Protein 7ABW (pdb70)

B-factor: mean 40.87, std 24.81, range [5.97, 109.11]

Solvent-accessible surface area: 38184 Å² total; per-residue (Å²): 175,79,29,77,29,21,80,68,51,73,160,12,24,73,65,5,6,105,45,15,52,54,11,11,68,24,13,17,72,26,12,66,58,31,83,35,5,66,199,37,15,93,40,11,42,33,118,12,168,44,63,163,84,60,41,0,14,39,0,8,116,102,0,42,74,114,33,82,158,10,43,2,93,56,0,48,13,23,130,5,72,28,67,6,0,34,0,10,6,50,24,120,144,99,75,38,172,20,140,62,25,7,0,7,3,25,0,39,49,6,95,64,56,19,68,10,60,103,30,24,70,67,115,124,88,22,11,27,7,1,49,12,51,57,30,29,54,8,23,60,64,110,30,84,182,7,42,110,72,14,0,13,15,3,69,114,15,51,89,7,0,123,18,4,10,186,37,55,98,99,132,44,7,89,127,30,27,70,100,50,132,80,21,29,40,201,34,47,90,101,7,6,56,18,0,40,0,18,6,1,68,16,3,34,48,75,32,5,18,59,108,16,53,137,169,19,92,24,126,46,25,14,100,25,41,14,37,175,60,64,164,150,102,11,41,152,67,163,11,76,12,52,108,0,53,111,27,0,55,100,34,14,81,162,40,57,11,90,68,88,19,14,17,0,41,28,7,87,73,43,6,0,5,0,0,0,1,13,81,65,82,74,24,83,19,49,2,44,0,19,0,14,0,27,83,9,123,45,45,17,100,49,12,28,60,92,48,27,152,0,32,72,49,62,64,66,5,124,3,40,38,32,3,38,74,54,35,100,93,3,20,93,51,29,15,53,17,7,106,35,1,6,36,39,12,100,11,20,52,63,35,99,120,65,63,103,98,83,201,151,153,119,96,105,31,56,66,64,42,121,166,11,24,72,63,6,6,91,40,11,51,47,22,6,66,13,12,18,78,22,2,48,36,44,94,48,3,67,211,34,16,94,36,29,47,38,118,10,148,32,34,134,89,36,46,7,3,23,0,12,126,84,0,47,75,103,42,96,89,1,42,1,92,52,0,66,16,22,105,2,56,29,66,9,0,23,0,12,4,32,44,105,107,110,85,22,179,11,110,58,39,11,0,3,0,21,0,41,49,0,115,57,66,16,81,2,80,95,40,91,30,72,143,110,39,31,15,40,4,1,63,8,56,63,38,33,65,10,26,59,71,100,65,68,188,0,40,97,72,12,0,9,16,5,76,114,15,73,84,5,2,152,12,1,21,160,37,36,82,97,239,166,78,53,132,136,41,74,43,104,47,146,64,16,24,39,201,40,36,98,89,4,24,55,16,0,37,0,16,5,1,56,16,6,28,58,80,34,4,13,64,106,17,43,130,186,19,94,15,132,54,32,24,94,32,38,19,23,195,75,77,222,152,110,14,34,148,57,195,13,61,5,37,115,1,42,93,42,0,15,20,32,7,18,80,48,22,24,20,60,52,24,14,12,1,35,30,1,89,75,54,5,2,4,0,0,0,0,9,88,69,100,85,23,95,21,45,3,40,1,24,1,16,0,22,89,1,121,62,45,14,94,54,27,21,57,117,35,21,204,1,45,104,72,51,60,41,2,134,5,40,31,18,3,39,78,59,36,105,93,6,30,96,48,24,21,60,18,7,106,35,6,6,28,45,14,81,17,15,47,69,28,85,114,72,36,79,136,56,126,130,75,131,48,223

Sequence (725 aa):
MRPVLVLLHRYVGLATALFLFLAGLTGSLLAFHHEIDEWLNPGFYAVGEGGERLSPGSLVQRVESRYPRQLVWYMEYPEAGGHPALLATVPREAGAKVEHDVFYLDPVSGEEVGKRLWAACCFQPANLVPWVLEFHHNLTLPGNWGLYLMGGVAMFWFLDCFVGAWLTLPNAYRFNFDLHRAGGLWLWLLLAPVALSSVALNLPSQVFKPLVSLFSPIEPSVYEARGRLPREQLGETRLDYDRTFQLASVEAARLGIAEPIGELYYSFEYNFFGAGFGDHDDPMGKSWLFFHGSDGRLLGQEVAGQGSWGERFYRLQYPIHGGRIAGLPGRIAIAALGLAIAGLSLTGVYIWWRKRRARHMRPVLVLLHRYVGLATALFLFLAGLTGSLLAFHHEIDEWLNPGFYAVGEGGERLSPGSLVQRVESRYPRQLVWYMEYPEAGGHPALLATVPREAGAKVEHDVFYLDPVSGEEVGKRLWAACCFQPANLVPWVLEFHHNLTLPGNWGLYLMGGVAMFWFLDCFVGAWLTLPRNAYRFNFDLHRAGGLWLWLLLAPVALSSVALNLPSQVFKPLVSLFSPIEPSVYEARGRLPREQLGETRLDYDRTFQLASVEAARLGIAEPIGELYYSFEYNFFGAGFGDHDDPMGKSWLFFHGSDGRLLGQEVAGQGSWGERFYRLQYPIHGGRIAGLPGRIAIAALGLAIAGLSLTGVYIWWRKRRARHWNGR

Secondary structure (DSSP, 8-state):
--HHHHHHHHHHHHHHHHHHHHHHHHHHHGGGHHHHHHHH-GGGG-----SSPPPHHHHHHHHHHHSTTEEEEEEE---SSSSPEEEEEEESSSS---S--EEEE-SSS--EEEEE-TT-SS-TTTTHHHHHHHHHHS-S-SSSTTHHHHHHHHHHHHHHHHHHHHHT---HHHHHHHHHHTTHHHHHHHHHHHHHHHHHHHSIIIIIHHHHTTTS--PPPHHHHHHTS-GGGG------HHHHHHHHHHHHHHHT--SPEEEEEEETTTTEEEEEES-TTSTTS-EEEEEETTT--EEEEE-TT-S-HHHHHHHTHHHHHTSGGGHHHHHHHHHHHHHHHHHHHHHHHHHHHHHHTTT-/-HHHHHHHHHHHHHHTHHHHHHHHHHHHHTTSHHHHHHHH-GGGGPBP--SSPPPHHHHHHHHHHHSTTEEEEEEE---TTBS-EEEEEEESSTT---S--EEEE-TTT--EEEEE--SS-SSSTTSSHHHHHHHHHHTT-STTTTHHHHHHHHHHHHHHHHHHHHHTS----HHHHHHHHHTT-HHHHHHHHHHHHHHHHHH-IIIIIHHHHTTTS--PPPHHHHHHTS-GGGG------HHHHHHHHHHHHHHHT--SPEEEEEEETTTTEEEEEES-TT-GGG-EEEEEETTT-SEEEE--TT---TTHHHHTTHHHHHHSGGGHHHHHHHHHHHHHHHHHHHHHHHHHHHHHHHHHGGG--

Foldseek 3Di:
DQVVLVVVLLVLLQVLQVLLQLLLLLVLVCLCLVVLLCVLAVLQKDQLPDDDFDFPLVLQVVVCVVVVQKHFFKWFADPRRTGFIKTFIDGPVHDDDDPFGIFGASRRHRDTRDTHHEQDDCPRRGNNSRVSVVCNQAVPDPPLPRVVVSLVSLVSQLVSLVSQLVSQPCVLLVVLVCLLVPCGNVNSVVSNLLSLLSNCVSQVVNPQQVVCCVVKNDDDDLVVVQVPDDQVPLDDADDGQNNLQVLCVVVCVVVVLPFAFGMKGADPRRAKIKTWGDDPLQQQQIKMWMAHRPPRHTSDIGGHPDDMPSSNVSSVSVCQNSLSVVHVVRSVVSSVSSVVSSSNSVSSVVNVVVVCVVVD/DLVVLVVVLLVLLQVLQVLLLLLLQLLLCLLCLVVVLCVQPVLQWDWADDADFDFPLVLQVLVCVVQVQWHFFKWFQDHQGTGFIKTFTHGPPPPDQRQFGIFGARRHPSHTRDTASLDDDPPRSRNNSSHSVCCSQQVVDPDCNRLVSSLVSLVSLLVSLVSQLVSQDPVVVLVVLVCLLVVCGNVLSVLCNLLSLLSNLVSPVLHPNQVVLVVVPHDDDDLCSVLVPDDQVPLDDADDGSNLLQVLVVVVCVVVVPPFAWTMKGADPRRAKIKTWGDDPLQLLQIKMWIARRPPRHTSDIGGSVDDDPSSVVSSCSVCQNSLPVVPPVRSVVSSVSSVVSSSNSPSSVVNVVVVCVVVVVVDD

InterPro domains:
  IPR005625 PepSY-associated TM protein [PF03929] (8-373)
  IPR005625 PepSY-associated TM protein [PTHR34219] (1-380)

Nearest PDB structures (foldseek):
  7abw-assembly1_A  TM=1.003E+00  e=5.924E-65  Pseudomonas aeruginosa
  7abw-assembly2_B  TM=9.948E-01  e=1.228E-54  Pseudomonas aeruginosa
  2gu3-assembly1_A  TM=7.533E-01  e=1.656E+00  Bacillus subtilis subsp. subtilis str. 168
  7abw-assembly2_B  TM=1.003E+00  e=4.196E-62  Pseudomonas aeruginosa
  7abw-assembly1_A  TM=9.948E-01  e=1.563E-52  Pseudomonas aeruginosa

Organism: Pseudomonas aeruginosa (strain ATCC 15692 / DSM 22644 / CIP 104116 / JCM 14847 / LMG 12228 / 1C / PRS 101 / PAO1) (NCBI:txid208964)

Structure (mmCIF, N/CA/C/O backbone):
data_7ABW
#
_entry.id   7ABW
#
_cell.length_a   237.065
_cell.length_b   114.321
_cell.length_c   64.382
_cell.angle_alpha   90.000
_cell.angle_beta   90.000
_cell.angle_gamma   90.000
#
_symmetry.space_group_name_H-M   'P 21 21 2'
#
loop_
_entity.id
_entity.type
_entity.pdbx_description
1 polymer 'PepSY domain-containing protein'
2 non-polymer 'PROTOPORPHYRIN IX CONTAINING FE'
3 non-polymer 3,6,9,12,15,18,21,24-OCTAOXAHEXACOSAN-1-OL
4 non-polymer DECYL-BETA-D-MALTOPYRANOSIDE
5 non-polymer 'ZINC ION'
#
loop_
_atom_site.group_PDB
_atom_site.id
_atom_site.type_symbol
_atom_site.label_atom_id
_atom_site.label_alt_id
_atom_site.label_comp_id
_atom_site.label_asym_id
_atom_site.label_entity_id
_atom_site.label_seq_id
_atom_site.pdbx_PDB_ins_code
_atom_site.Cartn_x
_atom_site.Cartn_y
_atom_site.Cartn_z
_atom_site.occupancy
_atom_site.B_iso_or_equiv
_atom_site.auth_seq_id
_atom_site.auth_comp_id
_atom_site.auth_asym_id
_atom_site.auth_atom_id
_atom_site.pdbx_PDB_model_num
ATOM 1 N N . MET A 1 1 ? 40.249 18.950 12.487 1.00 51.75 1 MET A N 1
ATOM 2 C CA . MET A 1 1 ? 39.471 19.940 11.683 1.00 68.81 1 MET A CA 1
ATOM 3 C C . MET A 1 1 ? 38.289 20.544 12.486 1.00 64.14 1 MET A C 1
ATOM 4 O O . MET A 1 1 ? 37.108 20.409 12.085 1.00 41.15 1 MET A O 1
ATOM 9 N N . ARG A 1 2 ? 38.614 21.138 13.642 1.00 76.80 2 ARG A N 1
ATOM 10 C CA . ARG A 1 2 ? 37.634 21.721 14.575 1.00 61.31 2 ARG A CA 1
ATOM 11 C C . ARG A 1 2 ? 37.263 23.172 14.217 1.00 55.41 2 ARG A C 1
ATOM 12 O O . ARG A 1 2 ? 36.071 23.450 14.026 1.00 49.83 2 ARG A O 1
ATOM 20 N N . PRO A 1 3 ? 38.221 24.140 14.172 1.00 52.40 3 PRO A N 1
ATOM 21 C CA . PRO A 1 3 ? 37.886 25.525 13.804 1.00 49.80 3 PRO A CA 1
ATOM 22 C C . PRO A 1 3 ? 37.431 25.766 12.374 1.00 45.61 3 PRO A C 1
ATOM 23 O O . PRO A 1 3 ? 36.807 26.800 12.140 1.00 42.62 3 PRO A O 1
ATOM 27 N N . VAL A 1 4 ? 37.783 24.883 11.434 1.00 43.10 4 VAL A N 1
ATOM 28 C CA . VAL A 1 4 ? 37.270 24.987 10.052 1.00 40.17 4 VAL A CA 1
ATOM 29 C C . VAL A 1 4 ? 35.745 24.949 10.070 1.00 39.60 4 VAL A C 1
ATOM 30 O O . VAL A 1 4 ? 35.098 25.759 9.373 1.00 36.34 4 VAL A O 1
ATOM 34 N N . LEU A 1 5 ? 35.174 24.034 10.862 1.00 39.38 5 LEU A N 1
ATOM 35 C CA . LEU A 1 5 ? 33.714 23.929 11.012 1.00 37.44 5 LEU A CA 1
ATOM 36 C C . LEU A 1 5 ? 33.165 25.086 11.845 1.00 41.96 5 LEU A C 1
ATOM 37 O O . LEU A 1 5 ? 31.994 25.457 11.649 1.00 37.63 5 LEU A O 1
ATOM 42 N N . VAL A 1 6 ? 33.961 25.638 12.764 1.00 43.05 6 VAL A N 1
ATOM 43 C CA . VAL A 1 6 ? 33.531 26.804 13.566 1.00 48.44 6 VAL A CA 1
ATOM 44 C C . VAL A 1 6 ? 33.353 28.021 12.654 1.00 41.97 6 VAL A C 1
ATOM 45 O O . VAL A 1 6 ? 32.301 28.697 12.686 1.00 41.12 6 VAL A O 1
ATOM 49 N N . LEU A 1 7 ? 34.364 28.294 11.836 1.00 46.51 7 LEU A N 1
ATOM 50 C CA . LEU A 1 7 ? 34.257 29.359 10.838 1.00 45.89 7 LEU A CA 1
ATOM 51 C C . LEU A 1 7 ? 33.076 29.057 9.933 1.00 38.54 7 LEU A C 1
ATOM 52 O O . LEU A 1 7 ? 32.259 29.952 9.682 1.00 35.18 7 LEU A O 1
ATOM 57 N N . LEU A 1 8 ? 32.939 27.796 9.522 1.00 38.48 8 LEU A N 1
ATOM 58 C CA . LEU A 1 8 ? 31.851 27.402 8.618 1.00 46.44 8 LEU A CA 1
ATOM 59 C C . LEU A 1 8 ? 30.484 27.646 9.258 1.00 45.23 8 LEU A C 1
ATOM 60 O O . LEU A 1 8 ? 29.508 27.838 8.515 1.00 36.45 8 LEU A O 1
ATOM 65 N N . HIS A 1 9 ? 30.377 27.619 10.584 1.00 39.83 9 HIS A N 1
ATOM 66 C CA . HIS A 1 9 ? 29.083 27.958 11.203 1.00 38.76 9 HIS A CA 1
ATOM 67 C C . HIS A 1 9 ? 28.837 29.463 11.199 1.00 34.41 9 HIS A C 1
ATOM 68 O O . HIS A 1 9 ? 27.735 29.903 10.844 1.00 32.24 9 HIS A O 1
ATOM 75 N N . ARG A 1 10 ? 29.825 30.241 11.629 1.00 35.92 10 ARG A N 1
ATOM 76 C CA . ARG A 1 10 ? 29.605 31.690 11.761 1.00 40.12 10 ARG A CA 1
ATOM 77 C C . ARG A 1 10 ? 29.184 32.283 10.420 1.00 37.58 10 ARG A C 1
ATOM 78 O O . ARG A 1 10 ? 28.224 33.088 10.370 1.00 37.67 10 ARG A O 1
ATOM 86 N N . TYR A 1 11 ? 29.868 31.879 9.349 1.00 38.94 11 TYR A N 1
ATOM 87 C CA . TYR A 1 11 ? 29.576 32.406 8.011 1.00 36.92 11 TYR A CA 1
ATOM 88 C C . TYR A 1 11 ? 28.186 31.926 7.590 1.00 36.46 11 TYR A C 1
ATOM 89 O O . TYR A 1 11 ? 27.470 32.667 6.910 1.00 43.35 11 TYR A O 1
ATOM 98 N N . VAL A 1 12 ? 27.786 30.716 7.980 1.00 35.22 12 VAL A N 1
ATOM 99 C CA . VAL A 1 12 ? 26.454 30.213 7.581 1.00 33.14 12 VAL A CA 1
ATOM 100 C C . VAL A 1 12 ? 25.361 30.818 8.459 1.00 31.21 12 VAL A C 1
ATOM 101 O O . VAL A 1 12 ? 24.441 31.457 7.928 1.00 29.90 12 VAL A O 1
ATOM 105 N N . GLY A 1 13 ? 25.462 30.645 9.779 1.00 32.37 13 GLY A N 1
ATOM 106 C CA . GLY A 1 13 ? 24.379 31.052 10.676 1.00 35.33 13 GLY A CA 1
ATOM 107 C C . GLY A 1 13 ? 23.981 32.512 10.517 1.00 38.81 13 GLY A C 1
ATOM 108 O O . GLY A 1 13 ? 22.798 32.849 10.757 1.00 32.91 13 GLY A O 1
ATOM 109 N N . LEU A 1 14 ? 24.920 33.363 10.072 1.00 34.36 14 LEU A N 1
ATOM 110 C CA . LEU A 1 14 ? 24.679 34.807 9.884 1.00 32.83 14 LEU A CA 1
ATOM 111 C C . LEU A 1 14 ? 24.002 35.105 8.545 1.00 24.68 14 LEU A C 1
ATOM 112 O O . LEU A 1 14 ? 23.143 35.994 8.498 1.00 25.69 14 LEU A O 1
ATOM 117 N N . ALA A 1 15 ? 24.401 34.451 7.456 1.00 19.85 15 ALA A N 1
ATOM 118 C CA . ALA A 1 15 ? 23.657 34.618 6.203 1.00 19.71 15 ALA A CA 1
ATOM 119 C C . ALA A 1 15 ? 22.188 34.281 6.460 1.00 38.21 15 ALA A C 1
ATOM 120 O O . ALA A 1 15 ? 21.273 35.009 6.021 1.00 42.61 15 ALA A O 1
ATOM 122 N N . THR A 1 16 ? 21.971 33.219 7.230 1.00 33.19 16 THR A N 1
ATOM 123 C CA . THR A 1 16 ? 20.643 32.661 7.456 1.00 22.57 16 THR A CA 1
ATOM 124 C C . THR A 1 16 ? 19.802 33.584 8.319 1.00 21.84 16 THR A C 1
ATOM 125 O O . THR A 1 16 ? 18.574 33.620 8.161 1.00 23.71 16 THR A O 1
ATOM 129 N N . ALA A 1 17 ? 20.462 34.413 9.112 1.00 24.65 17 ALA A N 1
ATOM 130 C CA . ALA A 1 17 ? 19.906 34.889 10.378 1.00 22.57 17 ALA A CA 1
ATOM 131 C C . ALA A 1 17 ? 18.522 35.487 10.196 1.00 24.12 17 ALA A C 1
ATOM 132 O O . ALA A 1 17 ? 17.558 34.931 10.750 1.00 28.17 17 ALA A O 1
ATOM 134 N N . LEU A 1 18 ? 18.395 36.575 9.437 1.00 25.59 18 LEU A N 1
ATOM 135 C CA . LEU A 1 18 ? 17.101 37.293 9.452 1.00 26.63 18 LEU A CA 1
ATOM 136 C C . LEU A 1 18 ? 16.051 36.568 8.611 1.00 27.73 18 LEU A C 1
ATOM 137 O O . LEU A 1 18 ? 14.842 36.726 8.901 1.00 24.00 18 LEU A O 1
ATOM 142 N N . PHE A 1 19 ? 16.479 35.830 7.577 1.00 24.82 19 PHE A N 1
ATOM 143 C CA . PHE A 1 19 ? 15.567 34.961 6.813 1.00 16.51 19 PHE A CA 1
ATOM 144 C C . PHE A 1 19 ? 15.003 33.869 7.705 1.00 18.16 19 PHE A C 1
ATOM 145 O O . PHE A 1 19 ? 13.768 33.701 7.805 1.00 17.57 19 PHE A O 1
ATOM 153 N N . LEU A 1 20 ? 15.892 33.150 8.376 1.00 15.54 20 LEU A N 1
ATOM 154 C CA . LEU A 1 20 ? 15.424 32.079 9.246 1.00 14.91 20 LEU A CA 1
ATOM 155 C C . LEU A 1 20 ? 14.556 32.687 10.334 1.00 15.37 20 LEU A C 1
ATOM 156 O O . LEU A 1 20 ? 13.575 32.080 10.768 1.00 14.91 20 LEU A O 1
ATOM 161 N N . PHE A 1 21 ? 14.860 33.916 10.699 1.00 19.87 21 PHE A N 1
ATOM 162 C CA . PHE A 1 21 ? 14.133 34.598 11.766 1.00 24.26 21 PHE A CA 1
ATOM 163 C C . PHE A 1 21 ? 12.693 34.857 11.348 1.00 23.96 21 PHE A C 1
ATOM 164 O O . PHE A 1 21 ? 11.763 34.367 12.003 1.00 23.81 21 PHE A O 1
ATOM 172 N N . LEU A 1 22 ? 12.525 35.661 10.301 1.00 21.94 22 LEU A N 1
ATOM 173 C CA . LEU A 1 22 ? 11.210 35.928 9.702 1.00 19.01 22 LEU A CA 1
ATOM 174 C C . LEU A 1 22 ? 10.469 34.617 9.469 1.00 20.07 22 LEU A C 1
ATOM 175 O O . LEU A 1 22 ? 9.293 34.495 9.846 1.00 17.70 22 LEU A O 1
ATOM 180 N N . ALA A 1 23 ? 11.145 33.682 8.796 1.00 19.95 23 ALA A N 1
ATOM 181 C CA . ALA A 1 23 ? 10.535 32.426 8.364 1.00 13.89 23 ALA A CA 1
ATOM 182 C C . ALA A 1 23 ? 9.968 31.710 9.580 1.00 16.54 23 ALA A C 1
ATOM 183 O O . ALA A 1 23 ? 8.753 31.526 9.653 1.00 22.97 23 ALA A O 1
ATOM 185 N N . GLY A 1 24 ? 10.798 31.453 10.591 1.00 16.30 24 GLY A N 1
ATOM 186 C CA . GLY A 1 24 ? 10.357 30.654 11.731 1.00 17.08 24 GLY A CA 1
ATOM 187 C C . GLY A 1 24 ? 9.323 31.360 12.582 1.00 19.62 24 GLY A C 1
ATOM 188 O O . GLY A 1 24 ? 8.365 30.732 13.069 1.00 19.00 24 GLY A O 1
ATOM 189 N N . LEU A 1 25 ? 9.480 32.657 12.767 1.00 22.24 25 LEU A N 1
ATOM 190 C CA . LEU A 1 25 ? 8.528 33.368 13.618 1.00 19.97 25 LEU A CA 1
ATOM 191 C C . LEU A 1 25 ? 7.151 33.280 12.977 1.00 17.47 25 LEU A C 1
ATOM 192 O O . LEU A 1 25 ? 6.231 32.764 13.620 1.00 19.41 25 LEU A O 1
ATOM 197 N N . THR A 1 26 ? 7.036 33.681 11.701 1.00 18.05 26 THR A N 1
ATOM 198 C CA . THR A 1 26 ? 5.754 33.551 10.983 1.00 18.79 26 THR A CA 1
ATOM 199 C C . THR A 1 26 ? 5.282 32.110 11.027 1.00 20.00 26 THR A C 1
ATOM 200 O O . THR A 1 26 ? 4.072 31.888 11.179 1.00 19.90 26 THR A O 1
ATOM 204 N N . GLY A 1 27 ? 6.213 31.152 10.966 1.00 20.17 27 GLY A N 1
ATOM 205 C CA . GLY A 1 27 ? 5.849 29.732 11.015 1.00 19.67 27 GLY A CA 1
ATOM 206 C C . GLY A 1 27 ? 5.166 29.368 12.319 1.00 22.09 27 GLY A C 1
ATOM 207 O O . GLY A 1 27 ? 4.193 28.590 12.326 1.00 20.31 27 GLY A O 1
ATOM 208 N N . SER A 1 28 ? 5.648 29.928 13.421 1.00 18.32 28 SER A N 1
ATOM 209 C CA . SER A 1 28 ? 4.933 29.778 14.690 1.00 14.99 28 SER A CA 1
ATOM 210 C C . SER A 1 28 ? 3.513 30.275 14.519 1.00 15.30 28 SER A C 1
ATOM 211 O O . SER A 1 28 ? 2.599 29.561 14.868 1.00 15.34 28 SER A O 1
ATOM 214 N N . LEU A 1 29 ? 3.326 31.451 13.932 1.00 15.68 29 LEU A N 1
ATOM 215 C CA . LEU A 1 29 ? 1.957 31.968 13.764 1.00 19.30 29 LEU A CA 1
ATOM 216 C C . LEU A 1 29 ? 1.129 30.937 12.998 1.00 15.09 29 LEU A C 1
ATOM 217 O O . LEU A 1 29 ? 0.028 30.569 13.430 1.00 15.35 29 LEU A O 1
ATOM 222 N N . LEU A 1 30 ? 1.690 30.442 11.896 1.00 14.82 30 LEU A N 1
ATOM 223 C CA . LEU A 1 30 ? 1.087 29.412 11.028 1.00 13.02 30 LEU A CA 1
ATOM 224 C C . LEU A 1 30 ? 0.883 28.079 11.745 1.00 12.70 30 LEU A C 1
ATOM 225 O O . LEU A 1 30 ? 0.288 27.179 11.140 1.00 11.99 30 LEU A O 1
ATOM 230 N N . ALA A 1 31 ? 1.377 27.908 12.967 1.00 13.27 31 ALA A N 1
ATOM 231 C CA . ALA A 1 31 ? 1.199 26.624 13.665 1.00 13.14 31 ALA A CA 1
ATOM 232 C C . ALA A 1 31 ? -0.265 26.311 13.846 1.00 13.38 31 ALA A C 1
ATOM 233 O O . ALA A 1 31 ? -0.596 25.128 14.028 1.00 13.08 31 ALA A O 1
ATOM 235 N N . PHE A 1 32 ? -1.095 27.357 13.838 1.00 16.80 32 PHE A N 1
ATOM 236 C CA . PHE A 1 32 ? -2.557 27.310 13.998 1.00 14.62 32 PHE A CA 1
ATOM 237 C C . PHE A 1 32 ? -3.190 28.098 12.850 1.00 16.29 32 PHE A C 1
ATOM 238 O O . PHE A 1 32 ? -4.090 28.903 13.048 1.00 18.93 32 PHE A O 1
ATOM 246 N N . HIS A 1 33 ? -2.678 27.855 11.641 1.00 19.40 33 HIS A N 1
ATOM 247 C CA . HIS A 1 33 ? -2.958 28.668 10.447 1.00 20.82 33 HIS A CA 1
ATOM 248 C C . HIS A 1 33 ? -4.390 28.421 9.986 1.00 27.58 33 HIS A C 1
ATOM 249 O O . HIS A 1 33 ? -4.998 29.367 9.479 1.00 28.47 33 HIS A O 1
ATOM 256 N N . HIS A 1 34 ? -4.905 27.182 10.111 1.00 34.69 34 HIS A N 1
ATOM 257 C CA . HIS A 1 34 ? -6.352 26.900 9.954 1.00 28.61 34 HIS A CA 1
ATOM 258 C C . HIS A 1 34 ? -7.142 27.541 11.106 1.00 31.46 34 HIS A C 1
ATOM 259 O O . HIS A 1 34 ? -8.204 28.152 10.868 1.00 34.62 34 HIS A O 1
ATOM 266 N N . GLU A 1 35 ? -6.630 27.438 12.331 1.00 18.41 35 GLU A N 1
ATOM 267 C CA . GLU A 1 35 ? -7.377 27.856 13.522 1.00 16.05 35 GLU A CA 1
ATOM 268 C C . GLU A 1 35 ? -7.498 29.373 13.572 1.00 20.04 35 GLU A C 1
ATOM 269 O O . GLU A 1 35 ? -8.585 29.894 13.825 1.00 19.49 35 GLU A O 1
ATOM 275 N N . ILE A 1 36 ? -6.405 30.067 13.286 1.00 21.34 36 ILE A N 1
ATOM 276 C CA . ILE A 1 36 ? -6.385 31.540 13.321 1.00 18.52 36 ILE A CA 1
ATOM 277 C C . ILE A 1 36 ? -7.474 32.089 12.415 1.00 19.58 36 ILE A C 1
ATOM 278 O O . ILE A 1 36 ? -8.167 33.061 12.766 1.00 22.88 36 ILE A O 1
ATOM 283 N N . ASP A 1 37 ? -7.643 31.469 11.262 1.00 21.23 37 ASP A N 1
ATOM 284 C CA . ASP A 1 37 ? -8.539 32.029 10.251 1.00 21.75 37 ASP A CA 1
ATOM 285 C C . ASP A 1 37 ? -9.960 31.897 10.765 1.00 27.18 37 ASP A C 1
ATOM 286 O O . ASP A 1 37 ? -10.694 32.892 10.780 1.00 33.02 37 ASP A O 1
ATOM 291 N N . GLU A 1 38 ? -10.301 30.713 11.278 1.00 37.64 38 GLU A 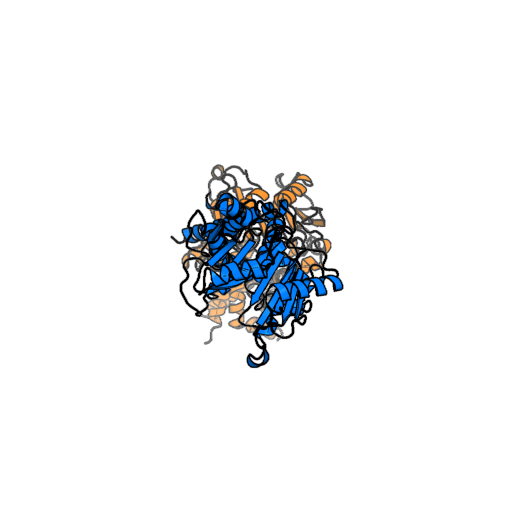N 1
ATOM 292 C CA . GLU A 1 38 ? -11.659 30.452 11.787 1.00 36.95 38 GLU A CA 1
ATOM 293 C C . GLU A 1 38 ? -11.998 31.431 12.903 1.00 33.95 38 GLU A C 1
ATOM 294 O O . GLU A 1 38 ? -13.163 31.864 13.001 1.00 35.57 38 GLU A O 1
ATOM 300 N N . TRP A 1 39 ? -11.015 31.789 13.725 1.00 31.08 39 TRP A N 1
ATOM 301 C CA . TRP A 1 39 ? -11.273 32.839 14.721 1.00 38.54 39 TRP A CA 1
ATOM 302 C C . TRP A 1 39 ? -11.404 34.202 14.026 1.00 36.86 39 TRP A C 1
ATOM 303 O O . TRP A 1 39 ? -12.358 34.942 14.315 1.00 35.24 39 TRP A O 1
ATOM 314 N N . LEU A 1 40 ? -10.504 34.513 13.091 1.00 32.29 40 LEU A N 1
ATOM 315 C CA . LEU A 1 40 ? -10.488 35.820 12.413 1.00 30.80 40 LEU A CA 1
ATOM 316 C C . LEU A 1 40 ? -11.622 35.921 11.416 1.00 30.28 40 LEU A C 1
ATOM 317 O O . LEU A 1 40 ? -11.955 37.032 10.988 1.00 30.44 40 LEU A O 1
ATOM 322 N N . ASN A 1 41 ? -12.152 34.808 10.984 1.00 28.78 41 ASN A N 1
ATOM 323 C CA . ASN A 1 41 ? -12.885 34.908 9.730 1.00 29.16 41 ASN A CA 1
ATOM 324 C C . ASN A 1 41 ? -14.081 33.970 9.764 1.00 37.19 41 ASN A C 1
ATOM 325 O O . ASN A 1 41 ? -14.299 33.203 8.822 1.00 39.41 41 ASN A O 1
ATOM 330 N N . PRO A 1 42 ? -14.918 34.050 10.813 1.00 34.35 42 PRO A N 1
ATOM 331 C CA . PRO A 1 42 ? -15.868 32.970 11.106 1.00 25.78 42 PRO A CA 1
ATOM 332 C C . PRO A 1 42 ? -16.921 32.747 10.043 1.00 25.10 42 PRO A C 1
ATOM 333 O O . PRO A 1 42 ? -17.556 31.710 10.064 1.00 22.00 42 PRO A O 1
ATOM 337 N N . GLY A 1 43 ? -17.136 33.701 9.151 1.00 30.98 43 GLY A N 1
ATOM 338 C CA . GLY A 1 43 ? -18.123 33.485 8.100 1.00 29.67 43 GLY A CA 1
ATOM 339 C C . GLY A 1 43 ? -17.767 32.279 7.263 1.00 27.84 43 GLY A C 1
ATOM 340 O O . GLY A 1 43 ? -18.662 31.519 6.881 1.00 27.74 43 GLY A O 1
ATOM 341 N N . PHE A 1 44 ? -16.475 32.076 7.023 1.00 26.58 44 PHE A N 1
ATOM 342 C CA . PHE A 1 44 ? -15.981 31.028 6.117 1.00 22.68 44 PHE A CA 1
ATOM 343 C C . PHE A 1 44 ? -16.190 29.620 6.662 1.00 24.08 44 PHE A C 1
ATOM 344 O O . PHE A 1 44 ? -15.934 28.656 5.938 1.00 19.84 44 PHE A O 1
ATOM 352 N N . TYR A 1 45 ? -16.588 29.497 7.921 1.00 28.20 45 TYR A N 1
ATOM 353 C CA . TYR A 1 45 ? -16.704 28.229 8.657 1.00 27.60 45 TYR A CA 1
ATOM 354 C C . TYR A 1 45 ? -18.120 28.136 9.234 1.00 31.25 45 TYR A C 1
ATOM 355 O O . TYR A 1 45 ? -18.326 27.958 10.433 1.00 30.04 45 TYR A O 1
ATOM 364 N N . ALA A 1 46 ? -19.111 28.302 8.362 1.00 32.61 46 ALA A N 1
ATOM 365 C CA . ALA A 1 46 ? -20.541 28.304 8.700 1.00 30.50 46 ALA A CA 1
ATOM 366 C C . ALA A 1 46 ? -21.047 26.865 8.915 1.00 33.80 46 ALA A C 1
ATOM 367 O O . ALA A 1 46 ? -20.273 25.913 8.983 1.00 38.36 46 ALA A O 1
ATOM 369 N N . VAL A 1 47 ? -22.347 26.711 9.126 1.00 46.16 47 VAL A N 1
ATOM 370 C CA . VAL A 1 47 ? -22.928 25.431 9.587 1.00 43.33 47 VAL A CA 1
ATOM 371 C C . VAL A 1 47 ? -23.524 24.580 8.474 1.00 38.71 47 VAL A C 1
ATOM 372 O O . VAL A 1 47 ? -23.610 23.358 8.646 1.00 36.45 47 VAL A O 1
ATOM 376 N N . GLY A 1 48 ? -24.019 25.199 7.407 1.00 45.23 48 GLY A N 1
ATOM 377 C CA . GLY A 1 48 ? -24.514 24.428 6.264 1.00 47.69 48 GLY A CA 1
ATOM 378 C C . GLY A 1 48 ? -25.765 23.637 6.588 1.00 43.92 48 GLY A C 1
ATOM 379 O O . GLY A 1 48 ? -25.813 22.405 6.429 1.00 37.15 48 GLY A O 1
ATOM 380 N N . GLU A 1 49 ? -26.780 24.347 7.039 1.00 49.38 49 GLU A N 1
ATOM 381 C CA . GLU A 1 49 ? -28.029 23.714 7.470 1.00 54.76 49 GLU A CA 1
ATOM 382 C C . GLU A 1 49 ? -28.670 23.084 6.241 1.00 45.86 49 GLU A C 1
ATOM 383 O O . GLU A 1 49 ? -29.200 23.803 5.376 1.00 50.14 49 GLU A O 1
ATOM 389 N N . GLY A 1 50 ? -28.511 21.777 6.106 1.00 41.46 50 GLY A N 1
ATOM 390 C CA . GLY A 1 50 ? -29.173 21.063 5.026 1.00 39.62 50 GLY A CA 1
ATOM 391 C C . GLY A 1 50 ? -28.816 19.600 5.066 1.00 36.22 50 GLY A C 1
ATOM 392 O O . GLY A 1 50 ? -27.940 19.195 5.858 1.00 31.41 50 GLY A O 1
ATOM 393 N N . GLY A 1 51 ? -29.486 18.832 4.204 1.00 31.80 51 GLY A N 1
ATOM 394 C CA . GLY A 1 51 ? -29.261 17.392 4.089 1.00 31.30 51 GLY A CA 1
ATOM 395 C C . GLY A 1 51 ? -28.364 17.009 2.922 1.00 35.28 51 GLY A C 1
ATOM 396 O O . GLY A 1 51 ? -27.137 16.935 3.080 1.00 27.60 51 GLY A O 1
ATOM 397 N N . GLU A 1 52 ? -28.948 16.799 1.749 1.00 34.34 52 GLU A N 1
ATOM 398 C CA . GLU A 1 52 ? -28.213 16.208 0.623 1.00 32.64 52 GLU A CA 1
ATOM 399 C C . GLU A 1 52 ? -27.367 17.271 -0.070 1.00 28.53 52 GLU A C 1
ATOM 400 O O . GLU A 1 52 ? -27.923 18.265 -0.563 1.00 31.54 52 GLU A O 1
ATOM 406 N N . ARG A 1 53 ? -26.047 17.073 -0.103 1.00 31.65 53 ARG A N 1
ATOM 407 C CA . ARG A 1 53 ? -25.138 18.032 -0.765 1.00 28.82 53 ARG A CA 1
ATOM 408 C C . ARG A 1 53 ? -25.138 17.811 -2.272 1.00 21.20 53 ARG A C 1
ATOM 409 O O . ARG A 1 53 ? -25.225 16.664 -2.743 1.00 22.06 53 ARG A O 1
ATOM 417 N N . LEU A 1 54 ? -24.999 18.896 -3.006 1.00 15.87 54 LEU A N 1
ATOM 418 C CA . LEU A 1 54 ? -25.064 18.799 -4.456 1.00 13.38 54 LEU A CA 1
ATOM 419 C C . LEU A 1 54 ? -23.640 18.598 -4.960 1.00 12.18 54 LEU A C 1
ATOM 420 O O . LEU A 1 54 ? -22.688 18.863 -4.211 1.00 11.78 54 LEU A O 1
ATOM 425 N N . SER A 1 55 ? -23.518 18.049 -6.175 1.00 13.90 55 SER A N 1
ATOM 426 C CA . SER A 1 55 ? -22.277 17.398 -6.635 1.00 11.05 55 SER A CA 1
ATOM 427 C C . SER A 1 55 ? -21.202 18.442 -6.816 1.00 10.86 55 SER A C 1
ATOM 428 O O . SER A 1 55 ? -21.493 19.597 -7.105 1.00 11.45 55 SER A O 1
ATOM 431 N N . PRO A 1 56 ? -19.941 18.041 -6.687 1.00 10.14 56 PRO A N 1
ATOM 432 C CA . PRO A 1 56 ? -18.848 18.997 -6.809 1.00 10.00 56 PRO A CA 1
ATOM 433 C C . PRO A 1 56 ? -18.950 19.811 -8.082 1.00 10.52 56 PRO A C 1
ATOM 434 O O . PRO A 1 56 ? -18.704 21.006 -8.033 1.00 10.91 56 PRO A O 1
ATOM 438 N N . GLY A 1 57 ? -19.363 19.180 -9.179 1.00 10.67 57 GLY A N 1
ATOM 439 C CA . GLY A 1 57 ? -19.531 19.901 -10.446 1.00 11.35 57 GLY A CA 1
ATOM 440 C C . GLY A 1 57 ? -20.640 20.936 -10.395 1.00 12.26 57 GLY A C 1
ATOM 441 O O . GLY A 1 57 ? -20.542 21.996 -11.052 1.00 12.94 57 GLY A O 1
ATOM 442 N N . SER A 1 58 ? -21.680 20.654 -9.617 1.00 12.40 58 SER A N 1
ATOM 443 C CA . SER A 1 58 ? -22.768 21.609 -9.388 1.00 13.37 58 SER A CA 1
ATOM 444 C C . SER A 1 58 ? -22.242 22.880 -8.727 1.00 13.66 58 SER A C 1
ATOM 445 O O . SER A 1 58 ? -22.523 23.985 -9.216 1.00 14.57 58 SER A O 1
ATOM 448 N N . LEU A 1 59 ? -21.518 22.723 -7.613 1.00 13.01 59 LEU A N 1
ATOM 449 C CA . LEU A 1 59 ? -20.892 23.841 -6.881 1.00 13.24 59 LEU A CA 1
ATOM 450 C C . LEU A 1 59 ? -19.923 24.597 -7.794 1.00 13.35 59 LEU A C 1
ATOM 451 O O . LEU A 1 59 ? -19.875 25.846 -7.768 1.00 14.15 59 LEU A O 1
ATOM 456 N N . VAL A 1 60 ? -19.205 23.870 -8.646 1.00 12.74 60 VAL A N 1
ATOM 457 C CA . VAL A 1 60 ? -18.315 24.555 -9.589 1.00 13.02 60 VAL A CA 1
ATOM 458 C C . VAL A 1 60 ? -19.139 25.448 -10.466 1.00 16.18 60 VAL A C 1
ATOM 459 O O . VAL A 1 60 ? -18.898 26.660 -10.499 1.00 18.86 60 VAL A O 1
ATOM 463 N N . GLN A 1 61 ? -20.133 24.868 -11.110 1.00 15.61 61 GLN A N 1
ATOM 464 C CA . GLN A 1 61 ? -20.872 25.624 -12.113 1.00 15.72 61 GLN A CA 1
ATOM 465 C C . GLN A 1 61 ? -21.462 26.898 -11.495 1.00 18.09 61 GLN A C 1
ATOM 466 O O . GLN A 1 61 ? -21.404 27.968 -12.136 1.00 17.79 61 GLN A O 1
ATOM 472 N N . ARG A 1 62 ? -22.006 26.818 -10.276 1.00 17.66 62 ARG A N 1
ATOM 473 C CA . ARG A 1 62 ? -22.446 28.038 -9.575 1.00 18.60 62 ARG A CA 1
ATOM 474 C C . ARG A 1 62 ? -21.363 29.095 -9.712 1.00 18.71 62 ARG A C 1
ATOM 475 O O . ARG A 1 62 ? -21.615 30.202 -10.230 1.00 19.32 62 ARG A O 1
ATOM 483 N N . VAL A 1 63 ? -20.157 28.739 -9.274 1.00 18.75 63 VAL A N 1
ATOM 484 C CA . VAL A 1 63 ? -19.096 29.754 -9.174 1.00 20.35 63 VAL A CA 1
ATOM 485 C C . VAL A 1 63 ? -18.650 30.179 -10.571 1.00 18.27 63 VAL A C 1
ATOM 486 O O . VAL A 1 63 ? -18.468 31.374 -10.824 1.00 22.74 63 VAL A O 1
ATOM 490 N N . GLU A 1 64 ? -18.489 29.244 -11.486 1.00 20.49 64 GLU A N 1
ATOM 491 C CA . GLU A 1 64 ? -17.968 29.623 -12.799 1.00 21.62 64 GLU A CA 1
ATOM 492 C C . GLU A 1 64 ? -18.943 30.521 -13.538 1.00 24.09 64 GLU A C 1
ATOM 493 O O . GLU A 1 64 ? -18.480 31.324 -14.347 1.00 28.82 64 GLU A O 1
ATOM 499 N N . SER A 1 65 ? -20.250 30.430 -13.284 1.00 26.23 65 SER A N 1
ATOM 500 C CA . SER A 1 65 ? -21.199 31.237 -14.079 1.00 28.22 65 SER A CA 1
ATOM 501 C C . SER A 1 65 ? -21.726 32.472 -13.340 1.00 27.54 65 SER A C 1
ATOM 502 O O . SER A 1 65 ? -22.212 33.395 -14.025 1.00 29.46 65 SER A O 1
ATOM 505 N N . ARG A 1 66 ? -21.684 32.507 -12.004 1.00 27.63 66 ARG A N 1
ATOM 506 C CA . ARG A 1 66 ? -21.872 33.790 -11.306 1.00 28.51 66 ARG A CA 1
ATOM 507 C C . ARG A 1 66 ? -20.670 34.719 -11.508 1.00 28.60 66 ARG A C 1
ATOM 508 O O . ARG A 1 66 ? -20.779 35.943 -11.296 1.00 28.30 66 ARG A O 1
ATOM 516 N N . TYR A 1 67 ? -19.518 34.166 -11.853 1.00 31.90 67 TYR A N 1
ATOM 517 C CA . TYR A 1 67 ? -18.289 34.950 -12.050 1.00 29.30 67 TYR A CA 1
ATOM 518 C C . TYR A 1 67 ? -17.700 34.611 -13.404 1.00 30.03 67 TYR A C 1
ATOM 519 O O . TYR A 1 67 ? -16.601 34.072 -13.487 1.00 29.91 67 TYR A O 1
ATOM 528 N N . PRO A 1 68 ? -18.355 35.037 -14.494 1.00 36.21 68 PRO A N 1
ATOM 529 C CA . PRO A 1 68 ? -18.080 34.460 -15.814 1.00 33.97 68 PRO A CA 1
ATOM 530 C C . PRO A 1 68 ? -16.666 34.680 -16.332 1.00 38.66 68 PRO A C 1
ATOM 531 O O . PRO A 1 68 ? -16.341 34.077 -17.358 1.00 41.08 68 PRO A O 1
ATOM 535 N N . ARG A 1 69 ? -15.851 35.531 -15.696 1.00 36.54 69 ARG A N 1
ATOM 536 C CA . ARG A 1 69 ? -14.444 35.650 -16.110 1.00 40.05 69 ARG A CA 1
ATOM 537 C C . ARG A 1 69 ? -13.526 34.968 -15.094 1.00 36.46 69 ARG A C 1
ATOM 538 O O . ARG A 1 69 ? -12.363 35.379 -14.979 1.00 35.75 69 ARG A O 1
ATOM 546 N N . GLN A 1 70 ? -14.011 33.929 -14.393 1.00 33.53 70 GLN A N 1
ATOM 547 C CA . GLN A 1 70 ? -13.172 33.120 -13.474 1.00 33.59 70 GLN A CA 1
ATOM 548 C C . GLN A 1 70 ? -13.453 31.603 -13.574 1.00 32.81 70 GLN A C 1
ATOM 549 O O . GLN A 1 70 ? -14.563 31.181 -13.974 1.00 35.00 70 GLN A O 1
ATOM 555 N N . LEU A 1 71 ? -12.442 30.792 -13.204 1.00 26.30 71 LEU A N 1
ATOM 556 C CA . LEU A 1 71 ? -12.447 29.319 -13.342 1.00 23.47 71 LEU A CA 1
ATOM 557 C C . LEU A 1 71 ? -12.026 28.606 -12.071 1.00 17.65 71 LEU A C 1
ATOM 558 O O . LEU A 1 71 ? -11.059 29.015 -11.447 1.00 17.42 71 LEU A O 1
ATOM 563 N N . VAL A 1 72 ? -12.734 27.537 -11.729 1.00 14.01 72 VAL A N 1
ATOM 564 C CA . VAL A 1 72 ? -12.414 26.720 -10.546 1.00 15.05 72 VAL A CA 1
ATOM 565 C C . VAL A 1 72 ? -11.424 25.625 -10.922 1.00 12.15 72 VAL A C 1
ATOM 566 O O . VAL A 1 72 ? -11.714 24.834 -11.819 1.00 12.04 72 VAL A O 1
ATOM 570 N N . TRP A 1 73 ? -10.314 25.541 -10.174 1.00 11.45 73 TRP A N 1
ATOM 571 C CA . TRP A 1 73 ? -9.241 24.549 -10.373 1.00 10.80 73 TRP A CA 1
ATOM 572 C C . TRP A 1 73 ? -8.986 23.692 -9.142 1.00 9.81 73 TRP A C 1
ATOM 573 O O . TRP A 1 73 ? -8.499 22.574 -9.309 1.00 9.28 73 TRP A O 1
ATOM 584 N N . TYR A 1 74 ? -9.287 24.178 -7.958 1.00 9.70 74 TYR A N 1
ATOM 585 C CA . TYR A 1 74 ? -9.141 23.416 -6.710 1.00 8.94 74 TYR A CA 1
ATOM 586 C C . TYR A 1 74 ? -10.400 23.693 -5.931 1.00 9.16 74 TYR A C 1
ATOM 587 O O . TYR A 1 74 ? -10.920 24.719 -6.001 1.00 9.83 74 TYR A O 1
ATOM 596 N N . MET A 1 75 ? -10.920 22.700 -5.263 1.00 8.69 75 MET A N 1
ATOM 597 C CA . MET A 1 75 ? -12.108 22.946 -4.451 1.00 9.02 75 MET A CA 1
ATOM 598 C C . MET A 1 75 ? -11.995 21.977 -3.295 1.00 8.49 75 MET A C 1
ATOM 599 O O . MET A 1 75 ? -11.488 20.955 -3.510 1.00 7.97 75 MET A O 1
ATOM 604 N N . GLU A 1 76 ? -12.489 22.342 -2.124 1.00 8.81 76 GLU A N 1
ATOM 605 C CA . GLU A 1 76 ? -12.527 21.470 -0.932 1.00 8.55 76 GLU A CA 1
ATOM 606 C C . GLU A 1 76 ? -13.993 21.109 -0.864 1.00 8.93 76 GLU A C 1
ATOM 607 O O . GLU A 1 76 ? -14.792 22.006 -0.834 1.00 9.60 76 GLU A O 1
ATOM 613 N N . TYR A 1 77 ? -14.300 19.828 -0.943 1.00 8.59 77 TYR A N 1
ATOM 614 C CA . TYR A 1 77 ? -15.689 19.365 -0.954 1.00 9.84 77 TYR A CA 1
ATOM 615 C C . TYR A 1 77 ? -15.950 18.683 0.375 1.00 9.44 77 TYR A C 1
ATOM 616 O O . TYR A 1 77 ? -15.442 17.593 0.631 1.00 10.85 77 TYR A O 1
ATOM 625 N N . PRO A 1 78 ? -16.760 19.292 1.238 1.00 13.85 78 PRO A N 1
ATOM 626 C CA . PRO A 1 78 ? -17.016 18.757 2.577 1.00 18.07 78 PRO A CA 1
ATOM 627 C C . PRO A 1 78 ? -18.148 17.729 2.610 1.00 27.08 78 PRO A C 1
ATOM 628 O O . PRO A 1 78 ? -18.730 17.437 1.568 1.00 30.63 78 PRO A O 1
ATOM 632 N N . GLU A 1 79 ? -18.531 17.278 3.805 1.00 29.99 79 GLU A N 1
ATOM 633 C CA . GLU A 1 79 ? -19.566 16.227 3.910 1.00 32.28 79 GLU A CA 1
ATOM 634 C C . GLU A 1 79 ? -20.937 16.798 4.245 1.00 36.90 79 GLU A C 1
ATOM 635 O O . GLU A 1 79 ? -21.752 16.024 4.728 1.00 40.30 79 GLU A O 1
ATOM 641 N N . ALA A 1 80 ? -21.077 18.115 4.146 1.00 32.47 80 ALA A N 1
ATOM 642 C CA . ALA A 1 80 ? -22.326 18.913 4.218 1.00 41.74 80 ALA A CA 1
ATOM 643 C C . ALA A 1 80 ? -22.832 19.157 5.625 1.00 32.20 80 ALA A C 1
ATOM 644 O O . ALA A 1 80 ? -23.787 19.871 5.774 1.00 35.90 80 ALA A O 1
ATOM 646 N N . GLY A 1 81 ? -22.220 18.574 6.619 1.00 30.56 81 GLY A N 1
ATOM 647 C CA . GLY A 1 81 ? -22.691 18.885 7.961 1.00 31.94 81 GLY A CA 1
ATOM 648 C C . GLY A 1 81 ? -21.608 19.745 8.506 1.00 32.27 81 GLY A C 1
ATOM 649 O O . GLY A 1 81 ? -21.537 19.909 9.715 1.00 33.87 81 GLY A O 1
ATOM 650 N N . GLY A 1 82 ? -20.795 20.279 7.603 1.00 31.07 82 GLY A N 1
ATOM 651 C CA . GLY A 1 82 ? -19.673 21.018 8.164 1.00 23.99 82 GLY A CA 1
ATOM 652 C C . GLY A 1 82 ? -19.319 22.282 7.411 1.00 26.19 82 GLY A C 1
ATOM 653 O O . GLY A 1 82 ? -20.203 23.011 6.924 1.00 26.47 82 GLY A O 1
ATOM 654 N N . HIS A 1 83 ? -18.008 22.527 7.358 1.00 27.23 83 HIS A N 1
ATOM 655 C CA . HIS A 1 83 ? -17.403 23.757 6.846 1.00 20.87 83 HIS A CA 1
ATOM 656 C C . HIS A 1 83 ? -17.930 24.035 5.436 1.00 20.32 83 HIS A C 1
ATOM 657 O O . HIS A 1 83 ? -18.381 23.142 4.726 1.00 23.27 83 HIS A O 1
ATOM 664 N N . PRO A 1 84 ? -17.946 25.290 5.016 1.00 14.59 84 PRO A N 1
ATOM 665 C CA . PRO A 1 84 ? -18.384 25.616 3.665 1.00 14.46 84 PRO A CA 1
ATOM 666 C C . PRO A 1 84 ? -17.400 25.121 2.630 1.00 13.27 84 PRO A C 1
ATOM 667 O O . PRO A 1 84 ? -16.224 25.247 2.836 1.00 14.58 84 PRO A O 1
ATOM 671 N N . ALA A 1 85 ? -17.900 24.578 1.531 1.00 12.84 85 ALA A N 1
ATOM 672 C CA . ALA A 1 85 ? -17.019 24.145 0.437 1.00 11.86 85 ALA A CA 1
ATOM 673 C C . ALA A 1 85 ? -16.153 25.303 -0.055 1.00 12.00 85 ALA A C 1
ATOM 674 O O . ALA A 1 85 ? -16.648 26.423 -0.258 1.00 15.53 85 ALA A O 1
ATOM 676 N N . LEU A 1 86 ? -14.880 25.021 -0.284 1.00 11.22 86 LEU A N 1
ATOM 677 C CA . LEU A 1 86 ? -13.914 26.042 -0.702 1.00 12.25 86 LEU A CA 1
ATOM 678 C C . LEU A 1 86 ? -13.634 25.853 -2.183 1.00 11.47 86 LEU A C 1
ATOM 679 O O . LEU A 1 86 ? -13.059 24.829 -2.558 1.00 14.54 86 LEU A O 1
ATOM 684 N N . LEU A 1 87 ? -13.980 26.827 -3.008 1.00 11.77 87 LEU A N 1
ATOM 685 C CA . LEU A 1 87 ? -13.641 26.752 -4.433 1.00 12.13 87 LEU A CA 1
ATOM 686 C C . LEU A 1 87 ? -12.630 27.839 -4.771 1.00 12.10 87 LEU A C 1
ATOM 687 O O . LEU A 1 87 ? -12.904 29.022 -4.531 1.00 17.58 87 LEU A O 1
ATOM 692 N N . ALA A 1 88 ? -11.489 27.456 -5.323 1.00 14.08 88 ALA A N 1
ATOM 693 C CA . ALA A 1 88 ? -10.446 28.426 -5.659 1.00 12.01 88 ALA A CA 1
ATOM 694 C C . ALA A 1 88 ? -10.382 28.615 -7.168 1.00 13.52 88 ALA A C 1
ATOM 695 O O . ALA A 1 88 ? -10.670 27.677 -7.926 1.00 14.09 88 ALA A O 1
ATOM 697 N N . THR A 1 89 ? -10.080 29.845 -7.577 1.00 17.49 89 THR A N 1
ATOM 698 C CA . THR A 1 89 ? -10.353 30.359 -8.926 1.00 19.18 89 THR A CA 1
ATOM 699 C C . THR A 1 89 ? -9.104 30.952 -9.538 1.00 22.07 89 THR A C 1
ATOM 700 O O . THR A 1 89 ? -8.122 31.141 -8.832 1.00 30.44 89 THR A O 1
ATOM 704 N N . VAL A 1 90 ? -9.144 31.178 -10.849 1.00 29.40 90 VAL A N 1
ATOM 705 C CA . VAL A 1 90 ? -8.049 31.859 -11.569 1.00 28.30 90 VAL A CA 1
ATOM 706 C C . VAL A 1 90 ? -8.624 32.642 -12.755 1.00 32.04 90 VAL A C 1
ATOM 707 O O . VAL A 1 90 ? -9.653 32.251 -13.308 1.00 30.36 90 VAL A O 1
ATOM 711 N N . PRO A 1 91 ? -8.038 33.776 -13.183 1.00 35.59 91 PRO A N 1
ATOM 712 C CA . PRO A 1 91 ? -8.556 34.449 -14.380 1.00 30.71 91 PRO A CA 1
ATOM 713 C C . PRO A 1 91 ? -8.610 33.563 -15.628 1.00 28.46 91 PRO A C 1
ATOM 714 O O . PRO A 1 91 ? -7.834 32.648 -15.783 1.00 29.86 91 PRO A O 1
ATOM 718 N N . ARG A 1 92 ? -9.611 33.820 -16.462 1.00 30.89 92 ARG A N 1
ATOM 719 C CA . ARG A 1 92 ? -9.767 33.199 -17.790 1.00 38.29 92 ARG A CA 1
ATOM 720 C C . ARG A 1 92 ? -8.916 33.903 -18.849 1.00 41.24 92 ARG A C 1
ATOM 721 O O . ARG A 1 92 ? -8.562 33.255 -19.844 1.00 41.72 92 ARG A O 1
ATOM 729 N N . GLU A 1 93 ? -8.646 35.186 -18.652 1.00 47.91 93 GLU A N 1
ATOM 730 C CA . GLU A 1 93 ? -7.922 35.965 -19.679 1.00 54.92 93 GLU A CA 1
ATOM 731 C C . GLU A 1 93 ? -6.451 36.075 -19.324 1.00 57.21 93 GLU A C 1
ATOM 732 O O . GLU A 1 93 ? -5.908 37.129 -19.542 1.00 71.83 93 GLU A O 1
ATOM 738 N N . ALA A 1 94 ? -5.908 35.040 -18.701 1.00 51.37 94 ALA A N 1
ATOM 739 C CA . ALA A 1 94 ? -4.492 34.874 -18.319 1.00 43.38 94 ALA A CA 1
ATOM 740 C C . ALA A 1 94 ? -4.023 35.822 -17.212 1.00 46.19 94 ALA A C 1
ATOM 741 O O . ALA A 1 94 ? -3.692 35.333 -16.143 1.00 50.50 94 ALA A O 1
ATOM 743 N N . GLY A 1 95 ? -4.036 37.130 -17.429 1.00 40.14 95 GLY A N 1
ATOM 744 C CA . GLY A 1 95 ? -3.456 38.029 -16.420 1.00 39.96 95 GLY A CA 1
ATOM 745 C C . GLY A 1 95 ? -4.391 39.144 -16.090 1.00 38.36 95 GLY A C 1
ATOM 746 O O . GLY A 1 95 ? -3.959 40.250 -15.917 1.00 52.21 95 GLY A O 1
ATOM 747 N N . ALA A 1 96 ? -5.645 38.796 -16.004 1.00 34.34 96 ALA A N 1
ATOM 748 C CA . ALA A 1 96 ? -6.733 39.715 -15.712 1.00 40.62 96 ALA A CA 1
ATOM 749 C C . ALA A 1 96 ? -6.790 39.994 -14.208 1.00 44.58 96 ALA A C 1
ATOM 750 O O . ALA A 1 96 ? -6.309 39.192 -13.395 1.00 38.33 96 ALA A O 1
ATOM 752 N N . LYS A 1 97 ? -7.317 41.163 -13.860 1.00 45.18 97 LYS A N 1
ATOM 753 C CA . LYS A 1 97 ? -7.584 41.532 -12.467 1.00 44.15 97 LYS A CA 1
ATOM 754 C C . LYS A 1 97 ? -8.937 40.958 -12.073 1.00 46.96 97 LYS A C 1
ATOM 755 O O . LYS A 1 97 ? -9.865 40.949 -12.900 1.00 46.79 97 LYS A O 1
ATOM 761 N N . VAL A 1 98 ? -9.035 40.476 -10.837 1.00 50.11 98 VAL A N 1
ATOM 762 C CA . VAL A 1 98 ? -10.301 39.966 -10.276 1.00 50.30 98 VAL A CA 1
ATOM 763 C C . VAL A 1 98 ? -10.444 40.463 -8.844 1.00 50.19 98 VAL A C 1
ATOM 764 O O . VAL A 1 98 ? -9.452 40.474 -8.089 1.00 49.63 98 VAL A O 1
ATOM 768 N N . GLU A 1 99 ? -11.664 40.831 -8.470 1.00 54.69 99 GLU A N 1
ATOM 769 C CA . GLU A 1 99 ? -11.911 41.475 -7.168 1.00 62.44 99 GLU A CA 1
ATOM 770 C C . GLU A 1 99 ? -11.836 40.447 -6.040 1.00 51.19 99 GLU A C 1
ATOM 771 O O . GLU A 1 99 ? -11.438 40.798 -4.925 1.00 47.81 99 GLU A O 1
ATOM 777 N N . HIS A 1 100 ? -12.190 39.205 -6.338 1.00 46.94 100 HIS A N 1
ATOM 778 C CA . HIS A 1 100 ? -12.187 38.093 -5.378 1.00 44.14 100 HIS A CA 1
ATOM 779 C C . HIS A 1 100 ? -11.764 36.826 -6.112 1.00 39.34 100 HIS A C 1
ATOM 780 O O . HIS A 1 100 ? -11.856 36.748 -7.364 1.00 38.23 100 HIS A O 1
ATOM 787 N N . ASP A 1 101 ? -11.260 35.867 -5.329 1.00 41.63 101 ASP A N 1
ATOM 788 C CA . ASP A 1 101 ? -10.432 34.794 -5.892 1.00 28.64 101 ASP A CA 1
ATOM 789 C C . ASP A 1 101 ? -10.641 33.420 -5.251 1.00 24.39 101 ASP A C 1
ATOM 790 O O . ASP A 1 101 ? -10.277 32.428 -5.879 1.00 23.44 101 ASP A O 1
ATOM 795 N N . VAL A 1 102 ? -11.267 33.341 -4.081 1.00 18.01 102 VAL A N 1
ATOM 796 C CA . VAL A 1 102 ? -11.589 32.085 -3.379 1.00 15.28 102 VAL A CA 1
ATOM 797 C C . VAL A 1 102 ? -13.016 32.184 -2.866 1.00 17.92 102 VAL A C 1
ATOM 798 O O . VAL A 1 102 ? -13.365 33.199 -2.257 1.00 30.80 102 VAL A O 1
ATOM 802 N N . PHE A 1 103 ? -13.819 31.146 -3.048 1.00 17.08 103 PHE A N 1
ATOM 803 C CA . PHE A 1 103 ? -15.261 31.250 -2.773 1.00 19.30 103 PHE A CA 1
ATOM 804 C C . PHE A 1 103 ? -15.735 30.174 -1.803 1.00 17.34 103 PHE A C 1
ATOM 805 O O . PHE A 1 103 ? -15.390 28.988 -1.932 1.00 17.04 103 PHE A O 1
ATOM 813 N N . TYR A 1 104 ? -16.566 30.581 -0.863 1.00 15.93 104 TYR A N 1
ATOM 814 C CA . TYR A 1 104 ? -17.118 29.663 0.126 1.00 15.60 104 TYR A CA 1
ATOM 815 C C . TYR A 1 104 ? -18.587 29.508 -0.189 1.00 16.24 104 TYR A C 1
ATOM 816 O O . TYR A 1 104 ? -19.310 30.502 -0.277 1.00 17.50 104 TYR A O 1
ATOM 825 N N . LEU A 1 105 ? -18.989 28.276 -0.438 1.00 15.45 105 LEU A N 1
ATOM 826 C CA . LEU A 1 105 ? -20.368 27.952 -0.800 1.00 16.46 105 LEU A CA 1
ATOM 827 C C . LEU A 1 105 ? -20.959 27.010 0.235 1.00 15.92 105 LEU A C 1
ATOM 828 O O . LEU A 1 105 ? -20.279 26.040 0.630 1.00 14.86 105 LEU A O 1
ATOM 833 N N . ASP A 1 106 ? -22.200 27.273 0.657 1.00 21.09 106 ASP A N 1
ATOM 834 C CA . ASP A 1 106 ? -22.999 26.219 1.300 1.00 20.00 106 ASP A CA 1
ATOM 835 C C . ASP A 1 106 ? -23.092 25.056 0.320 1.00 18.84 106 ASP A C 1
ATOM 836 O O . ASP A 1 106 ? -23.464 25.242 -0.850 1.00 19.79 106 ASP A O 1
ATOM 841 N N . PRO A 1 107 ? -22.728 23.841 0.749 1.00 19.56 107 PRO A N 1
ATOM 842 C CA . PRO A 1 107 ? -22.715 22.698 -0.156 1.00 16.16 107 PRO A CA 1
ATOM 843 C C . PRO A 1 107 ? -24.099 22.095 -0.330 1.00 19.35 107 PRO A C 1
ATOM 844 O O . PRO A 1 107 ? -24.179 21.080 -1.011 1.00 21.44 107 PRO A O 1
ATOM 848 N N . VAL A 1 108 ? -25.123 22.631 0.343 1.00 20.52 108 VAL A N 1
ATOM 849 C CA . VAL A 1 108 ? -26.512 22.164 0.146 1.00 19.17 108 VAL A CA 1
ATOM 850 C C . VAL A 1 108 ? -27.308 23.131 -0.727 1.00 20.84 108 VAL A C 1
ATOM 851 O O . VAL A 1 108 ? -28.064 22.681 -1.597 1.00 17.65 108 VAL A O 1
ATOM 855 N N . SER A 1 109 ? -27.218 24.423 -0.461 1.00 18.34 109 SER A N 1
ATOM 856 C CA . SER A 1 109 ? -27.657 25.448 -1.407 1.00 19.12 109 SER A CA 1
ATOM 857 C C . SER A 1 109 ? -26.410 26.138 -1.914 1.00 21.82 109 SER A C 1
ATOM 858 O O . SER A 1 109 ? -25.705 26.737 -1.106 1.00 21.22 109 SER A O 1
ATOM 861 N N . GLY A 1 110 ? -26.158 26.196 -3.206 1.00 30.13 110 GLY A N 1
ATOM 862 C CA . GLY A 1 110 ? -24.888 26.783 -3.681 1.00 29.45 110 GLY A CA 1
ATOM 863 C C . GLY A 1 110 ? -25.639 28.081 -3.473 1.00 27.02 110 GLY A C 1
ATOM 864 O O . GLY A 1 110 ? -26.479 28.431 -4.287 1.00 27.43 110 GLY A O 1
ATOM 865 N N . GLU A 1 111 ? -25.264 28.817 -2.454 1.00 21.31 111 GLU A N 1
ATOM 866 C CA . GLU A 1 111 ? -25.334 30.253 -2.201 1.00 21.81 111 GLU A CA 1
ATOM 867 C C . GLU A 1 111 ? -24.063 30.607 -1.497 1.00 20.87 111 GLU A C 1
ATOM 868 O O . GLU A 1 111 ? -23.812 30.044 -0.518 1.00 20.07 111 GLU A O 1
ATOM 874 N N . GLU A 1 112 ? -23.368 31.571 -2.035 1.00 20.90 112 GLU A N 1
ATOM 875 C CA . GLU A 1 112 ? -22.118 32.121 -1.509 1.00 20.63 112 GLU A CA 1
ATOM 876 C C . GLU A 1 112 ? -22.286 32.546 -0.050 1.00 21.44 112 GLU A C 1
ATOM 877 O O . GLU A 1 112 ? -23.220 33.286 0.260 1.00 23.48 112 GLU A O 1
ATOM 883 N N . VAL A 1 113 ? -21.390 32.097 0.828 1.00 20.57 113 VAL A N 1
ATOM 884 C CA . VAL A 1 113 ? -21.411 32.511 2.245 1.00 21.40 113 VAL A CA 1
ATOM 885 C C . VAL A 1 113 ? -20.026 33.050 2.628 1.00 22.18 113 VAL A C 1
ATOM 886 O O . VAL A 1 113 ? -19.647 33.027 3.814 1.00 21.95 113 VAL A O 1
ATOM 890 N N . GLY A 1 114 ? -19.303 33.594 1.647 1.00 20.85 114 GLY A N 1
ATOM 891 C CA . GLY A 1 114 ? -18.059 34.318 1.911 1.00 21.42 114 GLY A CA 1
ATOM 892 C C . GLY A 1 114 ? -17.119 34.321 0.723 1.00 20.04 114 GLY A C 1
ATOM 893 O O . GLY A 1 114 ? -17.023 33.315 -0.003 1.00 21.03 114 GLY A O 1
ATOM 894 N N . LYS A 1 115 ? -16.373 35.402 0.564 1.00 20.71 115 LYS A N 1
ATOM 895 C CA . LYS A 1 115 ? -15.387 35.514 -0.508 1.00 22.09 115 LYS A CA 1
ATOM 896 C C . LYS A 1 115 ? -14.127 36.087 0.071 1.00 23.00 115 LYS A C 1
ATOM 897 O O . LYS A 1 115 ? -14.178 36.738 1.116 1.00 24.37 115 LYS A O 1
ATOM 903 N N . ARG A 1 116 ? -13.039 35.860 -0.647 1.00 23.71 116 ARG A N 1
ATOM 904 C CA . ARG A 1 116 ? -11.720 36.316 -0.227 1.00 21.73 116 ARG A CA 1
ATOM 905 C C . ARG A 1 116 ? -10.895 36.485 -1.491 1.00 20.88 116 ARG A C 1
ATOM 906 O O . ARG A 1 116 ? -11.146 35.800 -2.487 1.00 21.67 116 ARG A O 1
ATOM 914 N N . LEU A 1 117 ? -9.963 37.428 -1.444 1.00 30.15 117 LEU A N 1
ATOM 915 C CA . LEU A 1 117 ? -8.891 37.585 -2.438 1.00 28.76 117 LEU A CA 1
ATOM 916 C C . LEU A 1 117 ? -7.594 37.106 -1.800 1.00 28.82 117 LEU A C 1
ATOM 917 O O . LEU A 1 117 ? -7.287 37.516 -0.666 1.00 34.08 117 LEU A O 1
ATOM 922 N N . TRP A 1 118 ? -6.831 36.277 -2.502 1.00 23.07 118 TRP A N 1
ATOM 923 C CA . TRP A 1 118 ? -5.682 35.645 -1.842 1.00 24.81 118 TRP A CA 1
ATOM 924 C C . TRP A 1 118 ? -4.504 36.598 -1.657 1.00 25.11 118 TRP A C 1
ATOM 925 O O . TRP A 1 118 ? -3.998 37.162 -2.634 1.00 23.72 118 TRP A O 1
ATOM 936 N N . ALA A 1 119 ? -4.081 36.735 -0.402 1.00 28.18 119 ALA A N 1
ATOM 937 C CA . ALA A 1 119 ? -2.859 37.430 0.015 1.00 28.05 119 ALA A CA 1
ATOM 938 C C . ALA A 1 119 ? -2.850 38.897 -0.428 1.00 37.86 119 ALA A C 1
ATOM 939 O O . ALA A 1 119 ? -1.945 39.304 -1.178 1.00 31.73 119 ALA A O 1
ATOM 941 N N . ALA A 1 120 ? -3.845 39.675 0.019 1.00 37.46 120 ALA A N 1
ATOM 942 C CA . ALA A 1 120 ? -3.685 41.136 0.138 1.00 44.09 120 ALA A CA 1
ATOM 943 C C . ALA A 1 120 ? -3.016 41.468 1.480 1.00 49.46 120 ALA A C 1
ATOM 944 O O . ALA A 1 120 ? -3.071 40.663 2.420 1.00 51.21 120 ALA A O 1
ATOM 946 N N . CYS A 1 121 ? -2.394 42.635 1.602 1.00 33.53 121 CYS A N 1
ATOM 947 C CA . CYS A 1 121 ? -1.306 42.744 2.587 1.00 32.30 121 CYS A CA 1
ATOM 948 C C . CYS A 1 121 ? -1.801 42.943 4.022 1.00 33.39 121 CYS A C 1
ATOM 949 O O . CYS A 1 121 ? -2.311 44.014 4.327 1.00 42.08 121 CYS A O 1
ATOM 952 N N . CYS A 1 122 ? -1.580 41.958 4.905 1.00 25.44 122 CYS A N 1
ATOM 953 C CA . CYS A 1 122 ? -1.806 41.986 6.374 1.00 24.98 122 CYS A CA 1
ATOM 954 C C . CYS A 1 122 ? -3.235 42.221 6.812 1.00 25.45 122 CYS A C 1
ATOM 955 O O . CYS A 1 122 ? -3.446 42.305 8.035 1.00 29.46 122 CYS A O 1
ATOM 958 N N . PHE A 1 123 ? -4.183 42.371 5.891 1.00 44.16 123 PHE A N 1
ATOM 959 C CA . PHE A 1 123 ? -5.514 42.889 6.251 1.00 51.04 123 PHE A CA 1
ATOM 960 C C . PHE A 1 123 ? -6.114 41.945 7.266 1.00 52.99 123 PHE A C 1
ATOM 961 O O . PHE A 1 123 ? -6.494 40.816 6.899 1.00 53.33 123 PHE A O 1
ATOM 969 N N . GLN A 1 124 ? -6.239 42.428 8.498 1.00 62.62 124 GLN A N 1
ATOM 970 C CA . GLN A 1 124 ? -6.513 41.557 9.654 1.00 64.83 124 GLN A CA 1
ATOM 971 C C . GLN A 1 124 ? -7.631 40.554 9.343 1.00 58.88 124 GLN A C 1
ATOM 972 O O . GLN A 1 124 ? -7.434 39.344 9.517 1.00 63.30 124 GLN A O 1
ATOM 978 N N . PRO A 1 125 ? -8.817 40.968 8.868 1.00 47.38 125 PRO A N 1
ATOM 979 C CA . PRO A 1 125 ? -9.906 39.995 8.792 1.00 46.05 125 PRO A CA 1
ATOM 980 C C . PRO A 1 125 ? -9.567 38.785 7.920 1.00 38.03 125 PRO A C 1
ATOM 981 O O . PRO A 1 125 ? -9.721 37.654 8.386 1.00 32.38 125 PRO A O 1
ATOM 985 N N . ALA A 1 126 ? -9.030 39.009 6.721 1.00 32.59 126 ALA A N 1
ATOM 986 C CA . ALA A 1 126 ? -9.058 37.919 5.745 1.00 25.21 126 ALA A CA 1
ATOM 987 C C . ALA A 1 126 ? -7.759 37.687 5.000 1.00 25.64 126 ALA A C 1
ATOM 988 O O . ALA A 1 126 ? -7.523 36.537 4.601 1.00 26.56 126 ALA A O 1
ATOM 990 N N . ASN A 1 127 ? -6.930 38.699 4.803 1.00 27.88 127 ASN A N 1
ATOM 991 C CA . ASN A 1 127 ? -5.732 38.452 3.992 1.00 33.37 127 ASN A CA 1
ATOM 992 C C . ASN A 1 127 ? -4.502 38.273 4.871 1.00 34.19 127 ASN A C 1
ATOM 993 O O . ASN A 1 127 ? -3.409 38.033 4.343 1.00 27.19 127 ASN A O 1
ATOM 998 N N . LEU A 1 128 ? -4.712 38.234 6.185 1.00 36.22 128 LEU A N 1
ATOM 999 C CA . LEU A 1 128 ? -3.624 38.026 7.144 1.00 26.92 128 LEU A CA 1
ATOM 1000 C C . LEU A 1 128 ? -3.105 36.606 7.014 1.00 31.28 128 LEU A C 1
ATOM 1001 O O . LEU A 1 128 ? -2.005 36.440 6.501 1.00 33.77 128 LEU A O 1
ATOM 1006 N N . VAL A 1 129 ? -3.911 35.601 7.393 1.00 27.47 129 VAL A N 1
ATOM 1007 C CA . VAL A 1 129 ? -3.401 34.216 7.445 1.00 23.46 129 VAL A CA 1
ATOM 1008 C C . VAL A 1 129 ? -2.852 33.776 6.098 1.00 24.43 129 VAL A C 1
ATOM 1009 O O . VAL A 1 129 ? -1.790 33.146 6.061 1.00 27.29 129 VAL A O 1
ATOM 1013 N N . PRO A 1 130 ? -3.537 34.021 4.971 1.00 19.54 130 PRO A N 1
ATOM 1014 C CA . PRO A 1 130 ? -2.891 33.799 3.666 1.00 20.76 130 PRO A CA 1
ATOM 1015 C C . PRO A 1 130 ? -1.588 34.568 3.426 1.00 19.96 130 PRO A C 1
ATOM 1016 O O . PRO A 1 130 ? -0.641 33.980 2.919 1.00 18.86 130 PRO A O 1
ATOM 1020 N N . TRP A 1 131 ? -1.528 35.852 3.785 1.00 19.16 131 TRP A N 1
ATOM 1021 C CA . TRP A 1 131 ? -0.314 36.652 3.550 1.00 18.84 131 TRP A CA 1
ATOM 1022 C C . TRP A 1 131 ? 0.828 36.156 4.416 1.00 20.23 131 TRP A C 1
ATOM 1023 O O . TRP A 1 131 ? 1.945 36.029 3.906 1.00 20.08 131 TRP A O 1
ATOM 1034 N N . VAL A 1 132 ? 0.585 35.923 5.703 1.00 20.31 132 VAL A N 1
ATOM 1035 C CA . VAL A 1 132 ? 1.660 35.398 6.563 1.00 18.39 132 VAL A CA 1
ATOM 1036 C C . VAL A 1 132 ? 2.134 34.089 5.968 1.00 20.12 132 VAL A C 1
ATOM 1037 O O . VAL A 1 132 ? 3.349 33.843 5.902 1.00 21.89 132 VAL A O 1
ATOM 1041 N N . LEU A 1 133 ? 1.202 33.308 5.438 1.00 22.29 133 LEU A N 1
ATOM 1042 C CA . LEU A 1 133 ? 1.512 31.946 5.001 1.00 19.44 133 LEU A CA 1
ATOM 1043 C C . LEU A 1 133 ? 2.236 31.938 3.651 1.00 14.45 133 LEU A C 1
ATOM 1044 O O . LEU A 1 133 ? 2.956 30.983 3.367 1.00 11.89 133 LEU A O 1
ATOM 1049 N N . GLU A 1 134 ? 2.038 32.959 2.822 1.00 18.42 134 GLU A N 1
ATOM 1050 C CA . GLU A 1 134 ? 2.814 33.077 1.583 1.00 18.04 134 GLU A CA 1
ATOM 1051 C C . GLU A 1 134 ? 4.034 33.976 1.761 1.00 16.93 134 GLU A C 1
ATOM 1052 O O . GLU A 1 134 ? 4.968 33.872 0.945 1.00 21.68 134 GLU A O 1
ATOM 1058 N N . PHE A 1 135 ? 4.060 34.825 2.778 1.00 15.53 135 PHE A N 1
ATOM 1059 C CA . PHE A 1 135 ? 5.281 35.585 3.084 1.00 18.18 135 PHE A CA 1
ATOM 1060 C C . PHE A 1 135 ? 6.293 34.647 3.708 1.00 15.55 135 PHE A C 1
ATOM 1061 O O . PHE A 1 135 ? 7.494 34.736 3.465 1.00 17.18 135 PHE A O 1
ATOM 1069 N N . HIS A 1 136 ? 5.794 33.729 4.500 1.00 16.83 136 HIS A N 1
ATOM 1070 C CA . HIS A 1 136 ? 6.655 32.823 5.245 1.00 13.16 136 HIS A CA 1
ATOM 1071 C C . HIS A 1 136 ? 7.586 32.043 4.323 1.00 12.58 136 HIS A C 1
ATOM 1072 O O . HIS A 1 136 ? 8.757 31.907 4.703 1.00 12.67 136 HIS A O 1
ATOM 1079 N N . HIS A 1 137 ? 7.113 31.523 3.169 1.00 12.13 137 HIS A N 1
ATOM 1080 C CA . HIS A 1 137 ? 7.967 30.627 2.333 1.00 17.79 137 HIS A CA 1
ATOM 1081 C C . HIS A 1 137 ? 8.655 31.402 1.220 1.00 15.60 137 HIS A C 1
ATOM 1082 O O . HIS A 1 137 ? 9.695 30.975 0.686 1.00 13.33 137 HIS A O 1
ATOM 1089 N N . ASN A 1 138 ? 8.092 32.505 0.864 1.00 19.56 138 ASN A N 1
ATOM 1090 C CA . ASN A 1 138 ? 8.542 33.422 -0.173 1.00 19.64 138 ASN A CA 1
ATOM 1091 C C . ASN A 1 138 ? 8.392 34.700 0.585 1.00 20.42 138 ASN A C 1
ATOM 1092 O O . ASN A 1 138 ? 7.283 34.944 1.066 1.00 20.49 138 ASN A O 1
ATOM 1097 N N . LEU A 1 139 ? 9.416 35.515 0.654 1.00 21.38 139 LEU A N 1
ATOM 1098 C CA . LEU A 1 139 ? 9.213 36.768 1.375 1.00 20.73 139 LEU A CA 1
ATOM 1099 C C . LEU A 1 139 ? 8.402 37.690 0.472 1.00 20.91 139 LEU A C 1
ATOM 1100 O O . LEU A 1 139 ? 8.781 38.786 0.285 1.00 29.14 139 LEU A O 1
ATOM 1105 N N . THR A 1 140 ? 7.223 37.269 0.077 1.00 25.70 140 THR A N 1
ATOM 1106 C CA . THR A 1 140 ? 6.306 37.949 -0.850 1.00 24.28 140 THR A CA 1
ATOM 1107 C C . THR A 1 140 ? 7.088 38.583 -1.968 1.00 25.40 140 THR A C 1
ATOM 1108 O O . THR A 1 140 ? 6.617 39.533 -2.503 1.00 33.45 140 THR A O 1
ATOM 1112 N N . LEU A 1 141 ? 8.091 37.888 -2.478 1.00 25.89 141 LEU A N 1
ATOM 1113 C CA . LEU A 1 141 ? 8.921 38.429 -3.563 1.00 26.44 141 LEU A CA 1
ATOM 1114 C C . LEU A 1 141 ? 8.238 38.203 -4.908 1.00 31.54 141 LEU A C 1
ATOM 1115 O O . LEU A 1 141 ? 7.133 37.674 -4.960 1.00 32.07 141 LEU A O 1
ATOM 1120 N N . PRO A 1 142 ? 8.818 38.699 -6.017 1.00 39.18 142 PRO A N 1
ATOM 1121 C CA . PRO A 1 142 ? 8.091 38.721 -7.290 1.00 36.76 142 PRO A CA 1
ATOM 1122 C C . PRO A 1 142 ? 7.588 37.380 -7.792 1.00 38.55 142 PRO A C 1
ATOM 1123 O O . PRO A 1 142 ? 6.571 37.352 -8.478 1.00 47.53 142 PRO A O 1
ATOM 1127 N N . GLY A 1 143 ? 8.208 36.279 -7.436 1.00 38.45 143 GLY A N 1
ATOM 1128 C CA . GLY A 1 143 ? 7.652 35.012 -7.931 1.00 32.90 143 GLY A CA 1
ATOM 1129 C C . GLY A 1 143 ? 8.513 33.929 -7.398 1.00 31.55 143 GLY A C 1
ATOM 1130 O O . GLY A 1 143 ? 8.809 33.996 -6.261 1.00 29.10 1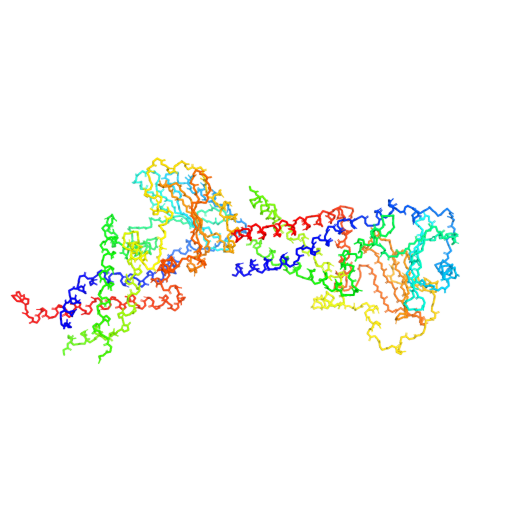43 GLY A O 1
ATOM 1131 N N . ASN A 1 144 ? 8.917 32.996 -8.234 1.00 29.56 144 ASN A N 1
ATOM 1132 C CA . ASN A 1 144 ? 9.941 32.069 -7.732 1.00 31.15 144 ASN A CA 1
ATOM 1133 C C . ASN A 1 144 ? 11.144 32.916 -7.361 1.00 32.10 144 ASN A C 1
ATOM 1134 O O . ASN A 1 144 ? 11.962 32.447 -6.664 1.00 40.23 144 ASN A O 1
ATOM 1139 N N . TRP A 1 145 ? 11.156 34.190 -7.695 1.00 36.84 145 TRP A N 1
ATOM 1140 C CA . TRP A 1 145 ? 12.382 34.945 -7.403 1.00 37.32 145 TRP A CA 1
ATOM 1141 C C . TRP A 1 145 ? 12.290 35.154 -5.910 1.00 28.53 145 TRP A C 1
ATOM 1142 O O . TRP A 1 145 ? 11.529 35.957 -5.518 1.00 29.33 145 TRP A O 1
ATOM 1153 N N . GLY A 1 146 ? 13.071 34.414 -5.143 1.00 25.87 146 GLY A N 1
ATOM 1154 C CA . GLY A 1 146 ? 12.959 34.426 -3.675 1.00 23.27 146 GLY A CA 1
ATOM 1155 C C . GLY A 1 146 ? 12.250 33.215 -3.069 1.00 22.15 146 GLY A C 1
ATOM 1156 O O . GLY A 1 146 ? 12.356 33.072 -1.892 1.00 21.47 146 GLY A O 1
ATOM 1157 N N . LEU A 1 147 ? 11.514 32.413 -3.836 1.00 19.31 147 LEU A N 1
ATOM 1158 C CA . LEU A 1 147 ? 10.944 31.126 -3.384 1.00 14.21 147 LEU A CA 1
ATOM 1159 C C . LEU A 1 147 ? 12.196 30.288 -3.354 1.00 16.07 147 LEU A C 1
ATOM 1160 O O . LEU A 1 147 ? 12.372 29.454 -2.513 1.00 14.88 147 LEU A O 1
ATOM 1165 N N . TYR A 1 148 ? 13.015 30.560 -4.347 1.00 19.11 148 TYR A N 1
ATOM 1166 C CA . TYR A 1 148 ? 14.376 30.032 -4.491 1.00 14.77 148 TYR A CA 1
ATOM 1167 C C . TYR A 1 148 ? 15.245 30.509 -3.329 1.00 16.13 148 TYR A C 1
ATOM 1168 O O . TYR A 1 148 ? 15.950 29.697 -2.708 1.00 16.18 148 TYR A O 1
ATOM 1177 N N . LEU A 1 149 ? 15.203 31.805 -3.011 1.00 15.60 149 LEU A N 1
ATOM 1178 C CA . LEU A 1 149 ? 16.015 32.346 -1.901 1.00 15.90 149 LEU A CA 1
ATOM 1179 C C . LEU A 1 149 ? 15.707 31.624 -0.588 1.00 14.89 149 LEU A C 1
ATOM 1180 O O . LEU A 1 149 ? 16.637 31.159 0.097 1.00 14.82 149 LEU A O 1
ATOM 1185 N N . MET A 1 150 ? 14.429 31.569 -0.213 1.00 14.26 150 MET A N 1
ATOM 1186 C CA . MET A 1 150 ? 14.011 31.032 1.092 1.00 13.51 150 MET A CA 1
ATOM 1187 C C . MET A 1 150 ? 14.291 29.537 1.157 1.00 12.75 150 MET A C 1
ATOM 1188 O O . MET A 1 150 ? 14.611 29.027 2.249 1.00 12.46 150 MET A O 1
ATOM 1193 N N . GLY A 1 151 ? 14.120 28.843 0.028 1.00 12.53 151 GLY A N 1
ATOM 1194 C CA . GLY A 1 151 ? 14.532 27.444 -0.071 1.00 12.05 151 GLY A CA 1
ATOM 1195 C C . GLY A 1 151 ? 16.035 27.281 0.033 1.00 12.60 151 GLY A C 1
ATOM 1196 O O . GLY A 1 151 ? 16.509 26.290 0.600 1.00 12.38 151 GLY A O 1
ATOM 1197 N N . GLY A 1 152 ? 16.793 28.224 -0.513 1.00 13.50 152 GLY A N 1
ATOM 1198 C CA . GLY A 1 152 ? 18.243 28.176 -0.343 1.00 14.14 152 GLY A CA 1
ATOM 1199 C C . GLY A 1 152 ? 18.656 28.388 1.098 1.00 14.10 152 GLY A C 1
ATOM 1200 O O . GLY A 1 152 ? 19.437 27.585 1.657 1.00 14.06 152 GLY A O 1
ATOM 1201 N N . VAL A 1 153 ? 18.113 29.429 1.713 1.00 14.20 153 VAL A N 1
ATOM 1202 C CA . VAL A 1 153 ? 18.314 29.637 3.149 1.00 14.20 153 VAL A CA 1
ATOM 1203 C C . VAL A 1 153 ? 18.013 28.327 3.859 1.00 13.40 153 VAL A C 1
ATOM 1204 O O . VAL A 1 153 ? 18.739 27.951 4.797 1.00 13.55 153 VAL A O 1
ATOM 1208 N N . ALA A 1 154 ? 16.956 27.635 3.426 1.00 13.34 154 ALA A N 1
ATOM 1209 C CA . ALA A 1 154 ? 16.6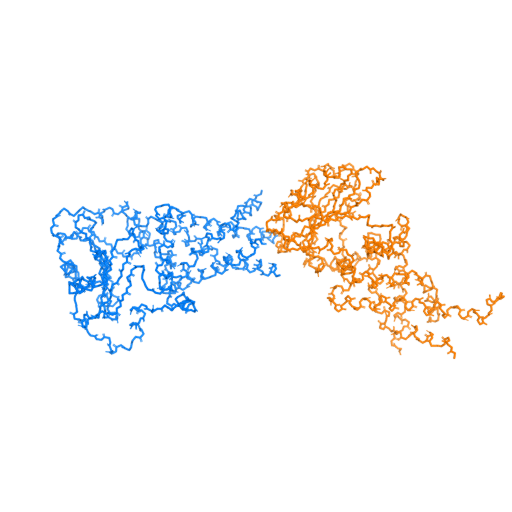35 26.314 3.978 1.00 12.02 154 ALA A CA 1
ATOM 1210 C C . ALA A 1 154 ? 17.812 25.369 3.770 1.00 12.26 154 ALA A C 1
ATOM 1211 O O . ALA A 1 154 ? 18.135 24.608 4.682 1.00 12.19 154 ALA A O 1
ATOM 1213 N N . MET A 1 155 ? 18.427 25.388 2.588 1.00 12.65 155 MET A N 1
ATOM 1214 C CA . MET A 1 155 ? 19.482 24.412 2.295 1.00 12.99 155 MET A CA 1
ATOM 1215 C C . MET A 1 155 ? 20.679 24.665 3.187 1.00 14.88 155 MET A C 1
ATOM 1216 O O . MET A 1 155 ? 21.250 23.713 3.736 1.00 13.69 155 MET A O 1
ATOM 1221 N N . PHE A 1 156 ? 21.054 25.925 3.344 1.00 15.24 156 PHE A N 1
ATOM 1222 C CA . PHE A 1 156 ? 22.172 26.245 4.242 1.00 14.79 156 PHE A CA 1
ATOM 1223 C C . PHE A 1 156 ? 21.817 25.945 5.685 1.00 14.45 156 PHE A C 1
ATOM 1224 O O . PHE A 1 156 ? 22.691 25.530 6.461 1.00 15.31 156 PHE A O 1
ATOM 1232 N N . TRP A 1 157 ? 20.571 26.185 6.066 1.00 14.53 157 TRP A N 1
ATOM 1233 C CA . TRP A 1 157 ? 20.186 25.966 7.460 1.00 13.71 157 TRP A CA 1
ATOM 1234 C C . TRP A 1 157 ? 20.373 24.487 7.793 1.00 14.38 157 TRP A C 1
ATOM 1235 O O . TRP A 1 157 ? 20.981 24.168 8.821 1.00 13.91 157 TRP A O 1
ATOM 1246 N N . PHE A 1 158 ? 19.978 23.602 6.874 1.00 15.33 158 PHE A N 1
ATOM 1247 C CA . PHE A 1 158 ? 20.135 22.145 7.043 1.00 12.92 158 PHE A CA 1
ATOM 1248 C C . PHE A 1 158 ? 21.607 21.755 7.079 1.00 17.94 158 PHE A C 1
ATOM 1249 O O . PHE A 1 158 ? 22.024 20.944 7.923 1.00 19.57 158 PHE A O 1
ATOM 1257 N N . LEU A 1 159 ? 22.387 22.279 6.143 1.00 20.79 159 LEU A N 1
ATOM 1258 C CA . LEU A 1 159 ? 23.819 21.943 6.111 1.00 18.99 159 LEU A CA 1
ATOM 1259 C C . LEU A 1 159 ? 24.474 22.423 7.393 1.00 17.75 159 LEU A C 1
ATOM 1260 O O . LEU A 1 159 ? 25.227 21.679 8.010 1.00 18.04 159 LEU A O 1
ATOM 1265 N N . ASP A 1 160 ? 24.142 23.628 7.815 1.00 23.05 160 ASP A N 1
ATOM 1266 C CA . ASP A 1 160 ? 24.668 24.149 9.072 1.00 22.08 160 ASP A CA 1
ATOM 1267 C C . ASP A 1 160 ? 24.230 23.267 10.239 1.00 26.10 160 ASP A C 1
ATOM 1268 O O . ASP A 1 160 ? 24.995 23.146 11.211 1.00 28.35 160 ASP A O 1
ATOM 1273 N N . CYS A 1 161 ? 23.036 22.666 10.168 1.00 25.97 161 CYS A N 1
ATOM 1274 C CA . CYS A 1 161 ? 22.555 21.778 11.246 1.00 25.03 161 CYS A CA 1
ATOM 1275 C C . CYS A 1 161 ? 23.427 20.530 11.381 1.00 28.52 161 CYS A C 1
ATOM 1276 O O . CYS A 1 161 ? 23.848 20.216 12.516 1.00 31.03 161 CYS A O 1
ATOM 1279 N N . PHE A 1 162 ? 23.683 19.796 10.281 1.00 32.85 162 PHE A N 1
ATOM 1280 C CA . PHE A 1 162 ? 24.563 18.600 10.387 1.00 31.60 162 PHE A CA 1
ATOM 1281 C C . PHE A 1 162 ? 26.032 18.939 10.442 1.00 27.77 162 PHE A C 1
ATOM 1282 O O . PHE A 1 162 ? 26.799 18.002 10.562 1.00 26.32 162 PHE A O 1
ATOM 1290 N N . VAL A 1 163 ? 26.416 20.204 10.337 1.00 33.63 163 VAL A N 1
ATOM 1291 C CA . VAL A 1 163 ? 27.754 20.597 10.806 1.00 30.11 163 VAL A CA 1
ATOM 1292 C C . VAL A 1 163 ? 27.705 20.696 12.323 1.00 30.84 163 VAL A C 1
ATOM 1293 O O . VAL A 1 163 ? 28.497 20.035 13.005 1.00 34.06 163 VAL A O 1
ATOM 1297 N N . GLY A 1 164 ? 26.738 21.450 12.844 1.00 36.33 164 GLY A N 1
ATOM 1298 C CA . GLY A 1 164 ? 26.594 21.630 14.290 1.00 50.35 164 GLY A CA 1
ATOM 1299 C C . GLY A 1 164 ? 26.365 20.319 15.023 1.00 46.14 164 GLY A C 1
ATOM 1300 O O . GLY A 1 164 ? 26.818 20.181 16.164 1.00 56.93 164 GLY A O 1
ATOM 1301 N N . ALA A 1 165 ? 25.743 19.338 14.370 1.00 38.28 165 ALA A N 1
ATOM 1302 C CA . ALA A 1 165 ? 25.477 18.036 14.995 1.00 40.45 165 ALA A CA 1
ATOM 1303 C C . ALA A 1 165 ? 26.757 17.218 15.164 1.00 46.37 165 ALA A C 1
ATOM 1304 O O . ALA A 1 165 ? 26.805 16.371 16.064 1.00 40.94 165 ALA A O 1
ATOM 1306 N N . TRP A 1 166 ? 27.742 17.418 14.284 1.00 51.21 166 TRP A N 1
ATOM 1307 C CA . TRP A 1 166 ? 29.062 16.753 14.321 1.00 52.19 166 TRP A CA 1
ATOM 1308 C C . TRP A 1 166 ? 30.023 17.488 15.260 1.00 49.52 166 TRP A C 1
ATOM 1309 O O . TRP A 1 166 ? 30.787 16.836 16.000 1.00 49.18 166 TRP A O 1
ATOM 1320 N N . LEU A 1 167 ? 30.012 18.822 15.176 1.00 46.71 167 LEU A N 1
ATOM 1321 C CA . LEU A 1 167 ? 30.850 19.713 15.999 1.00 53.79 167 LEU A CA 1
ATOM 1322 C C . LEU A 1 167 ? 30.478 19.581 17.481 1.00 54.98 167 LEU A C 1
ATOM 1323 O O . LEU A 1 167 ? 31.354 19.806 18.351 1.00 50.83 167 LEU A O 1
ATOM 1328 N N . THR A 1 168 ? 29.242 19.151 17.778 1.00 47.63 168 THR A N 1
ATOM 1329 C CA . THR A 1 168 ? 28.722 19.106 19.160 1.00 56.19 168 THR A CA 1
ATOM 1330 C C . THR A 1 168 ? 28.354 17.682 19.617 1.00 51.12 168 THR A C 1
ATOM 1331 O O . THR A 1 168 ? 27.682 17.536 20.668 1.00 48.77 168 THR A O 1
ATOM 1335 N N . LEU A 1 169 ? 28.797 16.640 18.883 1.00 52.14 169 LEU A N 1
ATOM 1336 C CA . LEU A 1 169 ? 28.493 15.231 19.248 1.00 53.42 169 LEU A CA 1
ATOM 1337 C C . LEU A 1 169 ? 29.723 14.555 19.877 1.00 62.56 169 LEU A C 1
ATOM 1338 O O . LEU A 1 169 ? 30.852 14.799 19.441 1.00 58.21 169 LEU A O 1
ATOM 1343 N N . PRO A 1 170 ? 29.538 13.687 20.909 1.00 64.81 170 PRO A N 1
ATOM 1344 C CA . PRO A 1 170 ? 30.645 12.942 21.559 1.00 62.05 170 PRO A CA 1
ATOM 1345 C C . PRO A 1 170 ? 31.696 12.248 20.659 1.00 54.06 170 PRO A C 1
ATOM 1346 O O . PRO A 1 170 ? 32.884 12.299 21.006 1.00 50.32 170 PRO A O 1
ATOM 1350 N N . ASN A 1 189 ? 26.476 40.218 31.963 1.00 82.71 189 ASN A N 1
ATOM 1351 C CA . ASN A 1 189 ? 26.659 41.091 30.776 1.00 85.77 189 ASN A CA 1
ATOM 1352 C C . ASN A 1 189 ? 25.537 41.008 29.741 1.00 87.84 189 ASN A C 1
ATOM 1353 O O . ASN A 1 189 ? 24.650 40.132 29.823 1.00 83.65 189 ASN A O 1
ATOM 1358 N N . ALA A 1 190 ? 25.608 41.901 28.750 1.00 85.55 190 ALA A N 1
ATOM 1359 C CA . ALA A 1 190 ? 24.824 41.713 27.529 1.00 80.97 190 ALA A CA 1
ATOM 1360 C C . ALA A 1 190 ? 25.417 40.547 26.749 1.00 74.03 190 ALA A C 1
ATOM 1361 O O . ALA A 1 190 ? 24.682 39.619 26.413 1.00 74.09 190 ALA A O 1
ATOM 1363 N N . TYR A 1 191 ? 26.740 40.537 26.562 1.00 75.28 191 TYR A N 1
ATOM 1364 C CA . TYR A 1 191 ? 27.423 39.447 25.840 1.00 71.82 191 TYR A CA 1
ATOM 1365 C C . TYR A 1 191 ? 27.419 38.153 26.651 1.00 71.77 191 TYR A C 1
ATOM 1366 O O . TYR A 1 191 ? 27.256 37.079 26.066 1.00 73.49 191 TYR A O 1
ATOM 1375 N N . ARG A 1 192 ? 27.606 38.243 27.967 1.00 71.06 192 ARG A N 1
ATOM 1376 C CA . ARG A 1 192 ? 27.626 37.050 28.828 1.00 76.56 192 ARG A CA 1
ATOM 1377 C C . ARG A 1 192 ? 26.304 36.302 28.700 1.00 76.10 192 ARG A C 1
ATOM 1378 O O . ARG A 1 192 ? 26.315 35.066 28.527 1.00 78.21 192 ARG A O 1
ATOM 1386 N N . PHE A 1 193 ? 25.188 37.044 28.695 1.00 78.49 193 PHE A N 1
ATOM 1387 C CA . PHE A 1 193 ? 23.829 36.470 28.699 1.00 72.95 193 PHE A CA 1
ATOM 1388 C C . PHE A 1 193 ? 23.340 36.080 27.294 1.00 68.04 193 PHE A C 1
ATOM 1389 O O . PHE A 1 193 ? 22.714 35.011 27.171 1.00 62.56 193 PHE A O 1
ATOM 1397 N N . ASN A 1 194 ? 23.564 36.909 26.256 1.00 69.20 194 ASN A N 1
ATOM 1398 C CA . ASN A 1 194 ? 23.190 36.514 24.876 1.00 63.97 194 ASN A CA 1
ATOM 1399 C C . ASN A 1 194 ? 23.956 35.279 24.440 1.00 61.44 194 ASN A C 1
ATOM 1400 O O . ASN A 1 194 ? 23.337 34.348 23.900 1.00 67.34 194 ASN A O 1
ATOM 1405 N N . PHE A 1 195 ? 25.269 35.260 24.651 1.00 58.18 195 PHE A N 1
ATOM 1406 C CA . PHE A 1 195 ? 26.062 34.072 24.322 1.00 54.38 195 PHE A CA 1
ATOM 1407 C C . PHE A 1 195 ? 25.568 32.842 25.095 1.00 55.82 195 PHE A C 1
ATOM 1408 O O . PHE A 1 195 ? 25.484 31.751 24.502 1.00 50.95 195 PHE A O 1
ATOM 1416 N N . ASP A 1 196 ? 25.249 32.985 26.390 1.00 64.80 196 ASP A N 1
ATOM 1417 C CA . ASP A 1 196 ? 24.836 31.821 27.201 1.00 67.09 196 ASP A CA 1
ATOM 1418 C C . ASP A 1 196 ? 23.474 31.289 26.727 1.00 61.44 196 ASP A C 1
ATOM 1419 O O . ASP A 1 196 ? 23.316 30.060 26.592 1.00 65.26 196 ASP A O 1
ATOM 1424 N N . LEU A 1 197 ? 22.501 32.180 26.479 1.00 50.29 197 LEU A N 1
ATOM 1425 C CA . LEU A 1 197 ? 21.194 31.765 25.934 1.00 48.02 197 LEU A CA 1
ATOM 1426 C C . LEU A 1 197 ? 21.399 30.968 24.660 1.00 45.70 197 LEU A C 1
ATOM 1427 O O . LEU A 1 197 ? 20.902 29.844 24.556 1.00 40.19 197 LEU A O 1
ATOM 1432 N N . HIS A 1 198 ? 22.120 31.555 23.706 1.00 46.79 198 HIS A N 1
ATOM 1433 C CA . HIS A 1 198 ? 22.309 30.969 22.368 1.00 43.36 198 HIS A CA 1
ATOM 1434 C C . HIS A 1 198 ? 22.974 29.597 22.473 1.00 42.81 198 HIS A C 1
ATOM 1435 O O . HIS A 1 198 ? 22.543 28.628 21.808 1.00 36.72 198 HIS A O 1
ATOM 1442 N N . ARG A 1 199 ? 24.012 29.510 23.300 1.00 40.70 199 ARG A N 1
ATOM 1443 C CA . ARG A 1 199 ? 24.775 28.267 23.459 1.00 44.20 199 ARG A CA 1
ATOM 1444 C C . ARG A 1 199 ? 23.856 27.144 23.946 1.00 41.55 199 ARG A C 1
ATOM 1445 O O . ARG A 1 199 ? 24.018 25.981 23.520 1.00 38.07 199 ARG A O 1
ATOM 1453 N N . ALA A 1 200 ? 22.837 27.491 24.737 1.00 41.60 200 ALA A N 1
ATOM 1454 C CA . ALA A 1 200 ? 22.162 26.503 25.589 1.00 36.18 200 ALA A CA 1
ATOM 1455 C C . ALA A 1 200 ? 21.398 25.438 24.798 1.00 39.08 200 ALA A C 1
ATOM 1456 O O . ALA A 1 200 ? 20.909 24.490 25.424 1.00 32.99 200 ALA A O 1
ATOM 1458 N N . GLY A 1 201 ? 21.278 25.557 23.477 1.00 37.27 201 GLY A N 1
ATOM 1459 C CA . GLY A 1 201 ? 20.547 24.539 22.716 1.00 33.58 201 GLY A CA 1
ATOM 1460 C C . GLY A 1 201 ? 21.151 23.143 22.841 1.00 32.86 201 GLY A C 1
ATOM 1461 O O . GLY A 1 201 ? 20.415 22.163 23.073 1.00 33.41 201 GLY A O 1
ATOM 1462 N N . GLY A 1 202 ? 22.457 23.016 22.615 1.00 41.91 202 GLY A N 1
ATOM 1463 C CA . GLY A 1 202 ? 23.130 21.708 22.667 1.00 39.66 202 GLY A CA 1
ATOM 1464 C C . GLY A 1 202 ? 22.851 20.807 21.470 1.00 34.95 202 GLY A C 1
ATOM 1465 O O . GLY A 1 202 ? 22.275 21.247 20.450 1.00 38.02 202 GLY A O 1
ATOM 1466 N N . LEU A 1 203 ? 23.257 19.540 21.602 1.00 32.38 203 LEU A N 1
ATOM 1467 C CA . LEU A 1 203 ? 23.025 18.552 20.534 1.00 29.28 203 LEU A CA 1
ATOM 1468 C C . LEU A 1 203 ? 21.529 18.311 20.390 1.00 29.34 203 LEU A C 1
ATOM 1469 O O . LEU A 1 203 ? 21.031 18.123 19.274 1.00 22.36 203 LEU A O 1
ATOM 1474 N N . TRP A 1 204 ? 20.827 18.330 21.517 1.00 32.88 204 TRP A N 1
ATOM 1475 C CA . TRP A 1 204 ? 19.367 18.177 21.547 1.00 29.77 204 TRP A CA 1
ATOM 1476 C C . TRP A 1 204 ? 18.705 19.199 20.611 1.00 27.41 204 TRP A C 1
ATOM 1477 O O . TRP A 1 204 ? 18.000 18.785 19.674 1.00 27.28 204 TRP A O 1
ATOM 1488 N N . LEU A 1 205 ? 18.958 20.502 20.797 1.00 23.30 205 LEU A N 1
ATOM 1489 C CA . LEU A 1 205 ? 18.350 21.509 19.909 1.00 25.29 205 LEU A CA 1
ATOM 1490 C C . LEU A 1 205 ? 18.853 21.378 18.466 1.00 25.29 205 LEU A C 1
ATOM 1491 O O . LEU A 1 205 ? 18.041 21.569 17.551 1.00 31.75 205 LEU A O 1
ATOM 1496 N N . TRP A 1 206 ? 20.151 21.154 18.220 1.00 24.20 206 TRP A N 1
ATOM 1497 C CA . TRP A 1 206 ? 20.586 21.005 16.815 1.00 20.89 206 TRP A CA 1
ATOM 1498 C C . TRP A 1 206 ? 19.804 19.894 16.125 1.00 18.05 206 TRP A C 1
ATOM 1499 O O . TRP A 1 206 ? 19.429 20.047 14.943 1.00 20.23 206 TRP A O 1
ATOM 1510 N N . LEU A 1 207 ? 19.558 18.799 16.840 1.00 16.44 207 LEU A N 1
ATOM 1511 C CA . LEU A 1 207 ? 18.764 17.692 16.286 1.00 17.07 207 LEU A CA 1
ATOM 1512 C C . LEU A 1 207 ? 17.325 18.115 16.011 1.00 15.96 207 LEU A C 1
ATOM 1513 O O . LEU A 1 207 ? 16.784 17.743 14.963 1.00 17.16 207 LEU A O 1
ATOM 1518 N N . LEU A 1 208 ? 16.691 18.861 16.911 1.00 15.40 208 LEU A N 1
ATOM 1519 C CA . LEU A 1 208 ? 15.346 19.372 16.587 1.00 14.73 208 LEU A CA 1
ATOM 1520 C C . LEU A 1 208 ? 15.394 20.246 15.337 1.00 13.91 208 LEU A C 1
ATOM 1521 O O . LEU A 1 208 ? 14.557 20.081 14.451 1.00 13.13 208 LEU A O 1
ATOM 1526 N N . LEU A 1 209 ? 16.352 21.160 15.245 1.00 14.17 209 LEU A N 1
ATOM 1527 C CA . LEU A 1 209 ? 16.371 22.070 14.092 1.00 13.58 209 LEU A CA 1
ATOM 1528 C C . LEU A 1 209 ? 16.464 21.274 12.797 1.00 12.91 209 LEU A C 1
ATOM 1529 O O . LEU A 1 209 ? 15.763 21.593 11.841 1.00 13.20 209 LEU A O 1
ATOM 1534 N N . ALA A 1 210 ? 17.272 20.226 12.755 1.00 13.21 210 ALA A N 1
ATOM 1535 C CA . ALA A 1 210 ? 17.608 19.636 11.450 1.00 12.76 210 ALA A CA 1
ATOM 1536 C C . ALA A 1 210 ? 16.370 19.329 10.610 1.00 11.94 210 ALA A C 1
ATOM 1537 O O . ALA A 1 210 ? 16.304 19.777 9.464 1.00 11.53 210 ALA A O 1
ATOM 1539 N N . PRO A 1 211 ? 15.352 18.602 11.099 1.00 11.77 211 PRO A N 1
ATOM 1540 C CA . PRO A 1 211 ? 14.217 18.254 10.238 1.00 11.05 211 PRO A CA 1
ATOM 1541 C C . PRO A 1 211 ? 13.316 19.415 9.820 1.00 10.56 211 PRO A C 1
ATOM 1542 O O . PRO A 1 211 ? 12.697 19.312 8.775 1.00 10.02 211 PRO A O 1
ATOM 1546 N N . VAL A 1 212 ? 13.248 20.503 10.576 1.00 10.86 212 VAL A N 1
ATOM 1547 C CA . VAL A 1 212 ? 12.505 21.678 10.084 1.00 10.57 212 VAL A CA 1
ATOM 1548 C C . VAL A 1 212 ? 13.236 22.257 8.876 1.00 10.45 212 VAL A C 1
ATOM 1549 O O . VAL A 1 212 ? 12.624 22.563 7.853 1.00 10.04 212 VAL A O 1
ATOM 1553 N N . ALA A 1 213 ? 14.547 22.370 8.949 1.00 10.91 213 ALA A N 1
ATOM 1554 C CA . ALA A 1 213 ? 15.301 22.823 7.782 1.00 10.96 213 ALA A CA 1
ATOM 1555 C C . ALA A 1 213 ? 15.097 21.865 6.619 1.00 10.53 213 ALA A C 1
ATOM 1556 O O . ALA A 1 213 ? 14.855 22.321 5.484 1.00 10.35 213 ALA A O 1
ATOM 1558 N N . LEU A 1 214 ? 15.200 20.562 6.878 1.00 10.49 214 LEU A N 1
ATOM 1559 C CA . LEU A 1 214 ? 15.157 19.601 5.766 1.00 10.27 214 LEU A CA 1
ATOM 1560 C C . LEU A 1 214 ? 13.809 19.711 5.067 1.00 10.63 214 LEU A C 1
ATOM 1561 O O . LEU A 1 214 ? 13.758 19.924 3.840 1.00 12.38 214 LEU A O 1
ATOM 1566 N N . SER A 1 215 ? 12.722 19.620 5.836 1.00 11.85 215 SER A N 1
ATOM 1567 C CA . SER A 1 215 ? 11.370 19.761 5.271 1.00 8.82 215 SER A CA 1
ATOM 1568 C C . SER A 1 215 ? 11.194 21.128 4.611 1.00 8.82 215 SER A C 1
ATOM 1569 O O . SER A 1 215 ? 10.431 21.217 3.646 1.00 9.52 215 SER A O 1
ATOM 1572 N N . SER A 1 216 ? 11.874 22.172 5.093 1.00 9.24 216 SER A N 1
ATOM 1573 C CA . SER A 1 216 ? 11.882 23.451 4.372 1.00 9.44 216 SER A CA 1
ATOM 1574 C C . SER A 1 216 ? 12.419 23.232 2.970 1.00 9.52 216 SER A C 1
ATOM 1575 O O . SER A 1 216 ? 11.826 23.678 1.980 1.00 9.46 216 SER A O 1
ATOM 1578 N N . VAL A 1 217 ? 13.533 22.538 2.877 1.00 9.78 217 VAL A N 1
ATOM 1579 C CA . VAL A 1 217 ? 14.067 22.256 1.546 1.00 10.01 217 VAL A CA 1
ATOM 1580 C C . VAL A 1 217 ? 12.989 21.574 0.725 1.00 9.55 217 VAL A C 1
ATOM 1581 O O . VAL A 1 217 ? 12.736 21.975 -0.405 1.00 9.68 217 VAL A O 1
ATOM 1585 N N . ALA A 1 218 ? 12.335 20.571 1.291 1.00 9.10 218 ALA A N 1
ATOM 1586 C CA . ALA A 1 218 ? 11.325 19.803 0.547 1.00 8.70 218 ALA A CA 1
ATOM 1587 C C . ALA A 1 218 ? 10.157 20.689 0.100 1.00 8.45 218 ALA A C 1
ATOM 1588 O O . ALA A 1 218 ? 9.600 20.512 -0.987 1.00 8.39 218 ALA A O 1
ATOM 1590 N N . LEU A 1 219 ? 9.760 21.626 0.937 1.00 8.40 219 LEU A N 1
ATOM 1591 C CA . LEU A 1 219 ? 8.530 22.368 0.681 1.00 8.22 219 LEU A CA 1
ATOM 1592 C C . LEU A 1 219 ? 8.738 23.454 -0.357 1.00 8.68 219 LEU A C 1
ATOM 1593 O O . LEU A 1 219 ? 7.774 23.763 -1.037 1.00 8.62 219 LEU A O 1
ATOM 1598 N N . ASN A 1 220 ? 9.939 24.035 -0.499 1.00 9.22 220 ASN A N 1
ATOM 1599 C CA . ASN A 1 220 ? 10.137 25.102 -1.512 1.00 9.84 220 ASN A CA 1
ATOM 1600 C C . ASN A 1 220 ? 10.788 24.611 -2.806 1.00 10.21 220 ASN A C 1
ATOM 1601 O O . ASN A 1 220 ? 10.419 25.084 -3.890 1.00 10.60 220 ASN A O 1
ATOM 1606 N N . LEU A 1 221 ? 11.693 23.652 -2.733 1.00 12.03 221 LEU A N 1
ATOM 1607 C CA . LEU A 1 221 ? 12.463 23.192 -3.904 1.00 13.26 221 LEU A CA 1
ATOM 1608 C C . LEU A 1 221 ? 12.323 21.688 -3.999 1.00 13.63 221 LEU A C 1
ATOM 1609 O O . LEU A 1 221 ? 13.274 20.931 -3.816 1.00 10.66 221 LEU A O 1
ATOM 1614 N N . PRO A 1 222 ? 11.130 21.221 -4.214 1.00 10.45 222 PRO A N 1
ATOM 1615 C CA . PRO A 1 222 ? 10.884 19.785 -4.170 1.00 11.08 222 PRO A CA 1
ATOM 1616 C C . PRO A 1 222 ? 11.419 19.070 -5.400 1.00 10.20 222 PRO A C 1
ATOM 1617 O O . PRO A 1 222 ? 12.069 18.055 -5.284 1.00 10.40 222 PRO A O 1
ATOM 1621 N N . SER A 1 223 ? 11.105 19.627 -6.562 1.00 10.62 223 SER A N 1
ATOM 1622 C CA . SER A 1 223 ? 11.502 19.096 -7.869 1.00 11.41 223 SER A CA 1
ATOM 1623 C C . SER A 1 223 ? 12.968 19.378 -8.125 1.00 12.32 223 SER A C 1
ATOM 1624 O O . SER A 1 223 ? 13.633 18.648 -8.850 1.00 13.06 223 SER A O 1
ATOM 1627 N N . GLN A 1 224 ? 13.459 20.433 -7.523 1.00 12.37 224 GLN A N 1
ATOM 1628 C CA . GLN A 1 224 ? 14.712 21.064 -7.907 1.00 13.37 224 GLN A CA 1
ATOM 1629 C C . GLN A 1 224 ? 15.882 20.463 -7.132 1.00 13.51 224 GLN A C 1
ATOM 1630 O O . GLN A 1 224 ? 16.902 20.155 -7.745 1.00 14.46 224 GLN A O 1
ATOM 1636 N N . VAL A 1 225 ? 15.742 20.286 -5.821 1.00 12.72 225 VAL A N 1
ATOM 1637 C CA . VAL A 1 225 ? 16.833 19.853 -4.926 1.00 12.90 225 VAL A CA 1
ATOM 1638 C C . VAL A 1 225 ? 16.480 18.547 -4.229 1.00 12.73 225 VAL A C 1
ATOM 1639 O O . VAL A 1 225 ? 17.227 17.576 -4.348 1.00 13.19 225 VAL A O 1
ATOM 1643 N N . PHE A 1 226 ? 15.373 18.546 -3.483 1.00 12.91 226 PHE A N 1
ATOM 1644 C CA . PHE A 1 226 ? 15.056 17.486 -2.508 1.00 10.95 226 PHE A CA 1
ATOM 1645 C C . PHE A 1 226 ? 14.717 16.170 -3.202 1.00 12.46 226 PHE A C 1
ATOM 1646 O O . PHE A 1 226 ? 15.194 15.122 -2.762 1.00 12.38 226 PHE A O 1
ATOM 1654 N N . LYS A 1 227 ? 13.849 16.176 -4.209 1.00 12.03 227 LYS A N 1
ATOM 1655 C CA . LYS A 1 227 ? 13.500 14.878 -4.812 1.00 11.13 227 LYS A CA 1
ATOM 1656 C C . LYS A 1 227 ? 14.679 14.306 -5.590 1.00 12.71 227 LYS A C 1
ATOM 1657 O O . LYS A 1 227 ? 14.933 13.106 -5.500 1.00 13.56 227 LYS A O 1
ATOM 1663 N N . PRO A 1 228 ? 15.393 15.102 -6.408 1.00 12.89 228 PRO A N 1
ATOM 1664 C CA . PRO A 1 228 ? 16.647 14.614 -6.999 1.00 14.07 228 PRO A CA 1
ATOM 1665 C C . PRO A 1 228 ? 17.712 14.147 -6.015 1.00 14.37 228 PRO A C 1
ATOM 1666 O O . PRO A 1 228 ? 18.428 13.210 -6.335 1.00 15.26 228 PRO A O 1
ATOM 1670 N N . LEU A 1 229 ? 17.847 14.787 -4.855 1.00 13.80 229 LEU A N 1
ATOM 1671 C CA . LEU A 1 229 ? 18.823 14.299 -3.868 1.00 14.15 229 LEU A CA 1
ATOM 1672 C C . LEU A 1 229 ? 18.342 13.019 -3.216 1.00 13.90 229 LEU A C 1
ATOM 1673 O O . LEU A 1 229 ? 19.179 12.194 -2.861 1.00 14.61 229 LEU A O 1
ATOM 1678 N N . VAL A 1 230 ? 17.042 12.863 -2.986 1.00 13.01 230 VAL A N 1
ATOM 1679 C CA . VAL A 1 230 ? 16.581 11.639 -2.312 1.00 12.89 230 VAL A CA 1
ATOM 1680 C C . VAL A 1 230 ? 16.712 10.494 -3.289 1.00 13.69 230 VAL A C 1
ATOM 1681 O O . VAL A 1 230 ? 17.035 9.376 -2.882 1.00 14.24 230 VAL A O 1
ATOM 1685 N N . SER A 1 231 ? 16.500 10.777 -4.570 1.00 16.46 231 SER A N 1
ATOM 1686 C CA . SER A 1 231 ? 16.532 9.734 -5.607 1.00 21.08 231 SER A CA 1
ATOM 1687 C C . SER A 1 231 ? 17.863 8.970 -5.617 1.00 20.53 231 SER A C 1
ATOM 1688 O O . SER A 1 231 ? 17.907 7.850 -6.169 1.00 20.93 231 SER A O 1
ATOM 1691 N N . LEU A 1 232 ? 18.933 9.524 -5.039 1.00 17.74 232 LEU A N 1
ATOM 1692 C CA . LEU A 1 232 ? 20.198 8.774 -4.972 1.00 18.72 232 LEU A CA 1
ATOM 1693 C C . LEU A 1 232 ? 20.053 7.646 -3.958 1.00 17.68 232 LEU A C 1
ATOM 1694 O O . LEU A 1 232 ? 20.806 6.670 -4.031 1.00 22.21 232 LEU A O 1
ATOM 1699 N N . PHE A 1 233 ? 19.098 7.770 -3.044 1.00 16.55 233 PHE A N 1
ATOM 1700 C CA . PHE A 1 233 ? 18.952 6.878 -1.890 1.00 16.62 233 PHE A CA 1
ATOM 1701 C C . PHE A 1 233 ? 17.726 5.975 -2.003 1.00 16.31 233 PHE A C 1
ATOM 1702 O O . PHE A 1 233 ? 17.675 4.957 -1.310 1.00 16.78 233 PHE A O 1
ATOM 1710 N N . SER A 1 234 ? 16.720 6.380 -2.786 1.00 16.63 234 SER A N 1
ATOM 1711 C CA . SER A 1 234 ? 15.555 5.564 -3.177 1.00 15.39 234 SER A CA 1
ATOM 1712 C C . SER A 1 234 ? 14.824 6.254 -4.318 1.00 15.22 234 SER A C 1
ATOM 1713 O O . SER A 1 234 ? 14.808 7.477 -4.400 1.00 14.78 234 SER A O 1
ATOM 1716 N N . PRO A 1 235 ? 14.170 5.506 -5.210 1.00 15.17 235 PRO A N 1
ATOM 1717 C CA . PRO A 1 235 ? 13.711 6.118 -6.451 1.00 16.96 235 PRO A CA 1
ATOM 1718 C C . PRO A 1 235 ? 12.468 6.933 -6.176 1.00 15.73 235 PRO A C 1
ATOM 1719 O O . PRO A 1 235 ? 11.504 6.391 -5.666 1.00 18.50 235 PRO A O 1
ATOM 1723 N N . ILE A 1 236 ? 12.476 8.196 -6.565 1.00 13.39 236 ILE A N 1
ATOM 1724 C CA . ILE A 1 236 ? 11.246 8.982 -6.443 1.00 12.16 236 ILE A CA 1
ATOM 1725 C C . ILE A 1 236 ? 10.652 9.172 -7.818 1.00 13.77 236 ILE A C 1
ATOM 1726 O O . ILE A 1 236 ? 11.208 9.919 -8.626 1.00 14.63 236 ILE A O 1
ATOM 1731 N N . GLU A 1 237 ? 9.534 8.497 -8.056 1.00 20.11 237 GLU A N 1
ATOM 1732 C CA . GLU A 1 237 ? 8.705 8.811 -9.221 1.00 24.05 237 GLU A CA 1
ATOM 1733 C C . GLU A 1 237 ? 8.333 10.284 -9.117 1.00 22.37 237 GLU A C 1
ATOM 1734 O O . GLU A 1 237 ? 7.942 10.769 -8.054 1.00 28.81 237 GLU A O 1
ATOM 1740 N N . PRO A 1 238 ? 8.420 11.028 -10.208 1.00 21.33 238 PRO A N 1
ATOM 1741 C CA . PRO A 1 238 ? 8.056 12.436 -10.172 1.00 23.71 238 PRO A CA 1
ATOM 1742 C C . PRO A 1 238 ? 6.542 12.523 -10.046 1.00 21.99 238 PRO A C 1
ATOM 1743 O O . PRO A 1 238 ? 5.854 11.531 -10.248 1.00 17.01 238 PRO A O 1
ATOM 1747 N N . SER A 1 239 ? 6.039 13.707 -9.715 1.00 20.21 239 SER A N 1
ATOM 1748 C CA . SER A 1 239 ? 4.587 13.913 -9.735 1.00 14.32 239 SER A CA 1
ATOM 1749 C C . SER A 1 239 ? 4.069 13.675 -11.142 1.00 16.48 239 SER A C 1
ATOM 1750 O O . SER A 1 239 ? 4.826 13.733 -12.113 1.00 14.81 239 SER A O 1
ATOM 1753 N N . VAL A 1 240 ? 2.760 13.444 -11.218 1.00 18.59 240 VAL A N 1
ATOM 1754 C CA . VAL A 1 240 ? 1.988 13.667 -12.453 1.00 21.84 240 VAL A CA 1
ATOM 1755 C C . VAL A 1 240 ? 2.242 15.080 -12.940 1.00 12.57 240 VAL A C 1
ATOM 1756 O O . VAL A 1 240 ? 2.373 15.308 -14.136 1.00 13.55 240 VAL A O 1
ATOM 1760 N N . TYR A 1 241 ? 2.307 16.018 -12.007 1.00 17.35 241 TYR A N 1
ATOM 1761 C CA . TYR A 1 241 ? 2.536 17.426 -12.322 1.00 15.20 241 TYR A CA 1
ATOM 1762 C C . TYR A 1 241 ? 3.955 17.623 -12.868 1.00 18.91 241 TYR A C 1
ATOM 1763 O O . TYR A 1 241 ? 4.117 18.257 -13.919 1.00 20.21 241 TYR A O 1
ATOM 1772 N N . GLU A 1 242 ? 4.974 17.094 -12.177 1.00 20.74 242 GLU A N 1
ATOM 1773 C CA . GLU A 1 242 ? 6.355 17.047 -12.722 1.00 20.96 242 GLU A CA 1
ATOM 1774 C C . GLU A 1 242 ? 6.328 16.383 -14.103 1.00 16.32 242 GLU A C 1
ATOM 1775 O O . GLU A 1 242 ? 6.906 16.913 -15.065 1.00 15.85 242 GLU A O 1
ATOM 1781 N N . ALA A 1 243 ? 5.658 15.234 -14.194 1.00 18.25 243 ALA A N 1
ATOM 1782 C CA . ALA A 1 243 ? 5.720 14.377 -15.385 1.00 18.19 243 ALA A CA 1
ATOM 1783 C C . ALA A 1 243 ? 5.095 15.069 -16.589 1.00 19.14 243 ALA A C 1
ATOM 1784 O O . ALA A 1 243 ? 5.566 14.858 -17.713 1.00 23.24 243 ALA A O 1
ATOM 1786 N N . ARG A 1 244 ? 4.016 15.821 -16.392 1.00 18.29 244 ARG A N 1
ATOM 1787 C CA . ARG A 1 244 ? 3.328 16.452 -17.529 1.00 21.22 244 ARG A CA 1
ATOM 1788 C C . ARG A 1 244 ? 3.918 17.827 -17.841 1.00 20.97 244 ARG A C 1
ATOM 1789 O O . ARG A 1 244 ? 3.804 18.281 -18.994 1.00 22.15 244 ARG A O 1
ATOM 1797 N N . GLY A 1 245 ? 4.557 18.480 -16.872 1.00 28.05 245 GLY A N 1
ATOM 1798 C CA . GLY A 1 245 ? 5.354 19.660 -17.205 1.00 28.12 245 GLY A CA 1
ATOM 1799 C C . GLY A 1 245 ? 6.422 19.304 -18.217 1.00 31.07 245 GLY A C 1
ATOM 1800 O O . GLY A 1 245 ? 6.682 20.089 -19.130 1.00 28.89 245 GLY A O 1
ATOM 1801 N N . ARG A 1 246 ? 7.011 18.116 -18.063 1.00 28.95 246 ARG A N 1
ATOM 1802 C CA . ARG A 1 246 ? 8.053 17.563 -18.945 1.00 32.53 246 ARG A CA 1
ATOM 1803 C C . ARG A 1 246 ? 7.492 17.001 -20.276 1.00 32.45 246 ARG A C 1
ATOM 1804 O O . ARG A 1 246 ? 8.312 16.651 -21.144 1.00 33.07 246 ARG A O 1
ATOM 1812 N N . LEU A 1 247 ? 6.147 16.859 -20.476 1.00 32.72 247 LEU A N 1
ATOM 1813 C CA . LEU A 1 247 ? 5.674 16.324 -21.773 1.00 36.57 247 LEU A CA 1
ATOM 1814 C C . LEU A 1 247 ? 5.691 17.380 -22.856 1.00 36.22 247 LEU A C 1
ATOM 1815 O O . LEU A 1 247 ? 5.443 18.550 -22.594 1.00 37.38 247 LEU A O 1
ATOM 1820 N N . PRO A 1 248 ? 5.944 16.933 -24.089 1.00 44.54 248 PRO A N 1
ATOM 1821 C CA . PRO A 1 248 ? 5.705 17.743 -25.282 1.00 46.53 248 PRO A CA 1
ATOM 1822 C C . PRO A 1 248 ? 4.248 18.172 -25.346 1.00 44.51 248 PRO A C 1
ATOM 1823 O O . PRO A 1 248 ? 3.359 17.341 -25.239 1.00 49.81 248 PRO A O 1
ATOM 1827 N N . ARG A 1 249 ? 4.038 19.457 -25.603 1.00 38.79 249 ARG A N 1
ATOM 1828 C CA . ARG A 1 249 ? 2.734 20.085 -25.366 1.00 40.77 249 ARG A CA 1
ATOM 1829 C C . ARG A 1 249 ? 1.661 19.514 -26.299 1.00 42.03 249 ARG A C 1
ATOM 1830 O O . ARG A 1 249 ? 0.522 19.287 -25.861 1.00 40.74 249 ARG A O 1
ATOM 1838 N N . GLU A 1 250 ? 2.007 19.269 -27.558 1.00 44.95 250 GLU A N 1
ATOM 1839 C CA . GLU A 1 250 ? 1.031 18.723 -28.507 1.00 45.50 250 GLU A CA 1
ATOM 1840 C C . GLU A 1 250 ? 0.386 17.460 -27.944 1.00 46.11 250 GLU A C 1
ATOM 1841 O O . GLU A 1 250 ? -0.804 17.233 -28.184 1.00 46.86 250 GLU A O 1
ATOM 1847 N N . GLN A 1 251 ? 1.140 16.657 -27.198 1.00 46.36 251 GLN A N 1
ATOM 1848 C CA . GLN A 1 251 ? 0.651 15.370 -26.684 1.00 43.19 251 GLN A CA 1
ATOM 1849 C C . GLN A 1 251 ? -0.334 15.547 -25.527 1.00 40.46 251 GLN A C 1
ATOM 1850 O O . GLN A 1 251 ? -0.989 14.567 -25.162 1.00 45.42 251 GLN A O 1
ATOM 1856 N N . LEU A 1 252 ? -0.441 16.726 -24.923 1.00 36.57 252 LEU A N 1
ATOM 1857 C CA . LEU A 1 252 ? -1.236 16.849 -23.688 1.00 33.52 252 LEU A CA 1
ATOM 1858 C C . LEU A 1 252 ? -2.698 16.434 -23.871 1.00 35.06 252 LEU A C 1
ATOM 1859 O O . LEU A 1 252 ? -3.280 15.909 -22.917 1.00 32.13 252 LEU A O 1
ATOM 1864 N N . GLY A 1 253 ? -3.280 16.633 -25.051 1.00 37.16 253 GLY A N 1
ATOM 1865 C CA . GLY A 1 253 ? -4.692 16.325 -25.282 1.00 35.33 253 GLY A CA 1
ATOM 1866 C C . GLY A 1 253 ? -5.562 17.504 -24.921 1.00 37.11 253 GLY A C 1
ATOM 1867 O O . GLY A 1 253 ? -5.048 18.527 -24.451 1.00 33.44 253 GLY A O 1
ATOM 1868 N N . GLU A 1 254 ? -6.867 17.365 -25.151 1.00 39.90 254 GLU A N 1
ATOM 1869 C CA . GLU A 1 254 ? -7.838 18.435 -24.879 1.00 41.76 254 GLU A CA 1
ATOM 1870 C C . GLU A 1 254 ? -8.797 17.995 -23.779 1.00 37.96 254 GLU A C 1
ATOM 1871 O O . GLU A 1 254 ? -9.171 16.812 -23.711 1.00 34.38 254 GLU A O 1
ATOM 1877 N N . THR A 1 255 ? -9.190 18.948 -22.942 1.00 29.90 255 THR A N 1
ATOM 1878 C CA . THR A 1 255 ? -9.924 18.655 -21.704 1.00 32.47 255 THR A CA 1
ATOM 1879 C C . THR A 1 255 ? -11.358 18.230 -21.988 1.00 33.99 255 THR A C 1
ATOM 1880 O O . THR A 1 255 ? -12.164 19.031 -22.488 1.00 34.23 255 THR A O 1
ATOM 1884 N N . ARG A 1 256 ? -11.692 17.021 -21.579 1.00 33.43 256 ARG A N 1
ATOM 1885 C CA . ARG A 1 256 ? -13.033 16.492 -21.803 1.00 32.21 256 ARG A CA 1
ATOM 1886 C C . ARG A 1 256 ? -13.739 16.215 -20.481 1.00 30.87 256 ARG A C 1
ATOM 1887 O O . ARG A 1 256 ? -14.973 16.238 -20.454 1.00 41.90 256 ARG A O 1
ATOM 1895 N N . LEU A 1 257 ? -13.001 15.993 -19.400 1.00 22.14 257 LEU A N 1
ATOM 1896 C CA . LEU A 1 257 ? -13.617 15.638 -18.122 1.00 18.35 257 LEU A CA 1
ATOM 1897 C C . LEU A 1 257 ? -14.185 16.889 -17.461 1.00 12.79 257 LEU A C 1
ATOM 1898 O O . LEU A 1 257 ? -13.929 18.004 -17.914 1.00 20.19 257 LEU A O 1
ATOM 1903 N N . ASP A 1 258 ? -14.939 16.686 -16.389 1.00 15.39 258 ASP A N 1
ATOM 1904 C CA . ASP A 1 258 ? -15.374 17.767 -15.494 1.00 18.36 258 ASP A CA 1
ATOM 1905 C C . ASP A 1 258 ? -15.156 17.247 -14.084 1.00 15.97 258 ASP A C 1
ATOM 1906 O O . ASP A 1 258 ? -14.588 16.150 -13.903 1.00 17.40 258 ASP A O 1
ATOM 1911 N N . TYR A 1 259 ? -15.607 17.974 -13.080 1.00 10.42 259 TYR A N 1
ATOM 1912 C CA . TYR A 1 259 ? -15.302 17.509 -11.723 1.00 9.63 259 TYR A CA 1
ATOM 1913 C C . TYR A 1 259 ? -16.099 16.242 -11.403 1.00 9.40 259 TYR A C 1
ATOM 1914 O O . TYR A 1 259 ? -15.541 15.267 -10.881 1.00 8.90 259 TYR A O 1
ATOM 1923 N N . ASP A 1 260 ? -17.385 16.225 -11.734 1.00 10.52 260 ASP A N 1
ATOM 1924 C CA . ASP A 1 260 ? -18.233 15.071 -11.397 1.00 12.19 260 ASP A CA 1
ATOM 1925 C C . ASP A 1 260 ? -17.678 13.813 -12.043 1.00 10.71 260 ASP A C 1
ATOM 1926 O O . ASP A 1 260 ? -17.669 12.757 -11.406 1.00 9.97 260 ASP A O 1
ATOM 1931 N N . ARG A 1 261 ? -17.279 13.913 -13.305 1.00 12.21 261 ARG A N 1
ATOM 1932 C CA . ARG A 1 261 ? -16.788 12.744 -14.049 1.00 14.25 261 ARG A CA 1
ATOM 1933 C C . ARG A 1 261 ? -15.518 12.228 -13.363 1.00 22.09 261 ARG A C 1
ATOM 1934 O O . ARG A 1 261 ? -15.337 10.999 -13.229 1.00 24.84 261 ARG A O 1
ATOM 1942 N N . THR A 1 262 ? -14.686 13.150 -12.864 1.00 18.80 262 THR A N 1
ATOM 1943 C CA . THR A 1 262 ? -13.490 12.792 -12.091 1.00 8.75 262 THR A CA 1
ATOM 1944 C C . THR A 1 262 ? -13.870 12.084 -10.804 1.00 8.31 262 THR A C 1
ATOM 1945 O O . THR A 1 262 ? -13.255 11.080 -10.447 1.00 8.14 262 THR A O 1
ATOM 1949 N N . PHE A 1 263 ? -14.851 12.616 -10.103 1.00 8.58 263 PHE A N 1
ATOM 1950 C CA . PHE A 1 263 ? -15.218 12.083 -8.790 1.00 8.01 263 PHE A CA 1
ATOM 1951 C C . PHE A 1 263 ? -15.751 10.658 -8.962 1.00 8.28 263 PHE A C 1
ATOM 1952 O O . PHE A 1 263 ? -15.406 9.760 -8.178 1.00 8.09 263 PHE A O 1
ATOM 1960 N N . GLN A 1 264 ? -16.535 10.413 -10.015 1.00 18.65 264 GLN A N 1
ATOM 1961 C CA . GLN A 1 264 ? -16.908 9.026 -10.366 1.00 22.13 264 GLN A CA 1
ATOM 1962 C C . GLN A 1 264 ? -15.626 8.204 -10.510 1.00 26.54 264 GLN A C 1
ATOM 1963 O O . GLN A 1 264 ? -15.450 7.223 -9.762 1.00 23.18 264 GLN A O 1
ATOM 1969 N N . LEU A 1 265 ? -14.707 8.649 -11.392 1.00 23.19 265 LEU A N 1
ATOM 1970 C CA . LEU A 1 265 ? -13.531 7.839 -11.780 1.00 9.12 265 LEU A CA 1
ATOM 1971 C C . LEU A 1 265 ? -12.671 7.548 -10.576 1.00 12.78 265 LEU A C 1
ATOM 1972 O O . LEU A 1 265 ? -12.118 6.443 -10.486 1.00 14.25 265 LEU A O 1
ATOM 1977 N N . ALA A 1 266 ? -12.562 8.518 -9.676 1.00 10.91 266 ALA A N 1
ATOM 1978 C CA . ALA A 1 266 ? -11.723 8.366 -8.485 1.00 9.04 266 ALA A CA 1
ATOM 1979 C C . ALA A 1 266 ? -12.379 7.413 -7.502 1.00 7.93 266 ALA A C 1
ATOM 1980 O O . ALA A 1 266 ? -11.666 6.690 -6.813 1.00 7.96 266 ALA A O 1
ATOM 1982 N N . SER A 1 267 ? -13.705 7.402 -7.411 1.00 8.97 267 SER A N 1
ATOM 1983 C CA . SER A 1 267 ? -14.347 6.412 -6.541 1.00 8.39 267 SER A CA 1
ATOM 1984 C C . SER A 1 267 ? -14.240 5.038 -7.175 1.00 8.90 267 SER A C 1
ATOM 1985 O O . SER A 1 267 ? -14.057 4.061 -6.456 1.00 9.19 267 SER A O 1
ATOM 1988 N N . VAL A 1 268 ? -14.316 4.969 -8.496 1.00 9.13 268 VAL A N 1
ATOM 1989 C CA . VAL A 1 268 ? -14.105 3.688 -9.191 1.00 12.60 268 VAL A CA 1
ATOM 1990 C C . VAL A 1 268 ? -12.721 3.155 -8.866 1.00 10.11 268 VAL A C 1
ATOM 1991 O O . VAL A 1 268 ? -12.607 1.972 -8.504 1.00 10.69 268 VAL A O 1
ATOM 1995 N N . GLU A 1 269 ? -11.691 3.994 -9.039 1.00 10.46 269 GLU A N 1
ATOM 1996 C CA . GLU A 1 269 ? -10.295 3.604 -8.778 1.00 9.46 269 GLU A CA 1
ATOM 1997 C C . GLU A 1 269 ? -10.073 3.410 -7.287 1.00 9.25 269 GLU A C 1
ATOM 1998 O O . GLU A 1 269 ? -9.459 2.422 -6.889 1.00 9.69 269 GLU A O 1
ATOM 2004 N N . ALA A 1 270 ? -10.651 4.260 -6.461 1.00 8.76 270 ALA A N 1
ATOM 2005 C CA . ALA A 1 270 ? -10.499 4.125 -5.012 1.00 8.69 270 ALA A CA 1
ATOM 2006 C C . ALA A 1 270 ? -11.003 2.776 -4.538 1.00 9.38 270 ALA A C 1
ATOM 2007 O O . ALA A 1 270 ? -10.520 2.260 -3.521 1.00 9.64 270 ALA A O 1
ATOM 2009 N N . ALA A 1 271 ? -12.024 2.247 -5.197 1.00 9.75 271 ALA A N 1
ATOM 2010 C CA . ALA A 1 271 ? -12.494 0.891 -4.895 1.00 12.21 271 ALA A CA 1
ATOM 2011 C C . ALA A 1 271 ? -11.334 -0.081 -4.989 1.00 12.29 271 ALA A C 1
ATOM 2012 O O . ALA A 1 271 ? -11.120 -0.867 -4.076 1.00 11.62 271 ALA A O 1
ATOM 2014 N N . ARG A 1 272 ? -10.594 0.015 -6.088 1.00 13.92 272 ARG A N 1
ATOM 2015 C CA . ARG A 1 272 ? -9.619 -0.995 -6.503 1.00 15.80 272 ARG A CA 1
ATOM 2016 C C . ARG A 1 272 ? -8.393 -0.958 -5.600 1.00 11.70 272 ARG A C 1
ATOM 2017 O O . ARG A 1 272 ? -7.961 -2.018 -5.133 1.00 20.45 272 ARG A O 1
ATOM 2025 N N . LEU A 1 273 ? -7.863 0.231 -5.311 1.00 16.87 273 LEU A N 1
ATOM 2026 C CA . LEU A 1 273 ? -6.618 0.374 -4.540 1.00 12.59 273 LEU A CA 1
ATOM 2027 C C . LEU A 1 273 ? -6.861 0.241 -3.052 1.00 16.08 273 LEU A C 1
ATOM 2028 O O . LEU A 1 273 ? -5.888 0.216 -2.306 1.00 16.77 273 LEU A O 1
ATOM 2033 N N . GLY A 1 274 ? -8.113 0.196 -2.621 1.00 10.89 274 GLY A N 1
ATOM 2034 C CA . GLY A 1 274 ? -8.422 0.165 -1.197 1.00 13.95 274 GLY A CA 1
ATOM 2035 C C . GLY A 1 274 ? -8.132 1.495 -0.541 1.00 10.90 274 GLY A C 1
ATOM 2036 O O . GLY A 1 274 ? -7.707 1.518 0.619 1.00 10.50 274 GLY A O 1
ATOM 2037 N N . ILE A 1 275 ? -8.321 2.600 -1.250 1.00 10.97 275 ILE A N 1
ATOM 2038 C CA . ILE A 1 275 ? -8.122 3.901 -0.600 1.00 8.91 275 ILE A CA 1
ATOM 2039 C C . ILE A 1 275 ? -9.339 4.140 0.264 1.00 9.04 275 ILE A C 1
ATOM 2040 O O . ILE A 1 275 ? -10.423 4.415 -0.253 1.00 8.92 275 ILE A O 1
ATOM 2045 N N . ALA A 1 276 ? -9.141 4.048 1.566 1.00 28.43 276 ALA A N 1
ATOM 2046 C CA . ALA A 1 276 ? -10.262 3.976 2.500 1.00 9.87 276 ALA A CA 1
ATOM 2047 C C . ALA A 1 276 ? -10.996 5.293 2.566 1.00 9.40 276 ALA A C 1
ATOM 2048 O O . ALA A 1 276 ? -12.215 5.324 2.545 1.00 11.53 276 ALA A O 1
ATOM 2050 N N . GLU A 1 277 ? -10.242 6.359 2.596 1.00 10.27 277 GLU A N 1
ATOM 2051 C CA . GLU A 1 277 ? -10.745 7.677 2.966 1.00 13.41 277 GLU A CA 1
ATOM 2052 C C . GLU A 1 277 ? -11.726 8.221 1.912 1.00 8.66 277 GLU A C 1
ATOM 2053 O O . GLU A 1 277 ? -11.922 7.635 0.846 1.00 8.23 277 GLU A O 1
ATOM 2059 N N . PRO A 1 278 ? -12.484 9.272 2.265 1.00 8.30 278 PRO A N 1
ATOM 2060 C CA . PRO A 1 278 ? -13.431 9.893 1.336 1.00 11.83 278 PRO A CA 1
ATOM 2061 C C . PRO A 1 278 ? -12.914 11.105 0.583 1.00 9.90 278 PRO A C 1
ATOM 2062 O O . PRO A 1 278 ? -12.117 11.825 1.114 1.00 7.67 278 PRO A O 1
ATOM 2066 N N . ILE A 1 279 ? -13.405 11.334 -0.628 1.00 7.45 279 ILE A N 1
ATOM 2067 C CA . ILE A 1 279 ? -12.886 12.403 -1.500 1.00 7.10 279 ILE A CA 1
ATOM 2068 C C . ILE A 1 279 ? -13.225 13.736 -0.889 1.00 7.25 279 ILE A C 1
ATOM 2069 O O . ILE A 1 279 ? -14.390 13.976 -0.592 1.00 7.65 279 ILE A O 1
ATOM 2074 N N . GLY A 1 280 ? -12.210 14.564 -0.685 1.00 7.03 280 GLY A N 1
ATOM 2075 C CA . GLY A 1 280 ? -12.441 15.838 -0.015 1.00 7.29 280 GLY A CA 1
ATOM 2076 C C . GLY A 1 280 ? -12.005 17.001 -0.862 1.00 8.90 280 GLY A C 1
ATOM 2077 O O . GLY A 1 280 ? -12.548 18.108 -0.729 1.00 7.58 280 GLY A O 1
ATOM 2078 N N . GLU A 1 281 ? -11.038 16.755 -1.720 1.00 38.65 281 GLU A N 1
ATOM 2079 C CA . GLU A 1 281 ? -10.481 17.808 -2.554 1.00 6.85 281 GLU A CA 1
ATOM 2080 C C . GLU A 1 281 ? -10.585 17.344 -3.988 1.00 6.81 281 GLU A C 1
ATOM 2081 O O . GLU A 1 281 ? -10.532 16.141 -4.245 1.00 6.63 281 GLU A O 1
ATOM 2087 N N . LEU A 1 282 ? -10.831 18.282 -4.882 1.00 7.12 282 LEU A N 1
ATOM 2088 C CA . LEU A 1 282 ? -10.834 17.981 -6.311 1.00 10.76 282 LEU A CA 1
ATOM 2089 C C . LEU A 1 282 ? -10.042 19.062 -6.993 1.00 7.53 282 LEU A C 1
ATOM 2090 O O . LEU A 1 282 ? -10.161 20.221 -6.604 1.00 7.81 282 LEU A O 1
ATOM 2095 N N . TYR A 1 283 ? -9.247 18.666 -7.972 1.00 7.56 283 TYR A N 1
ATOM 2096 C CA . TYR A 1 283 ? -8.232 19.530 -8.579 1.00 7.88 283 TYR A CA 1
ATOM 2097 C C . TYR A 1 283 ? -8.218 19.320 -10.075 1.00 8.38 283 TYR A C 1
ATOM 2098 O O . TYR A 1 283 ? -8.386 18.192 -10.544 1.00 8.29 283 TYR A O 1
ATOM 2107 N N . TYR A 1 284 ? -8.033 20.417 -10.791 1.00 9.22 284 TYR A N 1
ATOM 2108 C CA . TYR A 1 284 ? -7.891 20.452 -12.249 1.00 23.41 284 TYR A CA 1
ATOM 2109 C C . TYR A 1 284 ? -6.774 21.426 -12.589 1.00 17.72 284 TYR A C 1
ATOM 2110 O O . TYR A 1 284 ? -6.713 22.488 -11.983 1.00 21.55 284 TYR A O 1
ATOM 2119 N N . SER A 1 285 ? -5.900 21.070 -13.521 1.00 18.89 285 SER A N 1
ATOM 2120 C CA . SER A 1 285 ? -4.840 21.977 -13.979 1.00 20.63 285 SER A CA 1
ATOM 2121 C C . SER A 1 285 ? -5.005 22.279 -15.459 1.00 20.37 285 SER A C 1
ATOM 2122 O O . SER A 1 285 ? -5.003 21.353 -16.279 1.00 26.05 285 SER A O 1
ATOM 2125 N N . PHE A 1 286 ? -5.139 23.559 -15.787 1.00 34.60 286 PHE A N 1
ATOM 2126 C CA . PHE A 1 286 ? -5.187 23.999 -17.191 1.00 40.22 286 PHE A CA 1
ATOM 2127 C C . PHE A 1 286 ? -3.964 23.505 -17.951 1.00 40.07 286 PHE A C 1
ATOM 2128 O O . PHE A 1 286 ? -4.067 22.809 -18.972 1.00 45.80 286 PHE A O 1
ATOM 2136 N N . GLU A 1 287 ? -2.804 23.806 -17.395 1.00 35.79 287 GLU A N 1
ATOM 2137 C CA . GLU A 1 287 ? -1.541 23.731 -18.122 1.00 39.67 287 GLU A CA 1
ATOM 2138 C C . GLU A 1 287 ? -1.266 22.320 -18.610 1.00 39.47 287 GLU A C 1
ATOM 2139 O O . GLU A 1 287 ? -0.631 22.172 -19.667 1.00 41.81 287 GLU A O 1
ATOM 2145 N N . TYR A 1 288 ? -1.703 21.302 -17.887 1.00 32.86 288 TYR A N 1
ATOM 2146 C CA . TYR A 1 288 ? -1.311 19.947 -18.292 1.00 32.17 288 TYR A CA 1
ATOM 2147 C C . TYR A 1 288 ? -2.488 18.980 -18.421 1.00 26.26 288 TYR A C 1
ATOM 2148 O O . TYR A 1 288 ? -2.249 17.772 -18.584 1.00 28.95 288 TYR A O 1
ATOM 2157 N N . ASN A 1 289 ? -3.723 19.476 -18.378 1.00 16.87 289 ASN A N 1
ATOM 2158 C CA . ASN A 1 289 ? -4.907 18.692 -18.779 1.00 18.11 289 ASN A CA 1
ATOM 2159 C C . ASN A 1 289 ? -5.069 17.440 -17.917 1.00 17.58 289 ASN A C 1
ATOM 2160 O O . ASN A 1 289 ? -5.179 16.332 -18.453 1.00 18.81 289 ASN A O 1
ATOM 2165 N N . PHE A 1 290 ? -5.176 17.613 -16.603 1.00 13.18 290 PHE A N 1
ATOM 2166 C CA . PHE A 1 290 ? -5.454 16.461 -15.740 1.00 11.03 290 PHE A CA 1
ATOM 2167 C C . PHE A 1 290 ? -6.230 16.877 -14.504 1.00 12.13 290 PHE A C 1
ATOM 2168 O O . PHE A 1 290 ? -6.238 18.041 -14.127 1.00 13.04 290 PHE A O 1
ATOM 2176 N N . PHE A 1 291 ? -6.873 15.899 -13.887 1.00 9.60 291 PHE A N 1
ATOM 2177 C CA . PHE A 1 291 ? -7.706 16.113 -12.703 1.00 8.93 291 PHE A CA 1
ATOM 2178 C C . PHE A 1 291 ? -7.133 15.381 -11.508 1.00 8.24 291 PHE A C 1
ATOM 2179 O O . PHE A 1 291 ? -6.468 14.350 -11.654 1.00 8.27 291 PHE A O 1
ATOM 2187 N N . GLY A 1 292 ? -7.462 15.895 -10.331 1.00 7.77 292 GLY A N 1
ATOM 2188 C CA . GLY A 1 292 ? -6.970 15.333 -9.081 1.00 7.23 292 GLY A CA 1
ATOM 2189 C C . GLY A 1 292 ? -8.114 15.123 -8.120 1.00 6.94 292 GLY A C 1
ATOM 2190 O O . GLY A 1 292 ? -8.985 15.996 -7.998 1.00 7.05 292 GLY A O 1
ATOM 2191 N N . ALA A 1 293 ? -8.157 13.964 -7.489 1.00 6.72 293 ALA A N 1
ATOM 2192 C CA . ALA A 1 293 ? -9.160 13.671 -6.475 1.00 6.57 293 ALA A CA 1
ATOM 2193 C C . ALA A 1 293 ? -8.392 13.190 -5.265 1.00 6.32 293 ALA A C 1
ATOM 2194 O O . ALA A 1 293 ? -7.769 12.134 -5.336 1.00 8.12 293 ALA A O 1
ATOM 2196 N N . GLY A 1 294 ? -8.463 13.947 -4.182 1.00 6.21 294 GLY A N 1
ATOM 2197 C CA . GLY A 1 294 ? -7.616 13.729 -3.020 1.00 6.07 294 GLY A CA 1
ATOM 2198 C C . GLY A 1 294 ? -8.419 13.291 -1.837 1.00 6.19 294 GLY A C 1
ATOM 2199 O O . GLY A 1 294 ? -9.496 13.878 -1.553 1.00 6.34 294 GLY A O 1
ATOM 2200 N N . PHE A 1 295 ? -7.936 12.296 -1.122 1.00 6.26 295 PHE A N 1
ATOM 2201 C CA . PHE A 1 295 ? -8.841 11.668 -0.175 1.00 6.55 295 PHE A CA 1
ATOM 2202 C C . PHE A 1 295 ? -8.315 12.036 1.214 1.00 6.69 295 PHE A C 1
ATOM 2203 O O . PHE A 1 295 ? -7.080 12.069 1.396 1.00 7.68 295 PHE A O 1
ATOM 2211 N N . GLY A 1 296 ? -9.222 12.314 2.161 1.00 7.04 296 GLY A N 1
ATOM 2212 C CA . GLY A 1 296 ? -8.895 12.566 3.570 1.00 7.38 296 GLY A CA 1
ATOM 2213 C C . GLY A 1 296 ? -8.894 14.041 3.950 1.00 13.34 296 GLY A C 1
ATOM 2214 O O . GLY A 1 296 ? -8.758 14.876 3.021 1.00 17.35 296 GLY A O 1
ATOM 2215 N N . ASP A 1 297 ? -8.990 14.386 5.263 1.00 24.16 297 ASP A N 1
ATOM 2216 C CA . ASP A 1 297 ? -9.049 15.799 5.736 1.00 34.62 297 ASP A CA 1
ATOM 2217 C C . ASP A 1 297 ? -7.700 16.344 6.232 1.00 35.30 297 ASP A C 1
ATOM 2218 O O . ASP A 1 297 ? -6.816 15.569 6.642 1.00 39.42 297 ASP A O 1
ATOM 2223 N N . HIS A 1 298 ? -7.600 17.687 6.264 1.00 38.66 298 HIS A N 1
ATOM 2224 C CA . HIS A 1 298 ? -6.351 18.447 6.518 1.00 37.35 298 HIS A CA 1
ATOM 2225 C C . HIS A 1 298 ? -5.904 18.348 7.970 1.00 38.83 298 HIS A C 1
ATOM 2226 O O . HIS A 1 298 ? -4.879 18.959 8.307 1.00 39.54 298 HIS A O 1
ATOM 2233 N N . ASP A 1 299 ? -6.669 17.658 8.819 1.00 37.88 299 ASP A N 1
ATOM 2234 C CA . ASP A 1 299 ? -6.305 17.440 10.227 1.00 37.50 299 ASP A CA 1
ATOM 2235 C C . ASP A 1 299 ? -5.577 16.101 10.419 1.00 32.87 299 ASP A C 1
ATOM 2236 O O . ASP A 1 299 ? -5.069 15.855 11.527 1.00 41.81 299 ASP A O 1
ATOM 2241 N N . ASP A 1 300 ? -5.471 15.281 9.369 1.00 23.06 300 ASP A N 1
ATOM 2242 C CA . ASP A 1 300 ? -4.690 14.029 9.389 1.00 22.94 300 ASP A CA 1
ATOM 2243 C C . ASP A 1 300 ? -3.920 13.939 8.077 1.00 26.56 300 ASP A C 1
ATOM 2244 O O . ASP A 1 300 ? -4.126 13.027 7.278 1.00 31.09 300 ASP A O 1
ATOM 2249 N N . PRO A 1 301 ? -2.999 14.879 7.811 1.00 20.97 301 PRO A N 1
ATOM 2250 C CA . PRO A 1 301 ? -2.370 14.940 6.491 1.00 21.01 301 PRO A CA 1
ATOM 2251 C C . PRO A 1 301 ? -1.530 13.710 6.182 1.00 18.53 301 PRO A C 1
ATOM 2252 O O . PRO A 1 301 ? -1.040 13.605 5.070 1.00 32.39 301 PRO A O 1
ATOM 2256 N N . MET A 1 302 ? -1.343 12.798 7.126 1.00 15.41 302 MET A N 1
ATOM 2257 C CA . MET A 1 302 ? -0.531 11.620 6.822 1.00 13.36 302 MET A CA 1
ATOM 2258 C C . MET A 1 302 ? -1.346 10.532 6.154 1.00 14.87 302 MET A C 1
ATOM 2259 O O . MET A 1 302 ? -0.736 9.611 5.587 1.00 20.61 302 MET A O 1
ATOM 2264 N N . GLY A 1 303 ? -2.670 10.626 6.211 1.00 8.02 303 GLY A N 1
ATOM 2265 C CA . GLY A 1 303 ? -3.525 9.589 5.649 1.00 8.12 303 GLY A CA 1
ATOM 2266 C C . GLY A 1 303 ? -4.185 10.037 4.365 1.00 10.08 303 GLY A C 1
ATOM 2267 O O . GLY A 1 303 ? -5.079 9.333 3.850 1.00 9.52 303 GLY A O 1
ATOM 2268 N N . LYS A 1 304 ? -3.759 11.176 3.833 1.00 8.83 304 LYS A N 1
ATOM 2269 C CA . LYS A 1 304 ? -4.363 11.712 2.610 1.00 9.03 304 LYS A CA 1
ATOM 2270 C C . LYS A 1 304 ? -3.769 11.006 1.401 1.00 7.44 304 LYS A C 1
ATOM 2271 O O . LYS A 1 304 ? -2.555 10.880 1.321 1.00 6.57 304 LYS A O 1
ATOM 2277 N N . SER A 1 305 ? -4.604 10.596 0.461 1.00 9.46 305 SER A N 1
ATOM 2278 C CA . SER A 1 305 ? -4.087 10.028 -0.784 1.00 10.43 305 SER A CA 1
ATOM 2279 C C . SER A 1 305 ? -4.462 10.952 -1.922 1.00 10.05 305 SER A C 1
ATOM 2280 O O . SER A 1 305 ? -5.306 11.801 -1.729 1.00 10.46 305 SER A O 1
ATOM 2283 N N . TRP A 1 306 ? -3.847 10.801 -3.082 1.00 9.30 306 TRP A N 1
ATOM 2284 C CA . TRP A 1 306 ? -4.340 11.489 -4.285 1.00 6.29 306 TRP A CA 1
ATOM 2285 C C . TRP A 1 306 ? -4.404 10.526 -5.456 1.00 6.63 306 TRP A C 1
ATOM 2286 O O . TRP A 1 306 ? -3.619 9.589 -5.543 1.00 12.68 306 TRP A O 1
ATOM 2297 N N . LEU A 1 307 ? -5.334 10.772 -6.359 1.00 11.91 307 LEU A N 1
ATOM 2298 C CA . LEU A 1 307 ? -5.363 10.072 -7.642 1.00 7.15 307 LEU A CA 1
ATOM 2299 C C . LEU A 1 307 ? -5.517 11.116 -8.731 1.00 10.50 307 LEU A C 1
ATOM 2300 O O . LEU A 1 307 ? -6.270 12.074 -8.563 1.00 11.40 307 LEU A O 1
ATOM 2305 N N . PHE A 1 308 ? -4.777 10.966 -9.810 1.00 7.77 308 PHE A N 1
ATOM 2306 C CA . PHE A 1 308 ? -4.810 11.930 -10.909 1.00 8.12 308 PHE A CA 1
ATOM 2307 C C . PHE A 1 308 ? -5.191 11.232 -12.201 1.00 8.78 308 PHE A C 1
ATOM 2308 O O . PHE A 1 308 ? -4.593 10.206 -12.556 1.00 11.49 308 PHE A O 1
ATOM 2316 N N . PHE A 1 309 ? -6.099 11.864 -12.937 1.00 9.02 309 PHE A N 1
ATOM 2317 C CA . PHE A 1 309 ? -6.754 11.309 -14.129 1.00 9.90 309 PHE A CA 1
ATOM 2318 C C . PHE A 1 309 ? -6.499 12.202 -15.349 1.00 10.84 309 PHE A C 1
ATOM 2319 O O . PHE A 1 309 ? -6.459 13.432 -15.216 1.00 10.32 309 PHE A O 1
ATOM 2327 N N . HIS A 1 310 ? -6.310 11.583 -16.518 1.00 13.46 310 HIS A N 1
ATOM 2328 C CA . HIS A 1 310 ? -6.123 12.270 -17.822 1.00 19.54 310 HIS A CA 1
ATOM 2329 C C . HIS A 1 310 ? -7.351 13.124 -18.174 1.00 20.21 310 HIS A C 1
ATOM 2330 O O . HIS A 1 310 ? -8.501 12.688 -17.965 1.00 23.63 310 HIS A O 1
ATOM 2337 N N . GLY A 1 311 ? -7.115 14.311 -18.736 1.00 17.84 311 GLY A N 1
ATOM 2338 C CA . GLY A 1 311 ? -8.212 15.216 -19.082 1.00 18.98 311 GLY A CA 1
ATOM 2339 C C . GLY A 1 311 ? -9.107 14.705 -20.197 1.00 22.19 311 GLY A C 1
ATOM 2340 O O . GLY A 1 311 ? -10.288 15.056 -20.226 1.00 24.99 311 GLY A O 1
ATOM 2341 N N . SER A 1 312 ? -8.561 13.922 -21.123 1.00 25.44 312 SER A N 1
ATOM 2342 C CA . SER A 1 312 ? -9.299 13.351 -22.262 1.00 26.06 312 SER A CA 1
ATOM 2343 C C . SER A 1 312 ? -9.791 11.936 -21.954 1.00 22.84 312 SER A C 1
ATOM 2344 O O . SER A 1 312 ? -10.991 11.668 -22.038 1.00 25.27 312 SER A O 1
ATOM 2347 N N . ASP A 1 313 ? -8.877 11.019 -21.657 1.00 24.69 313 ASP A N 1
ATOM 2348 C CA . ASP A 1 313 ? -9.239 9.602 -21.537 1.00 22.96 313 ASP A CA 1
ATOM 2349 C C . ASP A 1 313 ? -10.098 9.413 -20.309 1.00 20.25 313 ASP A C 1
ATOM 2350 O O . ASP A 1 313 ? -11.098 8.701 -20.374 1.00 23.21 313 ASP A O 1
ATOM 2355 N N . GLY A 1 314 ? -9.761 10.109 -19.234 1.00 20.66 314 GLY A N 1
ATOM 2356 C CA . GLY A 1 314 ? -10.233 9.710 -17.919 1.00 17.26 314 GLY A CA 1
ATOM 2357 C C . GLY A 1 314 ? -9.403 8.595 -17.301 1.00 17.33 314 GLY A C 1
ATOM 2358 O O . GLY A 1 314 ? -9.763 8.124 -16.210 1.00 19.14 314 GLY A O 1
ATOM 2359 N N . ARG A 1 315 ? -8.332 8.151 -17.961 1.00 15.08 315 ARG A N 1
ATOM 2360 C CA . ARG A 1 315 ? -7.505 7.049 -17.451 1.00 15.31 315 ARG A CA 1
ATOM 2361 C C . ARG A 1 315 ? -6.674 7.518 -16.259 1.00 16.17 315 ARG A C 1
ATOM 2362 O O . ARG A 1 315 ? -6.432 8.717 -16.092 1.00 18.82 315 ARG A O 1
ATOM 2370 N N . LEU A 1 316 ? -6.215 6.575 -15.451 1.00 11.59 316 LEU A N 1
ATOM 2371 C CA . LEU A 1 316 ? -5.456 6.921 -14.242 1.00 10.85 316 LEU A CA 1
ATOM 2372 C C . LEU A 1 316 ? -4.046 7.336 -14.633 1.00 11.23 316 LEU A C 1
ATOM 2373 O O . LEU A 1 316 ? -3.287 6.517 -15.115 1.00 11.99 316 LEU A O 1
ATOM 2378 N N . LEU A 1 317 ? -3.704 8.597 -14.440 1.00 10.82 317 LEU A N 1
ATOM 2379 C CA . LEU A 1 317 ? -2.341 9.067 -14.737 1.00 11.22 317 LEU A CA 1
ATOM 2380 C C . LEU A 1 317 ? -1.363 8.792 -13.599 1.00 10.80 317 LEU A C 1
ATOM 2381 O O . LEU A 1 317 ? -0.195 8.538 -13.893 1.00 11.40 317 LEU A O 1
ATOM 2386 N N . GLY A 1 318 ? -1.785 8.889 -12.338 1.00 9.92 318 GLY A N 1
ATOM 2387 C CA . GLY A 1 318 ? -0.868 8.571 -11.240 1.00 9.65 318 GLY A CA 1
ATOM 2388 C C . GLY A 1 318 ? -1.540 8.450 -9.895 1.00 8.89 318 GLY A C 1
ATOM 2389 O O . GLY A 1 318 ? -2.619 9.008 -9.677 1.00 8.43 318 GLY A O 1
ATOM 2390 N N . GLN A 1 319 ? -0.881 7.765 -8.979 1.00 11.60 319 GLN A N 1
ATOM 2391 C CA . GLN A 1 319 ? -1.509 7.496 -7.692 1.00 9.03 319 GLN A CA 1
ATOM 2392 C C . GLN A 1 319 ? -0.531 7.846 -6.588 1.00 8.52 319 GLN A C 1
ATOM 2393 O O . GLN A 1 319 ? 0.648 7.572 -6.726 1.00 15.78 319 GLN A O 1
ATOM 2399 N N . GLU A 1 320 ? -1.023 8.451 -5.522 1.00 11.65 320 GLU A N 1
ATOM 2400 C CA . GLU A 1 320 ? -0.204 8.851 -4.379 1.00 7.41 320 GLU A CA 1
ATOM 2401 C C . GLU A 1 320 ? -0.889 8.374 -3.119 1.00 8.35 320 GLU A C 1
ATOM 2402 O O . GLU A 1 320 ? -1.283 9.206 -2.303 1.00 9.08 320 GLU A O 1
ATOM 2408 N N . VAL A 1 321 ? -1.136 7.068 -3.050 1.00 7.74 321 VAL A N 1
ATOM 2409 C CA . VAL A 1 321 ? -1.923 6.440 -1.969 1.00 8.19 321 VAL A CA 1
ATOM 2410 C C . VAL A 1 321 ? -1.119 6.447 -0.679 1.00 9.29 321 VAL A C 1
ATOM 2411 O O . VAL A 1 321 ? -0.160 5.666 -0.583 1.00 11.49 321 VAL A O 1
ATOM 2415 N N . ALA A 1 322 ? -1.568 7.184 0.334 1.00 8.50 322 ALA A N 1
ATOM 2416 C CA . ALA A 1 322 ? -0.705 7.440 1.495 1.00 8.59 322 ALA A CA 1
ATOM 2417 C C . ALA A 1 322 ? -0.338 6.143 2.201 1.00 8.92 322 ALA A C 1
ATOM 2418 O O . ALA A 1 322 ? -1.197 5.241 2.356 1.00 8.98 322 ALA A O 1
ATOM 2420 N N . GLY A 1 323 ? 0.916 6.088 2.652 1.00 11.08 323 GLY A N 1
ATOM 2421 C CA . GLY A 1 323 ? 1.444 4.905 3.303 1.00 11.58 323 GLY A CA 1
ATOM 2422 C C . GLY A 1 323 ? 1.974 3.924 2.305 1.00 13.53 323 GLY A C 1
ATOM 2423 O O . GLY A 1 323 ? 2.305 2.815 2.700 1.00 12.41 323 GLY A O 1
ATOM 2424 N N . GLN A 1 324 ? 2.030 4.297 1.034 1.00 9.81 324 GLN A N 1
ATOM 2425 C CA . GLN A 1 324 ? 2.398 3.344 -0.016 1.00 10.39 324 GLN A CA 1
ATOM 2426 C C . GLN A 1 324 ? 3.366 3.981 -1.001 1.00 10.23 324 GLN A C 1
ATOM 2427 O O . GLN A 1 324 ? 3.397 5.204 -1.150 1.00 9.54 324 GLN A O 1
ATOM 2433 N N . GLY A 1 325 ? 4.124 3.148 -1.691 1.00 11.01 325 GLY A N 1
ATOM 2434 C CA . GLY A 1 325 ? 5.127 3.692 -2.588 1.00 11.08 325 GLY A CA 1
ATOM 2435 C C . GLY A 1 325 ? 6.496 3.205 -2.209 1.00 11.88 325 GLY A C 1
ATOM 2436 O O . GLY A 1 325 ? 6.609 2.248 -1.449 1.00 12.53 325 GLY A O 1
ATOM 2437 N N . SER A 1 326 ? 7.513 3.884 -2.713 1.00 11.93 326 SER A N 1
ATOM 2438 C CA . SER A 1 326 ? 8.923 3.625 -2.411 1.00 12.70 326 SER A CA 1
ATOM 2439 C C . SER A 1 326 ? 9.348 4.454 -1.208 1.00 12.22 326 SER A C 1
ATOM 2440 O O . SER A 1 326 ? 8.704 5.453 -0.879 1.00 11.30 326 SER A O 1
ATOM 2443 N N . TRP A 1 327 ? 10.451 4.062 -0.588 1.00 12.95 327 TRP A N 1
ATOM 2444 C CA . TRP A 1 327 ? 10.911 4.770 0.607 1.00 12.66 327 TRP A CA 1
ATOM 2445 C C . TRP A 1 327 ? 11.001 6.242 0.296 1.00 11.83 327 TRP A C 1
ATOM 2446 O O . TRP A 1 327 ? 10.552 7.070 1.082 1.00 11.15 327 TRP A O 1
ATOM 2457 N N . GLY A 1 328 ? 11.580 6.566 -0.844 1.00 12.02 328 GLY A N 1
ATOM 2458 C CA . GLY A 1 328 ? 11.832 7.967 -1.144 1.00 11.46 328 GLY A CA 1
ATOM 2459 C C . GLY A 1 328 ? 10.524 8.693 -1.279 1.00 10.51 328 GLY A C 1
ATOM 2460 O O . GLY A 1 328 ? 10.409 9.819 -0.806 1.00 9.94 328 GLY A O 1
ATOM 2461 N N . GLU A 1 329 ? 9.527 8.013 -1.845 1.00 10.44 329 GLU A N 1
ATOM 2462 C CA . GLU A 1 329 ? 8.232 8.645 -2.099 1.00 9.64 329 GLU A CA 1
ATOM 2463 C C . GLU A 1 329 ? 7.538 8.867 -0.761 1.00 9.14 329 GLU A C 1
ATOM 2464 O O . GLU A 1 329 ? 7.251 10.011 -0.430 1.00 8.59 329 GLU A O 1
ATOM 2470 N N . ARG A 1 330 ? 7.396 7.858 0.085 1.00 9.49 330 ARG A N 1
ATOM 2471 C CA . ARG A 1 330 ? 6.689 8.213 1.319 1.00 10.72 330 ARG A CA 1
ATOM 2472 C C . ARG A 1 330 ? 7.558 9.078 2.226 1.00 9.48 330 ARG A C 1
ATOM 2473 O O . ARG A 1 330 ? 6.983 9.819 3.024 1.00 8.70 330 ARG A O 1
ATOM 2481 N N . PHE A 1 331 ? 8.882 9.080 2.061 1.00 9.54 331 PHE A N 1
ATOM 2482 C CA . PHE A 1 331 ? 9.746 9.993 2.826 1.00 9.55 331 PHE A CA 1
ATOM 2483 C C . PHE A 1 331 ? 9.494 11.427 2.388 1.00 8.93 331 PHE A C 1
ATOM 2484 O O . PHE A 1 331 ? 9.698 12.367 3.176 1.00 8.78 331 PHE A O 1
ATOM 2492 N N . TYR A 1 332 ? 9.102 11.608 1.129 1.00 8.69 332 TYR A N 1
ATOM 2493 C CA . TYR A 1 332 ? 8.681 12.931 0.644 1.00 8.21 332 TYR A CA 1
ATOM 2494 C C . TYR A 1 332 ? 7.362 13.313 1.295 1.00 7.69 332 TYR A C 1
ATOM 2495 O O . TYR A 1 332 ? 7.257 14.390 1.880 1.00 10.32 332 TYR A O 1
ATOM 2504 N N . ARG A 1 333 ? 6.365 12.430 1.234 1.00 7.59 333 ARG A N 1
ATOM 2505 C CA . ARG A 1 333 ? 5.036 12.785 1.770 1.00 9.96 333 ARG A CA 1
ATOM 2506 C C . ARG A 1 333 ? 5.071 12.898 3.293 1.00 7.86 333 ARG A C 1
ATOM 2507 O O . ARG A 1 333 ? 4.109 13.372 3.859 1.00 7.18 333 ARG A O 1
ATOM 2515 N N . LEU A 1 334 ? 6.127 12.478 3.971 1.00 7.81 334 LEU A N 1
ATOM 2516 C CA . LEU A 1 334 ? 6.225 12.833 5.396 1.00 8.05 334 LEU A CA 1
ATOM 2517 C C . LEU A 1 334 ? 6.761 14.238 5.608 1.00 7.94 334 LEU A C 1
ATOM 2518 O O . LEU A 1 334 ? 6.698 14.711 6.749 1.00 8.17 334 LEU A O 1
ATOM 2523 N N . GLN A 1 335 ? 7.337 14.895 4.611 1.00 7.76 335 GLN A N 1
ATOM 2524 C CA . GLN A 1 335 ? 7.994 16.158 4.966 1.00 7.85 335 GLN A CA 1
ATOM 2525 C C . GLN A 1 335 ? 6.938 17.178 5.358 1.00 7.64 335 GLN A C 1
ATOM 2526 O O . GLN A 1 335 ? 7.073 17.814 6.407 1.00 7.91 335 GLN A O 1
ATOM 2532 N N . TYR A 1 336 ? 5.850 17.256 4.642 1.00 7.28 336 TYR A N 1
ATOM 2533 C CA . TYR A 1 336 ? 4.881 18.296 5.002 1.00 8.11 336 TYR A CA 1
ATOM 2534 C C . TYR A 1 336 ? 4.198 17.991 6.340 1.00 7.47 336 TYR A C 1
ATOM 2535 O O . TYR A 1 336 ? 3.896 18.915 7.094 1.00 9.19 336 TYR A O 1
ATOM 2544 N N . PRO A 1 337 ? 3.877 16.730 6.666 1.00 7.81 337 PRO A N 1
ATOM 2545 C CA . PRO A 1 337 ? 3.455 16.413 8.036 1.00 8.00 337 PRO A CA 1
ATOM 2546 C C . PRO A 1 337 ? 4.498 16.692 9.112 1.00 8.54 337 PRO A C 1
ATOM 2547 O O . PRO A 1 337 ? 4.121 16.911 10.267 1.00 9.05 337 PRO A O 1
ATOM 2551 N N . ILE A 1 338 ? 5.784 16.586 8.786 1.00 14.32 338 ILE A N 1
ATOM 2552 C CA . ILE A 1 338 ? 6.819 16.857 9.793 1.00 9.71 338 ILE A CA 1
ATOM 2553 C C . ILE A 1 338 ? 6.963 18.359 9.982 1.00 9.89 338 ILE A C 1
ATOM 2554 O O . ILE A 1 338 ? 7.095 18.825 11.104 1.00 15.60 338 ILE A O 1
ATOM 2559 N N . HIS A 1 339 ? 6.944 19.126 8.909 1.00 8.74 339 HIS A N 1
ATOM 2560 C CA . HIS A 1 339 ? 7.109 20.579 9.014 1.00 11.00 339 HIS A CA 1
ATOM 2561 C C . HIS A 1 339 ? 6.063 21.211 9.910 1.00 9.28 339 HIS A C 1
ATOM 2562 O O . HIS A 1 339 ? 6.403 22.098 10.677 1.00 9.82 339 HIS A O 1
ATOM 2569 N N . GLY A 1 340 ? 4.818 20.769 9.793 1.00 11.45 340 GLY A N 1
ATOM 2570 C CA . GLY A 1 340 ? 3.639 21.288 10.486 1.00 9.45 340 GLY A CA 1
ATOM 2571 C C . GLY A 1 340 ? 3.357 20.660 11.833 1.00 10.08 340 GLY A C 1
ATOM 2572 O O . GLY A 1 340 ? 2.281 20.916 12.401 1.00 11.67 340 GLY A O 1
ATOM 2573 N N . GLY A 1 341 ? 4.212 19.750 12.285 1.00 10.86 341 GLY A N 1
ATOM 2574 C CA . GLY A 1 341 ? 4.065 19.111 13.579 1.00 11.02 341 GLY A CA 1
ATOM 2575 C C . GLY A 1 341 ? 3.036 18.016 13.553 1.00 10.97 341 GLY A C 1
ATOM 2576 O O . GLY A 1 341 ? 3.123 17.134 14.398 1.00 11.58 341 GLY A O 1
ATOM 2577 N N . ARG A 1 342 ? 2.178 17.976 12.529 1.00 10.31 342 ARG A N 1
ATOM 2578 C CA . ARG A 1 342 ? 0.998 17.100 12.541 1.00 10.37 342 ARG A CA 1
ATOM 2579 C C . ARG A 1 342 ? 1.387 15.646 12.680 1.00 10.78 342 ARG A C 1
ATOM 2580 O O . ARG A 1 342 ? 0.613 14.853 13.200 1.00 11.00 342 ARG A O 1
ATOM 2588 N N . ILE A 1 343 ? 2.611 15.319 12.339 1.00 10.31 343 ILE A N 1
ATOM 2589 C CA . ILE A 1 343 ? 3.115 13.969 12.597 1.00 10.68 343 ILE A CA 1
ATOM 2590 C C . ILE A 1 343 ? 3.012 13.642 14.097 1.00 11.79 343 ILE A C 1
ATOM 2591 O O . ILE A 1 343 ? 2.885 12.462 14.444 1.00 12.33 343 ILE A O 1
ATOM 2596 N N . ALA A 1 344 ? 3.038 14.635 14.990 1.00 12.29 344 ALA A N 1
ATOM 2597 C CA . ALA A 1 344 ? 2.918 14.373 16.436 1.00 13.52 344 ALA A CA 1
ATOM 2598 C C . ALA A 1 344 ? 1.614 14.883 17.057 1.00 14.05 344 ALA A C 1
ATOM 2599 O O . ALA A 1 344 ? 1.561 15.045 18.290 1.00 71.79 344 ALA A O 1
ATOM 2601 N N . GLY A 1 345 ? 0.594 15.146 16.251 1.00 13.38 345 GLY A N 1
ATOM 2602 C CA . GLY A 1 345 ? -0.695 15.551 16.797 1.00 13.99 345 GLY A CA 1
ATOM 2603 C C . GLY A 1 345 ? -0.675 16.976 17.314 1.00 14.37 345 GLY A C 1
ATOM 2604 O O . GLY A 1 345 ? 0.209 17.752 16.976 1.00 13.92 345 GLY A O 1
ATOM 2605 N N . LEU A 1 346 ? -1.651 17.324 18.137 1.00 15.34 346 LEU A N 1
ATOM 2606 C CA . LEU A 1 346 ? -1.624 18.665 18.725 1.00 15.95 346 LEU A CA 1
ATOM 2607 C C . LEU A 1 346 ? -0.354 18.879 19.534 1.00 16.78 346 LEU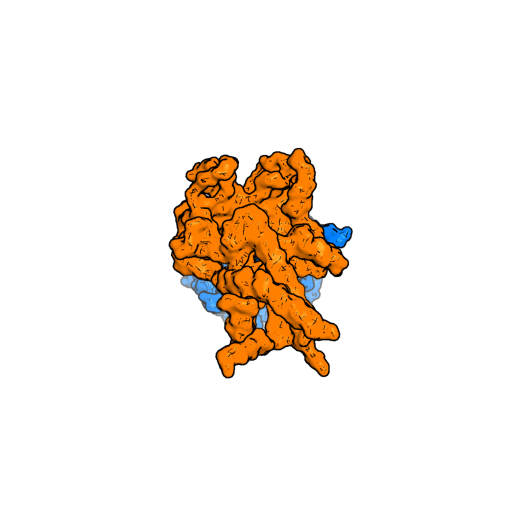 A C 1
ATOM 2608 O O . LEU A 1 346 ? 0.116 20.014 19.574 1.00 16.56 346 LEU A O 1
ATOM 2613 N N . PRO A 1 347 ? 0.234 17.868 20.215 1.00 17.11 347 PRO A N 1
ATOM 2614 C CA . PRO A 1 347 ? 1.546 18.072 20.837 1.00 17.56 347 PRO A CA 1
ATOM 2615 C C . PRO A 1 347 ? 2.544 18.630 19.840 1.00 16.38 347 PRO A C 1
ATOM 2616 O O . PRO A 1 347 ? 3.089 19.706 20.037 1.00 68.31 347 PRO A O 1
ATOM 2620 N N . GLY A 1 348 ? 2.711 17.899 18.745 1.00 15.28 348 GLY A N 1
ATOM 2621 C CA . GLY A 1 348 ? 3.662 18.291 17.710 1.00 14.24 348 GLY A CA 1
ATOM 2622 C C . GLY A 1 348 ? 3.399 19.681 17.178 1.00 15.13 348 GLY A C 1
ATOM 2623 O O . GLY A 1 348 ? 4.337 20.449 17.018 1.00 16.06 348 GLY A O 1
ATOM 2624 N N . ARG A 1 349 ? 2.140 20.013 16.903 1.00 13.73 349 ARG A N 1
ATOM 2625 C CA . ARG A 1 349 ? 1.804 21.366 16.433 1.00 14.70 349 ARG A CA 1
ATOM 2626 C C . ARG A 1 349 ? 2.275 22.359 17.468 1.00 15.58 349 ARG A C 1
ATOM 2627 O O . ARG A 1 349 ? 3.015 23.292 17.152 1.00 15.59 349 ARG A O 1
ATOM 2635 N N . ILE A 1 350 ? 1.950 22.093 18.714 1.00 15.70 350 ILE A N 1
ATOM 2636 C CA . ILE A 1 350 ? 2.497 22.936 19.772 1.00 20.04 350 ILE A CA 1
ATOM 2637 C C . ILE A 1 350 ? 4.013 22.862 19.708 1.00 22.02 350 ILE A C 1
ATOM 2638 O O . ILE A 1 350 ? 4.672 23.917 19.669 1.00 23.77 350 ILE A O 1
ATOM 2643 N N . ALA A 1 351 ? 4.559 21.653 19.565 1.00 19.89 351 ALA A N 1
ATOM 2644 C CA . ALA A 1 351 ? 6.019 21.498 19.453 1.00 18.36 351 ALA A CA 1
ATOM 2645 C C . ALA A 1 351 ? 6.561 22.448 18.379 1.00 18.69 351 ALA A C 1
ATOM 2646 O O . ALA A 1 351 ? 7.365 23.335 18.705 1.00 18.41 351 ALA A O 1
ATOM 2648 N N . ILE A 1 352 ? 6.046 22.375 17.146 1.00 21.85 352 ILE A N 1
ATOM 2649 C CA . ILE A 1 352 ? 6.619 23.202 16.058 1.00 18.78 352 ILE A CA 1
ATOM 2650 C C . ILE A 1 352 ? 6.426 24.677 16.385 1.00 20.92 352 ILE A C 1
ATOM 2651 O O . ILE A 1 352 ? 7.359 25.471 16.185 1.00 25.21 352 ILE A O 1
ATOM 2656 N N . ALA A 1 353 ? 5.253 25.036 16.908 1.00 19.43 353 ALA A N 1
ATOM 2657 C CA . ALA A 1 353 ? 4.967 26.422 17.273 1.00 19.08 353 ALA A CA 1
ATOM 2658 C C . ALA A 1 353 ? 6.052 26.940 18.193 1.00 16.21 353 ALA A C 1
ATOM 2659 O O . ALA A 1 353 ? 6.291 28.140 18.201 1.00 19.02 353 ALA A O 1
ATOM 2661 N N . ALA A 1 354 ? 6.624 26.064 19.020 1.00 19.06 354 ALA A N 1
ATOM 2662 C CA . ALA A 1 354 ? 7.768 26.397 19.888 1.00 18.83 354 ALA A CA 1
ATOM 2663 C C . ALA A 1 354 ? 9.056 26.604 19.087 1.00 16.78 354 ALA A C 1
ATOM 2664 O O . ALA A 1 354 ? 9.692 27.656 19.229 1.00 17.30 354 ALA A O 1
ATOM 2666 N N . LEU A 1 355 ? 9.446 25.625 18.261 1.00 18.62 355 LEU A N 1
ATOM 2667 C CA . LEU A 1 355 ? 10.759 25.659 17.577 1.00 19.99 355 LEU A CA 1
ATOM 2668 C C . LEU A 1 355 ? 10.912 26.913 16.736 1.00 15.14 355 LEU A C 1
ATOM 2669 O O . LEU A 1 355 ? 11.980 27.523 16.752 1.00 21.19 355 LEU A O 1
ATOM 2674 N N . GLY A 1 356 ? 9.865 27.293 16.012 1.00 71.85 356 GLY A N 1
ATOM 2675 C CA . GLY A 1 356 ? 9.878 28.543 15.249 1.00 21.45 356 GLY A CA 1
ATOM 2676 C C . GLY A 1 356 ? 10.191 29.769 16.095 1.00 17.18 356 GLY A C 1
ATOM 2677 O O . GLY A 1 356 ? 10.816 30.725 15.570 1.00 20.89 356 GLY A O 1
ATOM 2678 N N . LEU A 1 357 ? 9.692 29.795 17.341 1.00 16.75 357 LEU A N 1
ATOM 2679 C CA . LEU A 1 357 ? 10.055 30.832 18.317 1.00 18.05 357 LEU A CA 1
ATOM 2680 C C . LEU A 1 357 ? 11.524 30.688 18.695 1.00 18.33 357 LEU A C 1
ATOM 2681 O O . LEU A 1 357 ? 12.265 31.674 18.670 1.00 19.46 357 LEU A O 1
ATOM 2686 N N . ALA A 1 358 ? 11.944 29.479 19.046 1.00 20.62 358 ALA A N 1
ATOM 2687 C CA . ALA A 1 358 ? 13.358 29.230 19.353 1.00 18.31 358 ALA A CA 1
ATOM 2688 C C . ALA A 1 358 ? 14.249 29.758 18.237 1.00 18.75 358 ALA A C 1
ATOM 2689 O O . ALA A 1 358 ? 15.221 30.498 18.488 1.00 20.88 358 ALA A O 1
ATOM 2691 N N . ILE A 1 359 ? 13.912 29.377 17.013 1.00 20.33 359 ILE A N 1
ATOM 2692 C CA . ILE A 1 359 ? 14.694 29.755 15.830 1.00 19.83 359 ILE A CA 1
ATOM 2693 C C . ILE A 1 359 ? 14.789 31.266 15.757 1.00 22.54 359 ILE A C 1
ATOM 2694 O O . ILE A 1 359 ? 15.899 31.805 15.671 1.00 28.20 359 ILE A O 1
ATOM 2699 N N . ALA A 1 360 ? 13.656 31.944 15.877 1.00 21.62 360 ALA A N 1
ATOM 2700 C CA . ALA A 1 360 ? 13.671 33.404 15.998 1.00 24.61 360 ALA A CA 1
ATOM 2701 C C . ALA A 1 360 ? 14.717 33.823 17.028 1.00 23.87 360 ALA A C 1
ATOM 2702 O O . ALA A 1 360 ? 15.658 34.547 16.704 1.00 24.41 360 ALA A O 1
ATOM 2704 N N . GLY A 1 361 ? 14.578 33.329 18.245 1.00 21.14 361 GLY A N 1
ATOM 2705 C CA . GLY A 1 361 ? 15.534 33.636 19.299 1.00 25.25 361 GLY A CA 1
ATOM 2706 C C . GLY A 1 361 ? 16.949 33.373 18.852 1.00 25.36 361 GLY A C 1
ATOM 2707 O O . GLY A 1 361 ? 17.799 34.275 18.948 1.00 28.53 361 GLY A O 1
ATOM 2708 N N . LEU A 1 362 ? 17.195 32.162 18.358 1.00 25.05 362 LEU A N 1
ATOM 2709 C CA . LEU A 1 362 ? 18.542 31.812 17.889 1.00 29.96 362 LEU A CA 1
ATOM 2710 C C . LEU A 1 362 ? 19.033 32.883 16.916 1.00 29.57 362 LEU A C 1
ATOM 2711 O O . LEU A 1 362 ? 20.013 33.584 17.226 1.00 36.50 362 LEU A O 1
ATOM 2716 N N . SER A 1 363 ? 18.292 33.112 15.825 1.00 27.25 363 SER A N 1
ATOM 2717 C CA . SER A 1 363 ? 18.785 34.006 14.763 1.00 28.87 363 SER A CA 1
ATOM 2718 C C . SER A 1 363 ? 19.023 35.415 15.311 1.00 32.20 363 SER A C 1
ATOM 2719 O O . SER A 1 363 ? 19.878 36.146 14.758 1.00 32.59 363 SER A O 1
ATOM 2722 N N . LEU A 1 364 ? 18.357 35.777 16.416 1.00 32.13 364 LEU A N 1
ATOM 2723 C CA . LEU A 1 364 ? 18.617 37.081 17.037 1.00 31.00 364 LEU A CA 1
ATOM 2724 C C . LEU A 1 364 ? 19.853 36.996 17.891 1.00 35.08 364 LEU A C 1
ATOM 2725 O O . LEU A 1 364 ? 20.819 37.714 17.641 1.00 39.74 364 LEU A O 1
ATOM 2730 N N . THR A 1 365 ? 19.839 36.115 18.875 1.00 31.14 365 THR A N 1
ATOM 2731 C CA . THR A 1 365 ? 20.937 36.120 19.835 1.00 39.56 365 THR A CA 1
ATOM 2732 C C . THR A 1 365 ? 22.254 35.969 19.095 1.00 38.10 365 THR A C 1
ATOM 2733 O O . THR A 1 365 ? 23.240 36.632 19.461 1.00 44.75 365 THR A O 1
ATOM 2737 N N . GLY A 1 366 ? 22.231 35.179 18.022 1.00 40.48 366 GLY A N 1
ATOM 2738 C CA . GLY A 1 366 ? 23.402 34.920 17.195 1.00 42.55 366 GLY A CA 1
ATOM 2739 C C . GLY A 1 366 ? 23.828 36.106 16.363 1.00 42.88 366 GLY A C 1
ATOM 2740 O O . GLY A 1 366 ? 25.016 36.236 16.090 1.00 52.55 366 GLY A O 1
ATOM 2741 N N . VAL A 1 367 ? 22.915 36.964 15.947 1.00 35.24 367 VAL A N 1
ATOM 2742 C CA . VAL A 1 367 ? 23.404 38.120 15.198 1.00 38.25 367 VAL A CA 1
ATOM 2743 C C . VAL A 1 367 ? 24.001 39.092 16.230 1.00 40.85 367 VAL A C 1
ATOM 2744 O O . VAL A 1 367 ? 25.025 39.738 15.948 1.00 42.48 367 VAL A O 1
ATOM 2748 N N . TYR A 1 368 ? 23.468 39.086 17.466 1.00 51.31 368 TYR A N 1
ATOM 2749 C CA . TYR A 1 368 ? 23.921 39.990 18.551 1.00 54.05 368 TYR A CA 1
ATOM 2750 C C . TYR A 1 368 ? 25.359 39.695 18.933 1.00 54.11 368 TYR A C 1
ATOM 2751 O O . TYR A 1 368 ? 26.142 40.627 19.164 1.00 66.27 368 TYR A O 1
ATOM 2760 N N . ILE A 1 369 ? 25.687 38.418 19.088 1.00 49.65 369 ILE A N 1
ATOM 2761 C CA . ILE A 1 369 ? 27.051 38.066 19.487 1.00 48.14 369 ILE A CA 1
ATOM 2762 C C . ILE A 1 369 ? 28.014 38.384 18.348 1.00 53.73 369 ILE A C 1
ATOM 2763 O O . ILE A 1 369 ? 29.213 38.393 18.597 1.00 49.78 369 ILE A O 1
ATOM 2768 N N . TRP A 1 370 ? 27.510 38.571 17.122 1.00 46.82 370 TRP A N 1
ATOM 2769 C CA . TRP A 1 370 ? 28.282 39.211 16.039 1.00 48.68 370 TRP A CA 1
ATOM 2770 C C . TRP A 1 370 ? 28.418 40.713 16.304 1.00 56.79 370 TRP A C 1
ATOM 2771 O O . TRP A 1 370 ? 29.553 41.241 16.304 1.00 68.78 370 TRP A O 1
ATOM 2782 N N . TRP A 1 371 ? 27.299 41.381 16.605 1.00 62.38 371 TRP A N 1
ATOM 2783 C CA . TRP A 1 371 ? 27.251 42.840 16.830 1.00 62.20 371 TRP A CA 1
ATOM 2784 C C . TRP A 1 371 ? 28.233 43.258 17.916 1.00 70.18 371 TRP A C 1
ATOM 2785 O O . TRP A 1 371 ? 29.107 44.097 17.647 1.00 76.62 371 TRP A O 1
ATOM 2796 N N . ARG A 1 372 ? 28.116 42.637 19.096 1.00 69.62 372 ARG A N 1
ATOM 2797 C CA . ARG A 1 372 ? 28.905 43.025 20.257 1.00 69.72 372 ARG A CA 1
ATOM 2798 C C . ARG A 1 372 ? 30.353 42.542 20.104 1.00 74.21 372 ARG A C 1
ATOM 2799 O O . ARG A 1 372 ? 31.276 43.201 20.642 1.00 84.30 372 ARG A O 1
ATOM 2807 N N . LYS A 1 373 ? 30.596 41.460 19.355 1.00 67.51 373 LYS A N 1
ATOM 2808 C CA . LYS A 1 373 ? 31.988 41.207 18.923 1.00 70.69 373 LYS A CA 1
ATOM 2809 C C . LYS A 1 373 ? 32.466 42.364 18.038 1.00 79.04 373 LYS A C 1
ATOM 2810 O O . LYS A 1 373 ? 33.565 42.891 18.301 1.00 84.21 373 LYS A O 1
ATOM 2816 N N . ARG A 1 374 ? 31.617 42.860 17.120 1.00 74.71 374 ARG A N 1
ATOM 2817 C CA . ARG A 1 374 ? 32.003 43.960 16.216 1.00 73.03 374 ARG A CA 1
ATOM 2818 C C . ARG A 1 374 ? 32.067 45.291 16.985 1.00 75.35 374 ARG A C 1
ATOM 2819 O O . ARG A 1 374 ? 32.729 46.233 16.493 1.00 82.95 374 ARG A O 1
ATOM 2827 N N . ARG A 1 375 ? 31.386 45.397 18.143 1.00 82.50 375 ARG A N 1
ATOM 2828 C CA . ARG A 1 375 ? 31.476 46.588 19.015 1.00 89.24 375 ARG A CA 1
ATOM 2829 C C . ARG A 1 375 ? 32.903 46.832 19.525 1.00 93.00 375 ARG A C 1
ATOM 2830 O O . ARG A 1 375 ? 33.181 47.964 19.974 1.00 100.37 375 ARG A O 1
ATOM 2838 N N . ALA A 1 376 ? 33.783 45.826 19.558 1.00 90.75 376 ALA A N 1
ATOM 2839 C CA . ALA A 1 376 ? 35.151 46.166 19.977 1.00 92.11 376 ALA A CA 1
ATOM 2840 C C . ALA A 1 376 ? 35.815 47.092 18.944 1.00 97.46 376 ALA A C 1
ATOM 2841 O O . ALA A 1 376 ? 36.582 47.989 19.359 1.00 101.00 376 ALA A O 1
ATOM 2843 N N . ARG A 1 377 ? 35.479 46.968 17.646 1.00 98.26 377 ARG A N 1
ATOM 2844 C CA . ARG A 1 377 ? 36.139 47.759 16.574 1.00 94.33 377 ARG A CA 1
ATOM 2845 C C . ARG A 1 377 ? 35.643 49.218 16.538 1.00 98.56 377 ARG A C 1
ATOM 2846 O O . ARG A 1 377 ? 36.427 50.099 16.136 1.00 93.40 377 ARG A O 1
ATOM 2854 N N . HIS A 1 378 ? 34.370 49.466 16.921 1.00 105.96 378 HIS A N 1
ATOM 2855 C CA . HIS A 1 378 ? 33.691 50.801 17.011 1.00 104.64 378 HIS A CA 1
ATOM 2856 C C . HIS A 1 378 ? 34.636 51.921 17.477 1.00 103.10 378 HIS A C 1
ATOM 2857 O O . HIS A 1 378 ? 34.419 52.537 18.532 1.00 103.16 378 HIS A O 1
ATOM 2864 N N . MET B 1 1 ? 91.718 42.990 11.464 1.00 50.11 1 MET B N 1
ATOM 2865 C CA . MET B 1 1 ? 91.117 42.603 12.770 1.00 55.16 1 MET B CA 1
ATOM 2866 C C . MET B 1 1 ? 90.667 41.106 12.871 1.00 55.66 1 MET B C 1
ATOM 2867 O O . MET B 1 1 ? 90.292 40.662 13.973 1.00 47.83 1 MET B O 1
ATOM 2872 N N . ARG B 1 2 ? 90.742 40.324 11.779 1.00 64.99 2 ARG B N 1
ATOM 2873 C CA . ARG B 1 2 ? 90.180 38.953 11.736 1.00 48.72 2 ARG B CA 1
ATOM 2874 C C . ARG B 1 2 ? 90.830 38.007 12.742 1.00 45.07 2 ARG B C 1
ATOM 2875 O O . ARG B 1 2 ? 90.094 37.288 13.416 1.00 47.04 2 ARG B O 1
ATOM 2883 N N . PRO B 1 3 ? 92.165 37.921 12.890 1.00 41.94 3 PRO B N 1
ATOM 2884 C CA . PRO B 1 3 ? 92.738 36.939 13.815 1.00 38.07 3 PRO B CA 1
ATOM 2885 C C . PRO B 1 3 ? 92.368 37.214 15.260 1.00 45.67 3 PRO B C 1
ATOM 2886 O O . PRO B 1 3 ? 92.402 36.295 16.066 1.00 47.21 3 PRO B O 1
ATOM 2890 N N . VAL B 1 4 ? 92.065 38.476 15.578 1.00 50.28 4 VAL B N 1
ATOM 2891 C CA . VAL B 1 4 ? 91.564 38.865 16.913 1.00 44.78 4 VAL B CA 1
ATOM 2892 C C . VAL B 1 4 ? 90.259 38.114 17.196 1.00 39.75 4 VAL B C 1
ATOM 2893 O O . VAL B 1 4 ? 90.130 37.497 18.271 1.00 44.03 4 VAL B O 1
ATOM 2897 N N . LEU B 1 5 ? 89.345 38.100 16.209 1.00 41.82 5 LEU B N 1
ATOM 2898 C CA . LEU B 1 5 ? 88.016 37.450 16.306 1.00 38.00 5 LEU B CA 1
ATOM 2899 C C . LEU B 1 5 ? 88.111 35.918 16.221 1.00 41.46 5 LEU B C 1
ATOM 2900 O O . LEU B 1 5 ? 87.213 35.240 16.751 1.00 47.39 5 LEU B O 1
ATOM 2905 N N . VAL B 1 6 ? 89.118 35.359 15.533 1.00 43.73 6 VAL B N 1
ATOM 2906 C CA . VAL B 1 6 ? 89.324 33.889 15.536 1.00 35.50 6 VAL B CA 1
ATOM 2907 C C . VAL B 1 6 ? 89.774 33.433 16.917 1.00 34.18 6 VAL B C 1
ATOM 2908 O O . VAL B 1 6 ? 89.396 32.339 17.339 1.00 37.64 6 VAL B O 1
ATOM 2912 N N . LEU B 1 7 ? 90.625 34.205 17.591 1.00 44.18 7 LEU B N 1
ATOM 2913 C CA . LEU B 1 7 ? 90.930 33.859 18.990 1.00 39.86 7 LEU B CA 1
ATOM 2914 C C . LEU B 1 7 ? 89.727 34.088 19.894 1.00 40.24 7 LEU B C 1
ATOM 2915 O O . LEU B 1 7 ? 89.642 33.392 20.914 1.00 47.87 7 LEU B O 1
ATOM 2920 N N . LEU B 1 8 ? 88.838 35.039 19.574 1.00 36.30 8 LEU B N 1
ATOM 2921 C CA . LEU B 1 8 ? 87.577 35.142 20.340 1.00 36.35 8 LEU B CA 1
ATOM 2922 C C . LEU B 1 8 ? 86.753 33.865 20.198 1.00 35.26 8 LEU B C 1
ATOM 2923 O O . LEU B 1 8 ? 86.189 33.370 21.192 1.00 38.16 8 LEU B O 1
ATOM 2928 N N . HIS B 1 9 ? 86.643 33.344 18.982 1.00 34.12 9 HIS B N 1
ATOM 2929 C CA . HIS B 1 9 ? 85.896 32.099 18.774 1.00 33.63 9 HIS B CA 1
ATOM 2930 C C . HIS B 1 9 ? 86.596 30.940 19.478 1.00 27.91 9 HIS B C 1
ATOM 2931 O O . HIS B 1 9 ? 85.927 30.095 20.065 1.00 27.19 9 HIS B O 1
ATOM 2938 N N . ARG B 1 10 ? 87.922 30.895 19.418 1.00 34.70 10 ARG B N 1
ATOM 2939 C CA . ARG B 1 10 ? 88.698 29.829 20.073 1.00 34.62 10 ARG B CA 1
ATOM 2940 C C . ARG B 1 10 ? 88.386 29.799 21.570 1.00 32.60 10 ARG B C 1
ATOM 2941 O O . ARG B 1 10 ? 88.332 28.723 22.164 1.00 37.33 10 ARG B O 1
ATOM 2949 N N . TYR B 1 11 ? 88.206 30.960 22.188 1.00 34.64 11 TYR B N 1
ATOM 2950 C CA . TYR B 1 11 ? 87.905 31.019 23.629 1.00 39.03 11 TYR B CA 1
ATOM 2951 C C . TYR B 1 11 ? 86.486 30.531 23.891 1.00 32.42 11 TYR B C 1
ATOM 2952 O O . TYR B 1 11 ? 86.295 29.529 24.592 1.00 32.84 11 TYR B O 1
ATOM 2961 N N . VAL B 1 12 ? 85.512 31.191 23.259 1.00 34.38 12 VAL B N 1
ATOM 2962 C CA . VAL B 1 12 ? 84.088 31.003 23.590 1.00 31.05 12 VAL B CA 1
ATOM 2963 C C . VAL B 1 12 ? 83.681 29.567 23.270 1.00 24.81 12 VAL B C 1
ATOM 2964 O O . VAL B 1 12 ? 82.973 28.948 24.077 1.00 29.45 12 VAL B O 1
ATOM 2968 N N . GLY B 1 13 ? 84.136 29.024 22.134 1.00 32.92 13 GLY B N 1
ATOM 2969 C CA . GLY B 1 13 ? 83.829 27.643 21.730 1.00 33.51 13 GLY B CA 1
ATOM 2970 C C . GLY B 1 13 ? 84.380 26.599 22.684 1.00 28.40 13 GLY B C 1
ATOM 2971 O O . GLY B 1 13 ? 83.882 25.458 22.696 1.00 24.12 13 GLY B O 1
ATOM 2972 N N . LEU B 1 14 ? 85.392 26.947 23.464 1.00 25.82 14 LEU B N 1
ATOM 2973 C CA . LEU B 1 14 ? 85.836 25.998 24.476 1.00 24.85 14 LEU B CA 1
ATOM 2974 C C . LEU B 1 14 ? 84.956 26.135 25.701 1.00 23.36 14 LEU B C 1
ATOM 2975 O O . LEU B 1 14 ? 84.571 25.116 26.274 1.00 22.36 14 LEU B O 1
ATOM 2980 N N . ALA B 1 15 ? 84.615 27.369 26.069 1.00 23.08 15 ALA B N 1
ATOM 2981 C CA . ALA B 1 15 ? 83.736 27.606 27.226 1.00 23.94 15 ALA B CA 1
ATOM 2982 C C . ALA B 1 15 ? 82.427 26.832 27.078 1.00 25.77 15 ALA B C 1
ATOM 2983 O O . ALA B 1 15 ? 81.939 26.221 28.053 1.00 22.73 15 ALA B O 1
ATOM 2985 N N . THR B 1 16 ? 81.855 26.869 25.875 1.00 28.20 16 THR B N 1
ATOM 2986 C CA . THR B 1 16 ? 80.532 26.315 25.552 1.00 26.45 16 THR B CA 1
ATOM 2987 C C . THR B 1 16 ? 80.595 24.816 25.221 1.00 22.76 16 THR B C 1
ATOM 2988 O O . THR B 1 16 ? 79.517 24.209 25.066 1.00 26.44 16 THR B O 1
ATOM 2992 N N . ALA B 1 17 ? 81.790 24.218 25.118 1.00 24.53 17 ALA B N 1
ATOM 2993 C CA . ALA B 1 17 ? 81.964 22.945 24.393 1.00 26.02 17 ALA B CA 1
ATOM 2994 C C . ALA B 1 17 ? 81.055 21.840 24.940 1.00 28.27 17 ALA B C 1
ATOM 2995 O O . ALA B 1 17 ? 80.260 21.266 24.172 1.00 28.92 17 ALA B O 1
ATOM 2997 N N . LEU B 1 18 ? 81.175 21.499 26.226 1.00 28.12 18 LEU B N 1
ATOM 2998 C CA . LEU B 1 18 ? 80.385 20.372 26.764 1.00 31.88 18 LEU B CA 1
ATOM 2999 C C . LEU B 1 18 ? 78.957 20.804 27.074 1.00 29.42 18 LEU B C 1
ATOM 3000 O O . LEU B 1 18 ? 78.060 19.959 27.073 1.00 29.61 18 LEU B O 1
ATOM 3005 N N . PHE B 1 19 ? 78.748 22.069 27.393 1.00 28.38 19 PHE B N 1
ATOM 3006 C CA . PHE B 1 19 ? 77.386 22.559 27.584 1.00 21.96 19 PHE B CA 1
ATOM 3007 C C . PHE B 1 19 ? 76.607 22.385 26.298 1.00 26.30 19 PHE B C 1
ATOM 3008 O O . PHE B 1 19 ? 75.500 21.827 26.318 1.00 25.54 19 PHE B O 1
ATOM 3016 N N . LEU B 1 20 ? 77.179 22.837 25.186 1.00 24.24 20 LEU B N 1
ATOM 3017 C CA . LEU B 1 20 ? 76.520 22.616 23.891 1.00 25.26 20 LEU B CA 1
ATOM 3018 C C . LEU B 1 20 ? 76.581 21.160 23.463 1.00 26.12 20 LEU B C 1
ATOM 3019 O O . LEU B 1 20 ? 75.736 20.745 22.677 1.00 26.84 20 LEU B O 1
ATOM 3024 N N . PHE B 1 21 ? 77.527 20.384 23.973 1.00 25.40 21 PHE B N 1
ATOM 3025 C CA . PHE B 1 21 ? 77.537 18.942 23.692 1.00 26.94 21 PHE B CA 1
ATOM 3026 C C . PHE B 1 21 ? 76.335 18.250 24.330 1.00 31.65 21 PHE B C 1
ATOM 3027 O O . PHE B 1 21 ? 75.546 17.620 23.627 1.00 30.66 21 PHE B O 1
ATOM 3035 N N . LEU B 1 22 ? 76.227 18.324 25.656 1.00 30.02 22 LEU B N 1
ATOM 3036 C CA . LEU B 1 22 ? 75.050 17.809 26.373 1.00 24.54 22 LEU B CA 1
ATOM 3037 C C . LEU B 1 22 ? 73.784 18.393 25.752 1.00 23.38 22 LEU B C 1
ATOM 3038 O O . LEU B 1 22 ? 72.893 17.624 25.347 1.00 30.84 22 LEU B O 1
ATOM 3043 N N . ALA B 1 23 ? 73.713 19.720 25.632 1.00 23.80 23 ALA B N 1
ATOM 3044 C CA . ALA B 1 23 ? 72.479 20.391 25.204 1.00 21.57 23 ALA B CA 1
ATOM 3045 C C . ALA B 1 23 ? 72.121 19.977 23.777 1.00 26.43 23 ALA B C 1
ATOM 3046 O O . ALA B 1 23 ? 70.929 19.898 23.451 1.00 25.27 23 ALA B O 1
ATOM 3048 N N . GLY B 1 24 ? 73.109 19.763 22.911 1.00 19.81 24 GLY B N 1
ATOM 3049 C CA . GLY B 1 24 ? 72.820 19.420 21.522 1.00 19.10 24 GLY B CA 1
ATOM 3050 C C . GLY B 1 24 ? 72.432 17.975 21.405 1.00 23.07 24 GLY B C 1
ATOM 3051 O O . GLY B 1 24 ? 71.573 17.614 20.593 1.00 21.82 24 GLY B O 1
ATOM 3052 N N . LEU B 1 25 ? 73.083 17.159 22.219 1.00 19.53 25 LEU B N 1
ATOM 3053 C CA . LEU B 1 25 ? 72.876 15.713 22.189 1.00 22.02 25 LEU B CA 1
ATOM 3054 C C . LEU B 1 25 ? 71.507 15.376 22.761 1.00 26.94 25 LEU B C 1
ATOM 3055 O O . LEU B 1 25 ? 70.702 14.708 22.083 1.00 26.00 25 LEU B O 1
ATOM 3060 N N . THR B 1 26 ? 71.246 15.830 23.990 1.00 27.80 26 THR B N 1
ATOM 3061 C CA . THR B 1 26 ? 69.902 15.730 24.580 1.00 24.88 26 THR B CA 1
ATOM 3062 C C . THR B 1 26 ? 68.903 16.473 23.702 1.00 20.80 26 THR B C 1
ATOM 3063 O O . THR B 1 26 ? 67.738 16.077 23.654 1.00 25.03 26 THR B O 1
ATOM 3067 N N . GLY B 1 27 ? 69.344 17.514 23.005 1.00 24.03 27 GLY B N 1
ATOM 3068 C CA . GLY B 1 27 ? 68.442 18.273 22.144 1.00 22.98 27 GLY B CA 1
ATOM 3069 C C . GLY B 1 27 ? 67.796 17.401 21.086 1.00 20.09 27 GLY B C 1
ATOM 3070 O O . GLY B 1 27 ? 66.615 17.617 20.760 1.00 20.41 27 GLY B O 1
ATOM 3071 N N . SER B 1 28 ? 68.535 16.428 20.549 1.00 22.57 28 SER B N 1
ATOM 3072 C CA . SER B 1 28 ? 67.930 15.449 19.622 1.00 27.73 28 SER B CA 1
ATOM 3073 C C . SER B 1 28 ? 66.798 14.667 20.296 1.00 27.27 28 SER B C 1
ATOM 3074 O O . SER B 1 28 ? 65.769 14.419 19.665 1.00 29.06 28 SER B O 1
ATOM 3077 N N . LEU B 1 29 ? 66.985 14.227 21.539 1.00 30.79 29 LEU B N 1
ATOM 3078 C CA . LEU B 1 29 ? 65.946 13.441 22.231 1.00 28.38 29 LEU B CA 1
ATOM 3079 C C . LEU B 1 29 ? 64.720 14.307 22.485 1.00 28.97 29 LEU B C 1
ATOM 3080 O O . LEU B 1 29 ? 63.592 13.889 22.202 1.00 26.37 29 LEU B O 1
ATOM 3085 N N . LEU B 1 30 ? 64.932 15.501 23.012 1.00 25.07 30 LEU B N 1
ATOM 3086 C CA . LEU B 1 30 ? 63.811 16.419 23.226 1.00 28.03 30 LEU B CA 1
ATOM 3087 C C . LEU B 1 30 ? 63.235 16.911 21.907 1.00 22.15 30 LEU B C 1
ATOM 3088 O O . LEU B 1 30 ? 62.215 17.619 21.937 1.00 26.96 30 LEU B O 1
ATOM 3093 N N . ALA B 1 31 ? 63.889 16.615 20.783 1.00 30.14 31 ALA B N 1
ATOM 3094 C CA . ALA B 1 31 ? 63.273 16.835 19.464 1.00 32.77 31 ALA B CA 1
ATOM 3095 C C . ALA B 1 31 ? 62.099 15.875 19.252 1.00 32.34 31 ALA B C 1
ATOM 3096 O O . ALA B 1 31 ? 61.158 16.206 18.503 1.00 33.02 31 ALA B O 1
ATOM 3098 N N . PHE B 1 32 ? 62.115 14.714 19.895 1.00 30.13 32 PHE B N 1
ATOM 3099 C CA . PHE B 1 32 ? 61.013 13.769 19.695 1.00 35.11 32 PHE B CA 1
ATOM 3100 C C . PHE B 1 32 ? 60.464 13.209 21.010 1.00 37.41 32 PHE B C 1
ATOM 3101 O O . PHE B 1 32 ? 59.947 12.079 21.036 1.00 42.02 32 PHE B O 1
ATOM 3109 N N . HIS B 1 33 ? 60.508 13.995 22.086 1.00 40.24 33 HIS B N 1
ATOM 3110 C CA . HIS B 1 33 ? 60.222 13.460 23.430 1.00 43.51 33 HIS B CA 1
ATOM 3111 C C . HIS B 1 33 ? 58.755 13.080 23.575 1.00 46.59 33 HIS B C 1
ATOM 3112 O O . HIS B 1 33 ? 58.472 12.114 24.291 1.00 54.33 33 HIS B O 1
ATOM 3119 N N . HIS B 1 34 ? 57.834 13.797 22.923 1.00 48.30 34 HIS B N 1
ATOM 3120 C CA . HIS B 1 34 ? 56.414 13.390 22.967 1.00 49.76 34 HIS B CA 1
ATOM 3121 C C . HIS B 1 34 ? 56.279 11.949 22.448 1.00 54.35 34 HIS B C 1
ATOM 3122 O O . HIS B 1 34 ? 55.627 11.110 23.097 1.00 56.40 34 HIS B O 1
ATOM 3129 N N . GLU B 1 35 ? 56.933 11.641 21.332 1.00 49.31 35 GLU B N 1
ATOM 3130 C CA . GLU B 1 35 ? 56.790 10.320 20.698 1.00 42.24 35 GLU B CA 1
ATOM 3131 C C . GLU B 1 35 ? 57.542 9.252 21.499 1.00 38.60 35 GLU B C 1
ATOM 3132 O O . GLU B 1 35 ? 57.010 8.143 21.669 1.00 41.40 35 GLU B O 1
ATOM 3138 N N . ILE B 1 36 ? 58.742 9.572 22.002 1.00 42.94 36 ILE B N 1
ATOM 3139 C CA . ILE B 1 36 ? 59.512 8.633 22.858 1.00 48.00 36 ILE B CA 1
ATOM 3140 C C . ILE B 1 36 ? 58.722 8.298 24.123 1.00 40.69 36 ILE B C 1
ATOM 3141 O O . ILE B 1 36 ? 58.858 7.184 24.650 1.00 43.55 36 ILE B O 1
ATOM 3146 N N . ASP B 1 37 ? 57.933 9.228 24.642 1.00 43.16 37 ASP B N 1
ATOM 3147 C CA . ASP B 1 37 ? 57.213 8.937 25.890 1.00 49.94 37 ASP B CA 1
ATOM 3148 C C . ASP B 1 37 ? 55.990 8.034 25.632 1.00 57.74 37 ASP B C 1
ATOM 3149 O O . ASP B 1 37 ? 55.687 7.163 26.483 1.00 52.22 37 ASP B O 1
ATOM 3154 N N . GLU B 1 38 ? 55.270 8.222 24.514 1.00 65.05 38 GLU B N 1
ATOM 3155 C CA . GLU B 1 38 ? 54.194 7.267 24.162 1.00 58.64 38 GLU B CA 1
ATOM 3156 C C . GLU B 1 38 ? 54.780 5.868 23.965 1.00 55.51 38 GLU B C 1
ATOM 3157 O O . GLU B 1 38 ? 54.144 4.892 24.371 1.00 64.87 38 GLU B O 1
ATOM 3163 N N . TRP B 1 39 ? 55.972 5.761 23.370 1.00 56.66 39 TRP B N 1
ATOM 3164 C CA . TRP B 1 39 ? 56.654 4.457 23.267 1.00 49.24 39 TRP B CA 1
ATOM 3165 C C . TRP B 1 39 ? 57.011 3.932 24.657 1.00 56.48 39 TRP B C 1
ATOM 3166 O O . TRP B 1 39 ? 56.778 2.753 24.917 1.00 64.90 39 TRP B O 1
ATOM 3177 N N . LEU B 1 40 ? 57.551 4.770 25.546 1.00 55.12 40 LEU B N 1
ATOM 3178 C CA . LEU B 1 40 ? 58.110 4.253 26.813 1.00 58.02 40 LEU B CA 1
ATOM 3179 C C . LEU B 1 40 ? 57.023 3.881 27.822 1.00 63.70 40 LEU B C 1
ATOM 3180 O O . LEU B 1 40 ? 57.280 2.978 28.627 1.00 74.47 40 LEU B O 1
ATOM 3185 N N . ASN B 1 41 ? 55.853 4.533 27.815 1.00 56.31 41 ASN B N 1
ATOM 3186 C CA . ASN B 1 41 ? 54.882 4.411 28.927 1.00 65.65 41 ASN B CA 1
ATOM 3187 C C . ASN B 1 41 ? 53.468 4.275 28.375 1.00 68.01 41 ASN B C 1
ATOM 3188 O O . ASN B 1 41 ? 52.582 5.045 28.747 1.00 72.50 41 ASN B O 1
ATOM 3193 N N . PRO B 1 42 ? 53.193 3.253 27.533 1.00 61.74 42 PRO B N 1
ATOM 3194 C CA . PRO B 1 42 ? 51.992 3.296 26.687 1.00 58.98 42 PRO B CA 1
ATOM 3195 C C . PRO B 1 42 ? 50.698 3.423 27.484 1.00 59.23 42 PRO B C 1
ATOM 3196 O O . PRO B 1 42 ? 49.736 3.980 26.962 1.00 63.18 42 PRO B O 1
ATOM 3200 N N . GLY B 1 43 ? 50.697 2.979 28.742 1.00 64.67 43 GLY B N 1
ATOM 3201 C CA . GLY B 1 43 ? 49.529 3.145 29.602 1.00 64.42 43 GLY B CA 1
ATOM 3202 C C . GLY B 1 43 ? 49.186 4.605 29.810 1.00 62.55 43 GLY B C 1
ATOM 3203 O O . GLY B 1 43 ? 48.005 4.927 29.960 1.00 61.06 43 GLY B O 1
ATOM 3204 N N . PHE B 1 44 ? 50.195 5.480 29.840 1.00 70.73 44 PHE B N 1
ATOM 3205 C CA . PHE B 1 44 ? 49.996 6.909 30.158 1.00 71.75 44 PHE B CA 1
ATOM 3206 C C . PHE B 1 44 ? 49.329 7.657 28.998 1.00 70.30 44 PHE B C 1
ATOM 3207 O O . PHE B 1 44 ? 48.639 8.670 29.236 1.00 64.15 44 PHE B O 1
ATOM 3215 N N . TYR B 1 45 ? 49.509 7.177 27.765 1.00 68.22 45 TYR B N 1
ATOM 3216 C CA . TYR B 1 45 ? 48.937 7.821 26.569 1.00 68.81 45 TYR B CA 1
ATOM 3217 C C . TYR B 1 45 ? 48.025 6.835 25.846 1.00 70.24 45 TYR B C 1
ATOM 3218 O O . TYR B 1 45 ? 48.043 6.778 24.611 1.00 73.13 45 TYR B O 1
ATOM 3227 N N . ALA B 1 46 ? 47.229 6.082 26.599 1.00 72.99 46 ALA B N 1
ATOM 3228 C CA . ALA B 1 46 ? 46.366 5.043 26.029 1.00 76.40 46 ALA B CA 1
ATOM 3229 C C . ALA B 1 46 ? 45.050 5.661 25.561 1.00 77.84 46 ALA B C 1
ATOM 3230 O O . ALA B 1 46 ? 44.736 6.824 25.889 1.00 85.51 46 ALA B O 1
ATOM 3232 N N . VAL B 1 47 ? 44.268 4.850 24.849 1.00 79.12 47 VAL B N 1
ATOM 3233 C CA . VAL B 1 47 ? 43.093 5.351 24.115 1.00 80.45 47 VAL B CA 1
ATOM 3234 C C . VAL B 1 47 ? 42.008 5.685 25.146 1.00 87.52 47 VAL B C 1
ATOM 3235 O O . VAL B 1 47 ? 41.908 5.006 26.184 1.00 96.30 47 VAL B O 1
ATOM 3239 N N . GLY B 1 48 ? 41.243 6.736 24.897 1.00 84.91 48 GLY B N 1
ATOM 3240 C CA . GLY B 1 48 ? 40.090 7.049 25.735 1.00 90.61 48 GLY B CA 1
ATOM 3241 C C . GLY B 1 48 ? 38.889 6.188 25.361 1.00 90.27 48 GLY B C 1
ATOM 3242 O O . GLY B 1 48 ? 38.745 5.780 24.196 1.00 87.58 48 GLY B O 1
ATOM 3243 N N . GLU B 1 49 ? 38.057 5.870 26.356 1.00 86.59 49 GLU B N 1
ATOM 3244 C CA . GLU B 1 49 ? 36.828 5.095 26.136 1.00 85.52 49 GLU B CA 1
ATOM 3245 C C . GLU B 1 49 ? 35.689 5.810 26.836 1.00 81.52 49 GLU B C 1
ATOM 3246 O O . GLU B 1 49 ? 35.324 5.487 27.971 1.00 87.61 49 GLU B O 1
ATOM 3252 N N . GLY B 1 50 ? 35.093 6.753 26.146 1.00 82.53 50 GLY B N 1
ATOM 3253 C CA . GLY B 1 50 ? 33.944 7.421 26.734 1.00 79.90 50 GLY B CA 1
ATOM 3254 C C . GLY B 1 50 ? 33.394 8.415 25.755 1.00 86.15 50 GLY B C 1
ATOM 3255 O O . GLY B 1 50 ? 34.108 8.828 24.830 1.00 86.97 50 GLY B O 1
ATOM 3256 N N . GLY B 1 51 ? 32.160 8.834 25.982 1.00 86.04 51 GLY B N 1
ATOM 3257 C CA . GLY B 1 51 ? 31.565 9.741 25.013 1.00 84.20 51 GLY B CA 1
ATOM 3258 C C . GLY B 1 51 ? 31.667 11.167 25.448 1.00 84.78 51 GLY B C 1
ATOM 3259 O O . GLY B 1 51 ? 32.356 11.998 24.831 1.00 84.12 51 GLY B O 1
ATOM 3260 N N . GLU B 1 52 ? 30.970 11.389 26.570 1.00 86.13 52 GLU B N 1
ATOM 3261 C CA . GLU B 1 52 ? 30.775 12.721 27.172 1.00 88.68 52 GLU B CA 1
ATOM 3262 C C . GLU B 1 52 ? 31.693 12.952 28.377 1.00 88.42 52 GLU B C 1
ATOM 3263 O O . GLU B 1 52 ? 31.591 12.242 29.402 1.00 80.98 52 GLU B O 1
ATOM 3269 N N . ARG B 1 53 ? 32.563 13.969 28.228 1.00 85.95 53 ARG B N 1
ATOM 3270 C CA . ARG B 1 53 ? 33.743 14.253 29.076 1.00 82.15 53 ARG B CA 1
ATOM 3271 C C . ARG B 1 53 ? 33.282 14.726 30.456 1.00 82.08 53 ARG B C 1
ATOM 3272 O O . ARG B 1 53 ? 32.153 15.221 30.613 1.00 76.27 53 ARG B O 1
ATOM 3280 N N . LEU B 1 54 ? 34.144 14.536 31.454 1.00 83.04 54 LEU B N 1
ATOM 3281 C CA . LEU B 1 54 ? 33.866 15.070 32.793 1.00 80.98 54 LEU B CA 1
ATOM 3282 C C . LEU B 1 54 ? 34.316 16.528 32.812 1.00 83.82 54 LEU B C 1
ATOM 3283 O O . LEU B 1 54 ? 35.056 16.953 31.897 1.00 90.69 54 LEU B O 1
ATOM 3288 N N . SER B 1 55 ? 33.864 17.287 33.818 1.00 75.42 55 SER B N 1
ATOM 3289 C CA . SER B 1 55 ? 34.211 18.717 33.853 1.00 79.57 55 SER B CA 1
ATOM 3290 C C . SER B 1 55 ? 35.684 18.867 34.277 1.00 84.61 55 SER B C 1
ATOM 3291 O O . SER B 1 55 ? 36.218 17.982 34.950 1.00 90.03 55 SER B O 1
ATOM 3294 N N . PRO B 1 56 ? 36.422 19.914 33.821 1.00 75.25 56 PRO B N 1
ATOM 3295 C CA . PRO B 1 56 ? 37.780 20.149 34.345 1.00 63.93 56 PRO B CA 1
ATOM 3296 C C . PRO B 1 56 ? 37.879 20.286 35.870 1.00 75.23 56 PRO B C 1
ATOM 3297 O O . PRO B 1 56 ? 38.859 19.807 36.438 1.00 74.58 56 PRO B O 1
ATOM 3301 N N . GLY B 1 57 ? 36.893 20.936 36.513 1.00 79.78 57 GLY B N 1
ATOM 3302 C CA . GLY B 1 57 ? 36.829 21.042 37.978 1.00 78.69 57 GLY B CA 1
ATOM 3303 C C . GLY B 1 57 ? 36.491 19.719 38.637 1.00 72.02 57 GLY B C 1
ATOM 3304 O O . GLY B 1 57 ? 36.872 19.519 39.796 1.00 71.55 57 GLY B O 1
ATOM 3305 N N . SER B 1 58 ? 35.781 18.834 37.921 1.00 77.62 58 SER B N 1
ATOM 3306 C CA . SER B 1 58 ? 35.584 17.420 38.314 1.00 86.25 58 SER B CA 1
ATOM 3307 C C . SER B 1 58 ? 36.922 16.665 38.343 1.00 87.48 58 SER B C 1
ATOM 3308 O O . SER B 1 58 ? 37.228 15.993 39.346 1.00 92.04 58 SER B O 1
ATOM 3311 N N . LEU B 1 59 ? 37.678 16.712 37.235 1.00 82.75 59 LEU B N 1
ATOM 3312 C CA . LEU B 1 59 ? 38.998 16.056 37.137 1.00 76.18 59 LEU B CA 1
ATOM 3313 C C . LEU B 1 59 ? 39.968 16.628 38.169 1.00 78.05 59 LEU B C 1
ATOM 3314 O O . LEU B 1 59 ? 40.853 15.888 38.613 1.00 75.90 59 LEU B O 1
ATOM 3319 N N . VAL B 1 60 ? 39.827 17.911 38.524 1.00 73.97 60 VAL B N 1
ATOM 3320 C CA . VAL B 1 60 ? 40.605 18.545 39.615 1.00 73.77 60 VAL B CA 1
ATOM 3321 C C . VAL B 1 60 ? 40.198 18.015 41.004 1.00 81.90 60 VAL B C 1
ATOM 3322 O O . VAL B 1 60 ? 41.084 17.864 41.882 1.00 75.12 60 VAL B O 1
ATOM 3326 N N . GLN B 1 61 ? 38.882 17.848 41.247 1.00 96.05 61 GLN B N 1
ATOM 3327 C CA . GLN B 1 61 ? 38.316 17.358 42.533 1.00 93.39 61 GLN B CA 1
ATOM 3328 C C . GLN B 1 61 ? 38.833 15.941 42.856 1.00 92.43 61 GLN B C 1
ATOM 3329 O O . GLN B 1 61 ? 39.429 15.732 43.942 1.00 90.26 61 GLN B O 1
ATOM 3335 N N . ARG B 1 62 ? 38.635 15.003 41.900 1.00 85.90 62 ARG B N 1
ATOM 3336 C CA . ARG B 1 62 ? 39.021 13.577 42.016 1.00 84.36 62 ARG B CA 1
ATOM 3337 C C . ARG B 1 62 ? 40.468 13.459 42.485 1.00 90.08 62 ARG B C 1
ATOM 3338 O O . ARG B 1 62 ? 40.732 12.758 43.477 1.00 89.40 62 ARG B O 1
ATOM 3346 N N . VAL B 1 63 ? 41.388 14.140 41.797 1.00 90.98 63 VAL B N 1
ATOM 3347 C CA . VAL B 1 63 ? 42.825 14.039 42.114 1.00 85.80 63 VAL B CA 1
ATOM 3348 C C . VAL B 1 63 ? 43.210 14.831 43.365 1.00 85.43 63 VAL B C 1
ATOM 3349 O O . VAL B 1 63 ? 44.030 14.313 44.140 1.00 89.91 63 VAL B O 1
ATOM 3353 N N . GLU B 1 64 ? 42.742 16.077 43.558 1.00 88.49 64 GLU B N 1
ATOM 3354 C CA . GLU B 1 64 ? 43.201 16.824 44.757 1.00 89.99 64 GLU B CA 1
ATOM 3355 C C . GLU B 1 64 ? 42.718 16.163 46.054 1.00 92.05 64 GLU B C 1
ATOM 3356 O O . GLU B 1 64 ? 43.294 16.457 47.126 1.00 89.03 64 GLU B O 1
ATOM 3362 N N . SER B 1 65 ? 41.684 15.316 45.976 1.00 89.26 65 SER B N 1
ATOM 3363 C CA . SER B 1 65 ? 41.169 14.561 47.129 1.00 96.65 65 SER B CA 1
ATOM 3364 C C . SER B 1 65 ? 41.802 13.170 47.235 1.00 96.75 65 SER B C 1
ATOM 3365 O O . SER B 1 65 ? 42.206 12.799 48.356 1.00 98.77 65 SER B O 1
ATOM 3368 N N . ARG B 1 66 ? 42.013 12.454 46.116 1.00 92.70 66 ARG B N 1
ATOM 3369 C CA . ARG B 1 66 ? 42.709 11.148 46.173 1.00 90.08 66 ARG B CA 1
ATOM 3370 C C . ARG B 1 66 ? 44.135 11.318 46.699 1.00 88.21 66 ARG B C 1
ATOM 3371 O O . ARG B 1 66 ? 44.726 10.341 47.191 1.00 85.96 66 ARG B O 1
ATOM 3379 N N . TYR B 1 67 ? 44.692 12.517 46.544 1.00 93.56 67 TYR B N 1
ATOM 3380 C CA . TYR B 1 67 ? 46.014 12.909 47.064 1.00 92.22 67 TYR B CA 1
ATOM 3381 C C . TYR B 1 67 ? 45.840 14.249 47.771 1.00 94.34 67 TYR B C 1
ATOM 3382 O O . TYR B 1 67 ? 46.108 15.310 47.200 1.00 91.14 67 TYR B O 1
ATOM 3391 N N . PRO B 1 68 ? 45.315 14.248 49.007 1.00 96.22 68 PRO B N 1
ATOM 3392 C CA . PRO B 1 68 ? 44.944 15.512 49.656 1.00 92.76 68 PRO B CA 1
ATOM 3393 C C . PRO B 1 68 ? 46.156 16.385 50.000 1.00 90.68 68 PRO B C 1
ATOM 3394 O O . PRO B 1 68 ? 45.973 17.543 50.366 1.00 95.48 68 PRO B O 1
ATOM 3398 N N . ARG B 1 69 ? 47.370 15.854 49.847 1.00 95.54 69 ARG B N 1
ATOM 3399 C CA . ARG B 1 69 ? 48.609 16.555 50.220 1.00 99.88 69 ARG B CA 1
ATOM 3400 C C . ARG B 1 69 ? 49.252 17.291 49.034 1.00 99.04 69 ARG B C 1
ATOM 3401 O O . ARG B 1 69 ? 50.440 17.658 49.144 1.00 100.35 69 ARG B O 1
ATOM 3409 N N . GLN B 1 70 ? 48.504 17.550 47.953 1.00 94.83 70 GLN B N 1
ATOM 3410 C CA . GLN B 1 70 ? 49.059 18.167 46.730 1.00 90.18 70 GLN B CA 1
ATOM 3411 C C . GLN B 1 70 ? 48.050 19.142 46.106 1.00 94.21 70 GLN B C 1
ATOM 3412 O O . GLN B 1 70 ? 46.822 18.979 46.298 1.00 104.56 70 GLN B O 1
ATOM 3418 N N . LEU B 1 71 ? 48.561 20.116 45.335 1.00 87.97 71 LEU B N 1
ATOM 3419 C CA . LEU B 1 71 ? 47.728 21.111 44.628 1.00 79.56 71 LEU B CA 1
ATOM 3420 C C . LEU B 1 71 ? 47.792 20.853 43.134 1.00 76.30 71 LEU B C 1
ATOM 3421 O O . LEU B 1 71 ? 48.886 20.861 42.557 1.00 70.27 71 LEU B O 1
ATOM 3426 N N . VAL B 1 72 ? 46.635 20.745 42.505 1.00 70.04 72 VAL B N 1
ATOM 3427 C CA . VAL B 1 72 ? 46.624 20.682 41.039 1.00 69.20 72 VAL B CA 1
ATOM 3428 C C . VAL B 1 72 ? 46.877 22.111 40.564 1.00 64.37 72 VAL B C 1
ATOM 3429 O O . VAL B 1 72 ? 46.232 23.058 41.059 1.00 61.37 72 VAL B O 1
ATOM 3433 N N . TRP B 1 73 ? 47.888 22.268 39.711 1.00 60.27 73 TRP B N 1
ATOM 3434 C CA . TRP B 1 73 ? 48.275 23.581 39.180 1.00 61.61 73 TRP B CA 1
ATOM 3435 C C . TRP B 1 73 ? 48.296 23.605 37.657 1.00 53.95 73 TRP B C 1
ATOM 3436 O O . TRP B 1 73 ? 48.146 24.702 37.084 1.00 53.64 73 TRP B O 1
ATOM 3447 N N . TYR B 1 74 ? 48.502 22.460 37.003 1.00 49.87 74 TYR B N 1
ATOM 3448 C CA . TYR B 1 74 ? 48.359 22.395 35.539 1.00 51.62 74 TYR B CA 1
ATOM 3449 C C . TYR B 1 74 ? 47.588 21.134 35.164 1.00 50.97 74 TYR B C 1
ATOM 3450 O O . TYR B 1 74 ? 47.576 20.133 35.901 1.00 52.39 74 TYR B O 1
ATOM 3459 N N . MET B 1 75 ? 46.888 21.223 34.044 1.00 46.78 75 MET B N 1
ATOM 3460 C CA . MET B 1 75 ? 46.311 20.032 33.433 1.00 49.07 75 MET B CA 1
ATOM 3461 C C . MET B 1 75 ? 46.152 20.260 31.939 1.00 46.96 75 MET B C 1
ATOM 3462 O O . MET B 1 75 ? 46.014 21.414 31.513 1.00 47.43 75 MET B O 1
ATOM 3467 N N . GLU B 1 76 ? 46.243 19.179 31.170 1.00 48.85 76 GLU B N 1
ATOM 3468 C CA . GLU B 1 76 ? 45.731 19.148 29.792 1.00 49.55 76 GLU B CA 1
ATOM 3469 C C . GLU B 1 76 ? 44.430 18.352 29.815 1.00 53.01 76 GLU B C 1
ATOM 3470 O O . GLU B 1 76 ? 44.385 17.234 30.368 1.00 55.79 76 GLU B O 1
ATOM 3476 N N . TYR B 1 77 ? 43.388 18.974 29.266 1.00 62.89 77 TYR B N 1
ATOM 3477 C CA . TYR B 1 77 ? 42.013 18.474 29.187 1.00 61.56 77 TYR B CA 1
ATOM 3478 C C . TYR B 1 77 ? 41.814 18.024 27.754 1.00 59.10 77 TYR B C 1
ATOM 3479 O O . TYR B 1 77 ? 41.708 18.870 26.860 1.00 56.82 77 TYR B O 1
ATOM 3488 N N . PRO B 1 78 ? 41.825 16.713 27.469 1.00 70.32 78 PRO B N 1
ATOM 3489 C CA . PRO B 1 78 ? 41.672 16.261 26.097 1.00 68.46 78 PRO B CA 1
ATOM 3490 C C . PRO B 1 78 ? 40.202 16.059 25.741 1.00 76.24 78 PRO B C 1
ATOM 3491 O O . PRO B 1 78 ? 39.314 16.056 26.601 1.00 74.79 78 PRO B O 1
ATOM 3495 N N . GLU B 1 79 ? 40.062 15.820 24.431 1.00 79.55 79 GLU B N 1
ATOM 3496 C CA . GLU B 1 79 ? 38.814 15.396 23.762 1.00 82.26 79 GLU B CA 1
ATOM 3497 C C . GLU B 1 79 ? 38.661 13.919 24.133 1.00 86.09 79 GLU B C 1
ATOM 3498 O O . GLU B 1 79 ? 39.660 13.226 24.356 1.00 89.95 79 GLU B O 1
ATOM 3504 N N . ALA B 1 80 ? 37.468 13.398 24.002 1.00 76.52 80 ALA B N 1
ATOM 3505 C CA . ALA B 1 80 ? 37.200 12.210 24.816 1.00 75.21 80 ALA B CA 1
ATOM 3506 C C . ALA B 1 80 ? 37.879 10.980 24.210 1.00 72.38 80 ALA B C 1
ATOM 3507 O O . ALA B 1 80 ? 38.437 10.155 24.963 1.00 75.25 80 ALA B O 1
ATOM 3509 N N . GLY B 1 81 ? 37.942 10.940 22.873 1.00 72.59 81 GLY B N 1
ATOM 3510 C CA . GLY B 1 81 ? 38.333 9.746 22.125 1.00 70.40 81 GLY B CA 1
ATOM 3511 C C . GLY B 1 81 ? 39.806 9.390 22.255 1.00 78.30 81 GLY B C 1
ATOM 3512 O O . GLY B 1 81 ? 40.182 8.255 21.905 1.00 79.03 81 GLY B O 1
ATOM 3513 N N . GLY B 1 82 ? 40.617 10.237 22.862 1.00 76.28 82 GLY B N 1
ATOM 3514 C CA . GLY B 1 82 ? 42.011 9.797 22.993 1.00 67.94 82 GLY B CA 1
ATOM 3515 C C . GLY B 1 82 ? 42.769 10.643 23.972 1.00 73.24 82 GLY B C 1
ATOM 3516 O O . GLY B 1 82 ? 42.285 11.723 24.246 1.00 80.26 82 GLY B O 1
ATOM 3517 N N . HIS B 1 83 ? 43.922 10.131 24.403 1.00 71.53 83 HIS B N 1
ATOM 3518 C CA . HIS B 1 83 ? 44.911 10.755 25.316 1.00 72.94 83 HIS B CA 1
ATOM 3519 C C . HIS B 1 83 ? 44.099 10.388 26.550 1.00 79.64 83 HIS B C 1
ATOM 3520 O O . HIS B 1 83 ? 42.884 10.375 26.492 1.00 86.07 83 HIS B O 1
ATOM 3527 N N . PRO B 1 84 ? 44.740 10.249 27.715 1.00 74.22 84 PRO B N 1
ATOM 3528 C CA . PRO B 1 84 ? 44.218 10.428 29.051 1.00 74.01 84 PRO B CA 1
ATOM 3529 C C . PRO B 1 84 ? 44.568 11.829 29.544 1.00 71.74 84 PRO B C 1
ATOM 3530 O O . PRO B 1 84 ? 45.661 12.224 29.369 1.00 73.83 84 PRO B O 1
ATOM 3534 N N . ALA B 1 85 ? 43.647 12.507 30.210 1.00 67.62 85 ALA B N 1
ATOM 3535 C CA . ALA B 1 85 ? 43.929 13.882 30.661 1.00 62.41 85 ALA B CA 1
ATOM 3536 C C . ALA B 1 85 ? 45.123 13.872 31.611 1.00 62.71 85 ALA B C 1
ATOM 3537 O O . ALA B 1 85 ? 45.200 13.014 32.449 1.00 65.06 85 ALA B O 1
ATOM 3539 N N . LEU B 1 86 ? 46.017 14.837 31.489 1.00 64.47 86 LEU B N 1
ATOM 3540 C CA . LEU B 1 86 ? 47.203 14.844 32.369 1.00 64.48 86 LEU B CA 1
ATOM 3541 C C . LEU B 1 86 ? 47.076 15.979 33.370 1.00 67.83 86 LEU B C 1
ATOM 3542 O O . LEU B 1 86 ? 47.044 17.127 32.960 1.00 68.30 86 LEU B O 1
ATOM 3547 N N . LEU B 1 87 ? 47.092 15.636 34.650 1.00 70.77 87 LEU B N 1
ATOM 3548 C CA . LEU B 1 87 ? 46.960 16.633 35.728 1.00 72.95 87 LEU B CA 1
ATOM 3549 C C . LEU B 1 87 ? 48.281 16.671 36.470 1.00 69.76 87 LEU B C 1
ATOM 3550 O O . LEU B 1 87 ? 48.748 15.610 36.822 1.00 65.11 87 LEU B O 1
ATOM 3555 N N . ALA B 1 88 ? 48.847 17.862 36.627 1.00 77.31 88 ALA B N 1
ATOM 3556 C CA . ALA B 1 88 ? 50.128 18.045 37.342 1.00 77.27 88 ALA B CA 1
ATOM 3557 C C . ALA B 1 88 ? 49.839 18.796 38.632 1.00 71.67 88 ALA B C 1
ATOM 3558 O O . ALA B 1 88 ? 49.397 19.949 38.597 1.00 62.38 88 ALA B O 1
ATOM 3560 N N . THR B 1 89 ? 50.191 18.134 39.716 1.00 62.68 89 THR B N 1
ATOM 3561 C CA . THR B 1 89 ? 49.868 18.540 41.091 1.00 69.25 89 THR B CA 1
ATOM 3562 C C . THR B 1 89 ? 51.130 18.900 41.834 1.00 75.33 89 THR B C 1
ATOM 3563 O O . THR B 1 89 ? 52.008 18.048 41.885 1.00 84.45 89 THR B O 1
ATOM 3567 N N . VAL B 1 90 ? 51.155 20.091 42.427 1.00 80.62 90 VAL B N 1
ATOM 3568 C CA . VAL B 1 90 ? 52.336 20.561 43.197 1.00 74.52 90 VAL B CA 1
ATOM 3569 C C . VAL B 1 90 ? 52.023 20.290 44.657 1.00 77.06 90 VAL B C 1
ATOM 3570 O O . VAL B 1 90 ? 50.864 20.436 45.031 1.00 87.53 90 VAL B O 1
ATOM 3574 N N . PRO B 1 91 ? 53.001 19.897 45.480 1.00 77.27 91 PRO B N 1
ATOM 3575 C CA . PRO B 1 91 ? 52.746 19.592 46.864 1.00 84.67 91 PRO B CA 1
ATOM 3576 C C . PRO B 1 91 ? 52.241 20.832 47.595 1.00 90.89 91 PRO B C 1
ATOM 3577 O O . PRO B 1 91 ? 52.733 21.892 47.316 1.00 82.62 91 PRO B O 1
ATOM 3581 N N . ARG B 1 92 ? 51.222 20.624 48.438 1.00 95.80 92 ARG B N 1
ATOM 3582 C CA . ARG B 1 92 ? 50.581 21.621 49.340 1.00 97.54 92 ARG B CA 1
ATOM 3583 C C . ARG B 1 92 ? 51.454 21.942 50.565 1.00 97.26 92 ARG B C 1
ATOM 3584 O O . ARG B 1 92 ? 51.521 23.111 50.994 1.00 87.59 92 ARG B O 1
ATOM 3592 N N . GLU B 1 93 ? 52.106 20.907 51.086 1.00 95.96 93 GLU B N 1
ATOM 3593 C CA . GLU B 1 93 ? 52.978 21.038 52.275 1.00 93.26 93 GLU B CA 1
ATOM 3594 C C . GLU B 1 93 ? 54.340 21.483 51.727 1.00 100.02 93 GLU B C 1
ATOM 3595 O O . GLU B 1 93 ? 54.777 20.915 50.742 1.00 100.03 93 GLU B O 1
ATOM 3601 N N . ALA B 1 94 ? 55.007 22.449 52.351 1.00 98.35 94 ALA B N 1
ATOM 3602 C CA . ALA B 1 94 ? 56.284 22.929 51.782 1.00 91.65 94 ALA B CA 1
ATOM 3603 C C . ALA B 1 94 ? 57.292 21.791 51.682 1.00 88.49 94 ALA B C 1
ATOM 3604 O O . ALA B 1 94 ? 57.393 21.012 52.611 1.00 88.98 94 ALA B O 1
ATOM 3606 N N . GLY B 1 95 ? 57.952 21.674 50.532 1.00 86.47 95 GLY B N 1
ATOM 3607 C CA . GLY B 1 95 ? 58.987 20.651 50.294 1.00 86.82 95 GLY B CA 1
ATOM 3608 C C . GLY B 1 95 ? 58.485 19.258 50.592 1.00 92.15 95 GLY B C 1
ATOM 3609 O O . GLY B 1 95 ? 59.263 18.480 51.137 1.00 92.47 95 GLY B O 1
ATOM 3610 N N . ALA B 1 96 ? 57.255 18.943 50.190 1.00 87.99 96 ALA B N 1
ATOM 3611 C CA . ALA B 1 96 ? 56.651 17.641 50.517 1.00 88.06 96 ALA B CA 1
ATOM 3612 C C . ALA B 1 96 ? 57.076 16.579 49.526 1.00 84.94 96 ALA B C 1
ATOM 3613 O O . ALA B 1 96 ? 57.081 16.845 48.338 1.00 77.04 96 ALA B O 1
ATOM 3615 N N . LYS B 1 97 ? 57.438 15.422 50.042 1.00 81.54 97 LYS B N 1
ATOM 3616 C CA . LYS B 1 97 ? 57.662 14.280 49.142 1.00 83.23 97 LYS B CA 1
ATOM 3617 C C . LYS B 1 97 ? 56.250 13.853 48.754 1.00 83.02 97 LYS B C 1
ATOM 3618 O O . LYS B 1 97 ? 55.394 13.849 49.623 1.00 85.08 97 LYS B O 1
ATOM 3624 N N . VAL B 1 98 ? 55.980 13.605 47.480 1.00 85.05 98 VAL B N 1
ATOM 3625 C CA . VAL B 1 98 ? 54.603 13.174 47.120 1.00 82.74 98 VAL B CA 1
ATOM 3626 C C . VAL B 1 98 ? 54.662 11.830 46.425 1.00 85.37 98 VAL B C 1
ATOM 3627 O O . VAL B 1 98 ? 53.605 11.336 46.077 1.00 81.00 98 VAL B O 1
ATOM 3631 N N . GLU B 1 99 ? 55.861 11.366 46.102 1.00 86.55 99 GLU B N 1
ATOM 3632 C CA . GLU B 1 99 ? 56.163 10.113 45.366 1.00 86.57 99 GLU B CA 1
ATOM 3633 C C . GLU B 1 99 ? 55.771 10.239 43.892 1.00 80.13 99 GLU B C 1
ATOM 3634 O O . GLU B 1 99 ? 56.667 10.154 43.082 1.00 86.02 99 GLU B O 1
ATOM 3640 N N . HIS B 1 100 ? 54.512 10.571 43.618 1.00 80.87 100 HIS B N 1
ATOM 3641 C CA . HIS B 1 100 ? 53.998 10.683 42.226 1.00 81.83 100 HIS B CA 1
ATOM 3642 C C . HIS B 1 100 ? 53.310 12.038 41.993 1.00 84.16 100 HIS B C 1
ATOM 3643 O O . HIS B 1 100 ? 52.243 12.259 42.548 1.00 92.99 100 HIS B O 1
ATOM 3650 N N . ASP B 1 101 ? 53.982 12.933 41.274 1.00 71.99 101 ASP B N 1
ATOM 3651 C CA . ASP B 1 101 ? 53.569 14.312 40.918 1.00 70.62 101 ASP B CA 1
ATOM 3652 C C . ASP B 1 101 ? 52.471 14.446 39.858 1.00 67.67 101 ASP B C 1
ATOM 3653 O O . ASP B 1 101 ? 51.659 15.369 39.988 1.00 63.06 101 ASP B O 1
ATOM 3658 N N . VAL B 1 102 ? 52.520 13.634 38.801 1.00 69.80 102 VAL B N 1
ATOM 3659 C CA . VAL B 1 102 ? 51.621 13.797 37.618 1.00 75.54 102 VAL B CA 1
ATOM 3660 C C . VAL B 1 102 ? 50.764 12.553 37.410 1.00 82.48 102 VAL B C 1
ATOM 3661 O O . VAL B 1 102 ? 51.321 11.455 37.508 1.00 83.99 102 VAL B O 1
ATOM 3665 N N . PHE B 1 103 ? 49.474 12.731 37.089 1.00 76.30 103 PHE B N 1
ATOM 3666 C CA . PHE B 1 103 ? 48.550 11.578 36.932 1.00 73.11 103 PHE B CA 1
ATOM 3667 C C . PHE B 1 103 ? 47.720 11.684 35.661 1.00 70.91 103 PHE B C 1
ATOM 3668 O O . PHE B 1 103 ? 47.316 12.773 35.313 1.00 68.87 103 PHE B O 1
ATOM 3676 N N . TYR B 1 104 ? 47.452 10.543 35.036 1.00 63.49 104 TYR B N 1
ATOM 3677 C CA . TYR B 1 104 ? 46.650 10.484 33.798 1.00 65.54 104 TYR B CA 1
ATOM 3678 C C . TYR B 1 104 ? 45.305 9.862 34.169 1.00 70.74 104 TYR B C 1
ATOM 3679 O O . TYR B 1 104 ? 45.300 8.780 34.733 1.00 75.01 104 TYR B O 1
ATOM 3688 N N . LEU B 1 105 ? 44.210 10.544 33.844 1.00 73.27 105 LEU B N 1
ATOM 3689 C CA . LEU B 1 105 ? 42.831 10.148 34.211 1.00 69.35 105 LEU B CA 1
ATOM 3690 C C . LEU B 1 105 ? 41.964 10.074 32.953 1.00 73.37 105 LEU B C 1
ATOM 3691 O O . LEU B 1 105 ? 41.955 11.033 32.236 1.00 80.94 105 LEU B O 1
ATOM 3696 N N . ASP B 1 106 ? 41.124 9.056 32.764 1.00 76.35 106 ASP B N 1
ATOM 3697 C CA . ASP B 1 106 ? 40.185 9.009 31.619 1.00 78.14 106 ASP B CA 1
ATOM 3698 C C . ASP B 1 106 ? 39.259 10.226 31.680 1.00 78.02 106 ASP B C 1
ATOM 3699 O O . ASP B 1 106 ? 38.863 10.668 32.763 1.00 79.22 106 ASP B O 1
ATOM 3704 N N . PRO B 1 107 ? 38.957 10.864 30.535 1.00 78.98 107 PRO B N 1
ATOM 3705 C CA . PRO B 1 107 ? 38.172 12.098 30.599 1.00 75.74 107 PRO B CA 1
ATOM 3706 C C . PRO B 1 107 ? 36.704 11.871 30.967 1.00 83.50 107 PRO B C 1
ATOM 3707 O O . PRO B 1 107 ? 36.102 12.785 31.527 1.00 83.38 107 PRO B O 1
ATOM 3711 N N . VAL B 1 108 ? 36.170 10.665 30.715 1.00 87.05 108 VAL B N 1
ATOM 3712 C CA . VAL B 1 108 ? 34.745 10.329 30.957 1.00 83.39 108 VAL B CA 1
ATOM 3713 C C . VAL B 1 108 ? 34.579 9.628 32.308 1.00 84.14 108 VAL B C 1
ATOM 3714 O O . VAL B 1 108 ? 33.678 10.010 33.066 1.00 79.72 108 VAL B O 1
ATOM 3718 N N . SER B 1 109 ? 35.458 8.671 32.643 1.00 81.65 109 SER B N 1
ATOM 3719 C CA . SER B 1 109 ? 35.373 7.935 33.920 1.00 78.49 109 SER B CA 1
ATOM 3720 C C . SER B 1 109 ? 36.046 8.696 35.063 1.00 78.22 109 SER B C 1
ATOM 3721 O O . SER B 1 109 ? 35.561 8.637 36.205 1.00 80.74 109 SER B O 1
ATOM 3724 N N . GLY B 1 110 ? 37.117 9.426 34.768 1.00 88.90 110 GLY B N 1
ATOM 3725 C CA . GLY B 1 110 ? 37.946 10.059 35.796 1.00 93.05 110 GLY B CA 1
ATOM 3726 C C . GLY B 1 110 ? 38.700 9.050 36.641 1.00 91.95 110 GLY B C 1
ATOM 3727 O O . GLY B 1 110 ? 38.999 9.341 37.818 1.00 87.65 110 GLY B O 1
ATOM 3728 N N . GLU B 1 111 ? 39.081 7.923 36.039 1.00 89.85 111 GLU B N 1
ATOM 3729 C CA . GLU B 1 111 ? 39.825 6.862 36.724 1.00 85.97 111 GLU B CA 1
ATOM 3730 C C . GLU B 1 111 ? 41.309 6.971 36.369 1.00 90.49 111 GLU B C 1
ATOM 3731 O O . GLU B 1 111 ? 41.664 7.010 35.173 1.00 89.93 111 GLU B O 1
ATOM 3737 N N . GLU B 1 112 ? 42.145 7.049 37.408 1.00 88.84 112 GLU B N 1
ATOM 3738 C CA . GLU B 1 112 ? 43.609 7.137 37.283 1.00 76.63 112 GLU B CA 1
ATOM 3739 C C . GLU B 1 112 ? 44.129 5.973 36.446 1.00 78.66 112 GLU B C 1
ATOM 3740 O O . GLU B 1 112 ? 43.811 4.818 36.745 1.00 77.72 112 GLU B O 1
ATOM 3746 N N . VAL B 1 113 ? 44.921 6.281 35.421 1.00 69.24 113 VAL B N 1
ATOM 3747 C CA . VAL B 1 113 ? 45.556 5.257 34.570 1.00 72.92 113 VAL B CA 1
ATOM 3748 C C . VAL B 1 113 ? 47.063 5.553 34.469 1.00 71.61 113 VAL B C 1
ATOM 3749 O O . VAL B 1 113 ? 47.683 5.239 33.440 1.00 70.70 113 VAL B O 1
ATOM 3753 N N . GLY B 1 114 ? 47.658 6.118 35.528 1.00 74.57 114 GLY B N 1
ATOM 3754 C CA . GLY B 1 114 ? 49.117 6.274 35.603 1.00 71.11 114 GLY B CA 1
ATOM 3755 C C . GLY B 1 114 ? 49.573 7.343 36.584 1.00 74.42 114 GLY B C 1
ATOM 3756 O O . GLY B 1 114 ? 48.784 8.218 36.975 1.00 71.49 114 GLY B O 1
ATOM 3757 N N . LYS B 1 115 ? 50.828 7.231 37.036 1.00 71.27 115 LYS B N 1
ATOM 3758 C CA . LYS B 1 115 ? 51.476 8.305 37.818 1.00 77.53 115 LYS B CA 1
ATOM 3759 C C . LYS B 1 115 ? 53.011 8.267 37.680 1.00 72.76 115 LYS B C 1
ATOM 3760 O O . LYS B 1 115 ? 53.594 7.244 37.268 1.00 75.39 115 LYS B O 1
ATOM 3766 N N . ARG B 1 116 ? 53.687 9.380 37.991 1.00 70.16 116 ARG B N 1
ATOM 3767 C CA . ARG B 1 116 ? 55.168 9.381 37.819 1.00 81.48 116 ARG B CA 1
ATOM 3768 C C . ARG B 1 116 ? 55.855 10.418 38.716 1.00 76.81 116 ARG B C 1
ATOM 3769 O O . ARG B 1 116 ? 55.240 11.462 39.011 1.00 76.75 116 ARG B O 1
ATOM 3777 N N . LEU B 1 117 ? 57.093 10.109 39.120 1.00 65.36 117 LEU B N 1
ATOM 3778 C CA . LEU B 1 117 ? 57.962 10.990 39.949 1.00 67.99 117 LEU B CA 1
ATOM 3779 C C . LEU B 1 117 ? 58.301 12.258 39.154 1.00 66.61 117 LEU B C 1
ATOM 3780 O O . LEU B 1 117 ? 58.451 13.321 39.795 1.00 63.35 117 LEU B O 1
ATOM 3785 N N . TRP B 1 118 ? 58.494 12.092 37.835 1.00 58.16 118 TRP B N 1
ATOM 3786 C CA . TRP B 1 118 ? 58.817 13.146 36.827 1.00 53.83 118 TRP B CA 1
ATOM 3787 C C . TRP B 1 118 ? 60.275 13.616 36.941 1.00 54.07 118 TRP B C 1
ATOM 3788 O O . TRP B 1 118 ? 60.575 14.691 36.371 1.00 56.72 118 TRP B O 1
ATOM 3799 N N . ALA B 1 119 ? 61.122 12.827 37.626 1.00 54.75 119 ALA B N 1
ATOM 3800 C CA . ALA B 1 119 ? 62.575 13.085 37.816 1.00 50.27 119 ALA B CA 1
ATOM 3801 C C . ALA B 1 119 ? 63.228 11.906 38.549 1.00 59.17 119 ALA B C 1
ATOM 3802 O O . ALA B 1 119 ? 62.554 10.874 38.748 1.00 57.29 119 ALA B O 1
ATOM 3804 N N . ALA B 1 120 ? 64.514 12.082 38.878 1.00 67.65 120 ALA B N 1
ATOM 3805 C CA . ALA B 1 120 ? 65.352 11.197 39.716 1.00 66.86 120 ALA B CA 1
ATOM 3806 C C . ALA B 1 120 ? 65.666 9.844 39.063 1.00 71.39 120 ALA B C 1
ATOM 3807 O O . ALA B 1 120 ? 66.206 8.972 39.761 1.00 78.13 120 ALA B O 1
ATOM 3809 N N . CYS B 1 121 ? 65.379 9.655 37.773 1.00 74.12 121 CYS B N 1
ATOM 3810 C CA . CYS B 1 121 ? 65.680 8.401 37.054 1.00 72.22 121 CYS B CA 1
ATOM 3811 C C . CYS B 1 121 ? 66.108 8.730 35.632 1.00 66.58 121 CYS B C 1
ATOM 3812 O O . CYS B 1 121 ? 65.562 9.668 35.035 1.00 71.24 121 CYS B O 1
ATOM 3815 N N . CYS B 1 122 ? 67.054 7.957 35.100 1.00 62.56 122 CYS B N 1
ATOM 3816 C CA . CYS B 1 122 ? 67.501 8.113 33.703 1.00 68.42 122 CYS B CA 1
ATOM 3817 C C . CYS B 1 122 ? 66.816 7.116 32.774 1.00 67.43 122 CYS B C 1
ATOM 3818 O O . CYS B 1 122 ? 66.062 7.538 31.883 1.00 56.43 122 CYS B O 1
ATOM 3821 N N . PHE B 1 123 ? 67.075 5.821 32.972 1.00 77.08 123 PHE B N 1
ATOM 3822 C CA . PHE B 1 123 ? 66.551 4.764 32.090 1.00 78.02 123 PHE B CA 1
ATOM 3823 C C . PHE B 1 123 ? 65.053 4.569 32.317 1.00 69.38 123 PHE B C 1
ATOM 3824 O O . PHE B 1 123 ? 64.251 4.754 31.388 1.00 66.28 123 PHE B O 1
ATOM 3832 N N . GLN B 1 124 ? 64.678 4.202 33.539 1.00 63.61 124 GLN B N 1
ATOM 3833 C CA . GLN B 1 124 ? 63.356 3.617 33.791 1.00 69.25 124 GLN B CA 1
ATOM 3834 C C . GLN B 1 124 ? 62.292 4.513 33.171 1.00 64.77 124 GLN B C 1
ATOM 3835 O O . GLN B 1 124 ? 62.181 5.681 33.552 1.00 62.70 124 GLN B O 1
ATOM 3841 N N . PRO B 1 125 ? 61.474 3.978 32.240 1.00 67.91 125 PRO B N 1
ATOM 3842 C CA . PRO B 1 125 ? 60.653 4.808 31.343 1.00 62.37 125 PRO B CA 1
ATOM 3843 C C . PRO B 1 125 ? 59.742 5.848 31.988 1.00 60.10 125 PRO B C 1
ATOM 3844 O O . PRO B 1 125 ? 59.275 6.732 31.270 1.00 55.15 125 PRO B O 1
ATOM 3848 N N . ALA B 1 126 ? 59.433 5.743 33.277 1.00 62.00 126 ALA B N 1
ATOM 3849 C CA . ALA B 1 126 ? 58.553 6.744 33.896 1.00 65.94 126 ALA B CA 1
ATOM 3850 C C . ALA B 1 126 ? 59.251 8.108 33.988 1.00 61.31 126 ALA B C 1
ATOM 3851 O O . ALA B 1 126 ? 58.548 9.138 34.046 1.00 57.60 126 ALA B O 1
ATOM 3853 N N . ASN B 1 127 ? 60.592 8.079 34.078 1.00 56.86 127 ASN B N 1
ATOM 3854 C CA . ASN B 1 127 ? 61.422 9.300 34.286 1.00 59.98 127 ASN B CA 1
ATOM 3855 C C . ASN B 1 127 ? 62.559 9.445 33.260 1.00 62.50 127 ASN B C 1
ATOM 3856 O O . ASN B 1 127 ? 63.566 10.090 33.614 1.00 61.31 127 ASN B O 1
ATOM 3861 N N . LEU B 1 128 ? 62.426 8.887 32.052 1.00 57.59 128 LEU B N 1
ATOM 3862 C CA . LEU B 1 128 ? 63.474 9.056 31.030 1.00 52.60 128 LEU B CA 1
ATOM 3863 C C . LEU B 1 128 ? 63.321 10.428 30.403 1.00 45.02 128 LEU B C 1
ATOM 3864 O O . LEU B 1 128 ? 64.204 11.275 30.549 1.00 47.49 128 LEU B O 1
ATOM 3869 N N . VAL B 1 129 ? 62.219 10.584 29.701 1.00 37.54 129 VAL B N 1
ATOM 3870 C CA . VAL B 1 129 ? 61.941 11.840 28.980 1.00 40.46 129 VAL B CA 1
ATOM 3871 C C . VAL B 1 129 ? 61.913 12.976 29.976 1.00 40.42 129 VAL B C 1
ATOM 3872 O O . VAL B 1 129 ? 62.721 13.839 29.877 1.00 44.84 129 VAL B O 1
ATOM 3876 N N . PRO B 1 130 ? 61.169 12.894 31.082 1.00 46.20 130 PRO B N 1
ATOM 3877 C CA . PRO B 1 130 ? 61.079 13.981 32.043 1.00 43.32 130 PRO B CA 1
ATOM 3878 C C . PRO B 1 130 ? 62.420 14.409 32.632 1.00 47.67 130 PRO B C 1
ATOM 3879 O O . PRO B 1 130 ? 62.470 15.484 33.081 1.00 52.78 130 PRO B O 1
ATOM 3883 N N . TRP B 1 131 ? 63.389 13.507 32.754 1.00 48.71 131 TRP B N 1
ATOM 3884 C CA . TRP B 1 131 ? 64.759 13.857 33.190 1.00 50.39 131 TRP B CA 1
ATOM 3885 C C . TRP B 1 131 ? 65.565 14.449 32.036 1.00 44.66 131 TRP B C 1
ATOM 3886 O O . TRP B 1 131 ? 66.015 15.560 32.251 1.00 46.90 131 TRP B O 1
ATOM 3897 N N . VAL B 1 132 ? 65.694 13.765 30.882 1.00 46.20 132 VAL B N 1
ATOM 3898 C CA . VAL B 1 132 ? 66.564 14.254 29.793 1.00 43.49 132 VAL B CA 1
ATOM 3899 C C . VAL B 1 132 ? 66.158 15.694 29.474 1.00 36.24 132 VAL B C 1
ATOM 3900 O O . VAL B 1 132 ? 67.021 16.507 29.116 1.00 37.31 132 VAL B O 1
ATOM 3904 N N . LEU B 1 133 ? 64.891 16.034 29.708 1.00 36.39 133 LEU B N 1
ATOM 3905 C CA . LEU B 1 133 ? 64.413 17.410 29.530 1.00 31.21 133 LEU B CA 1
ATOM 3906 C C . LEU B 1 133 ? 64.896 18.303 30.672 1.00 35.92 133 LEU B C 1
ATOM 3907 O O . LEU B 1 133 ? 65.168 19.486 30.430 1.00 43.56 133 LEU B O 1
ATOM 3912 N N . GLU B 1 134 ? 65.028 17.769 31.886 1.00 39.16 134 GLU B N 1
ATOM 3913 C CA . GLU B 1 134 ? 65.479 18.593 33.027 1.00 45.46 134 GLU B CA 1
ATOM 3914 C C . GLU B 1 134 ? 66.997 18.752 33.025 1.00 44.86 134 GLU B C 1
ATOM 3915 O O . GLU B 1 134 ? 67.508 19.748 33.592 1.00 46.68 134 GLU B O 1
ATOM 3921 N N . PHE B 1 135 ? 67.696 17.800 32.405 1.00 38.82 135 PHE B N 1
ATOM 3922 C CA . PHE B 1 135 ? 69.162 17.805 32.273 1.00 41.40 135 PHE B CA 1
ATOM 3923 C C . PHE B 1 135 ? 69.572 18.696 31.092 1.00 35.06 135 PHE B C 1
ATOM 3924 O O . PHE B 1 135 ? 70.476 19.559 31.193 1.00 46.21 135 PHE B O 1
ATOM 3932 N N . HIS B 1 136 ? 68.877 18.532 29.972 1.00 27.28 136 HIS B N 1
ATOM 3933 C CA . HIS B 1 136 ? 69.012 19.417 28.812 1.00 27.48 136 HIS B CA 1
ATOM 3934 C C . HIS B 1 136 ? 68.807 20.863 29.230 1.00 30.97 136 HIS B C 1
ATOM 3935 O O . HIS B 1 136 ? 69.449 21.771 28.689 1.00 30.74 136 HIS B O 1
ATOM 3942 N N . HIS B 1 137 ? 67.927 21.046 30.200 1.00 38.03 137 HIS B N 1
ATOM 3943 C CA . HIS B 1 137 ? 67.420 22.335 30.671 1.00 42.66 137 HIS B CA 1
ATOM 3944 C C . HIS B 1 137 ? 68.399 22.968 31.673 1.00 41.91 137 HIS B C 1
ATOM 3945 O O . HIS B 1 137 ? 68.859 24.110 31.453 1.00 44.03 137 HIS B O 1
ATOM 3952 N N . ASN B 1 138 ? 68.772 22.218 32.715 1.00 39.30 138 ASN B N 1
ATOM 3953 C CA . ASN B 1 138 ? 69.523 22.756 33.856 1.00 37.43 138 ASN B CA 1
ATOM 3954 C C . ASN B 1 138 ? 70.759 21.969 34.211 1.00 33.33 138 ASN B C 1
ATOM 3955 O O . ASN B 1 138 ? 71.432 22.341 35.178 1.00 35.78 138 ASN B O 1
ATOM 3960 N N . LEU B 1 139 ? 71.033 20.903 33.478 1.00 34.80 139 LEU B N 1
ATOM 3961 C CA . LEU B 1 139 ? 71.921 19.807 33.899 1.00 34.98 139 LEU B CA 1
ATOM 3962 C C . LEU B 1 139 ? 71.381 19.135 35.158 1.00 41.28 139 LEU B C 1
ATOM 3963 O O . LEU B 1 139 ? 72.058 18.260 35.715 1.00 46.78 139 LEU B O 1
ATOM 3968 N N . THR B 1 140 ? 70.130 19.440 35.512 1.00 42.55 140 THR B N 1
ATOM 3969 C CA . THR B 1 140 ? 69.453 19.075 36.769 1.00 40.52 140 THR B CA 1
ATOM 3970 C C . THR B 1 140 ? 70.065 19.826 37.948 1.00 44.39 140 THR B C 1
ATOM 3971 O O . THR B 1 140 ? 69.906 19.382 39.087 1.00 46.22 140 THR B O 1
ATOM 3975 N N . LEU B 1 141 ? 70.764 20.931 37.711 1.00 45.67 141 LEU B N 1
ATOM 3976 C CA . LEU B 1 141 ? 71.487 21.572 38.810 1.00 43.11 141 LEU B CA 1
ATOM 3977 C C . LEU B 1 141 ? 70.506 22.326 39.695 1.00 46.65 141 LEU B C 1
ATOM 3978 O O . LEU B 1 141 ? 69.418 22.691 39.259 1.00 44.41 141 LEU B O 1
ATOM 3983 N N . PRO B 1 142 ? 70.862 22.530 40.964 1.00 51.35 142 PRO B N 1
ATOM 3984 C CA . PRO B 1 142 ? 69.988 23.231 41.913 1.00 56.31 142 PRO B CA 1
ATOM 3985 C C . PRO B 1 142 ? 69.883 24.759 41.800 1.00 52.51 142 PRO B C 1
ATOM 3986 O O . PRO B 1 142 ? 70.891 25.465 41.687 1.00 48.58 142 PRO B O 1
ATOM 3990 N N . GLY B 1 143 ? 68.630 25.227 41.895 1.00 51.56 143 GLY B N 1
ATOM 3991 C CA . GLY B 1 143 ? 68.249 26.640 41.869 1.00 50.78 143 GLY B CA 1
ATOM 3992 C C . GLY B 1 143 ? 68.142 27.176 40.450 1.00 50.08 143 GLY B C 1
ATOM 3993 O O . GLY B 1 143 ? 67.620 26.483 39.552 1.00 48.53 143 GLY B O 1
ATOM 3994 N N . ASN B 1 144 ? 68.587 28.427 40.273 1.00 57.22 144 ASN B N 1
ATOM 3995 C CA . ASN B 1 144 ? 68.839 29.030 38.948 1.00 53.33 144 ASN B CA 1
ATOM 3996 C C . ASN B 1 144 ? 70.209 28.617 38.383 1.00 59.52 144 ASN B C 1
ATOM 3997 O O . ASN B 1 144 ? 70.423 28.753 37.158 1.00 55.16 144 ASN B O 1
ATOM 4002 N N . TRP B 1 145 ? 71.135 28.138 39.227 1.00 64.63 145 TRP B N 1
ATOM 4003 C CA . TRP B 1 145 ? 72.417 27.615 38.724 1.00 62.46 145 TRP B CA 1
ATOM 4004 C C . TRP B 1 145 ? 72.063 26.531 37.710 1.00 55.84 145 TRP B C 1
ATOM 4005 O O . TRP B 1 145 ? 71.394 25.547 38.075 1.00 57.59 145 TRP B O 1
ATOM 4016 N N . GLY B 1 146 ? 72.361 26.769 36.443 1.00 48.75 146 GLY B N 1
ATOM 4017 C CA . GLY B 1 146 ? 72.023 25.773 35.428 1.00 45.61 146 GLY B CA 1
ATOM 4018 C C . GLY B 1 146 ? 70.873 26.215 34.542 1.00 47.24 146 GLY B C 1
ATOM 4019 O O . GLY B 1 146 ? 70.859 25.873 33.346 1.00 43.37 146 GLY B O 1
ATOM 4020 N N . LEU B 1 147 ? 69.890 26.929 35.094 1.00 45.51 147 LEU B N 1
ATOM 4021 C CA . LEU B 1 147 ? 69.003 27.747 34.241 1.00 36.78 147 LEU B CA 1
ATOM 4022 C C . LEU B 1 147 ? 69.795 28.965 33.764 1.00 36.72 147 LEU B C 1
ATOM 4023 O O . LEU B 1 147 ? 69.745 29.312 32.558 1.00 31.27 147 LEU B O 1
ATOM 4028 N N . TYR B 1 148 ? 70.520 29.580 34.718 1.00 36.31 148 TYR B N 1
ATOM 4029 C CA . TYR B 1 148 ? 71.441 30.714 34.536 1.00 34.95 148 TYR B CA 1
ATOM 4030 C C . TYR B 1 148 ? 72.740 30.275 33.869 1.00 36.59 148 TYR B C 1
ATOM 4031 O O . TYR B 1 148 ? 73.166 30.916 32.892 1.00 32.89 148 TYR B O 1
ATOM 4040 N N . LEU B 1 149 ? 73.380 29.218 34.378 1.00 32.83 149 LEU B N 1
ATOM 4041 C CA . LEU B 1 149 ? 74.614 28.748 33.732 1.00 25.62 149 LEU B CA 1
ATOM 4042 C C . LEU B 1 149 ? 74.304 28.477 32.273 1.00 22.98 149 LEU B C 1
ATOM 4043 O O . LEU B 1 149 ? 74.870 29.110 31.385 1.00 21.97 149 LEU B O 1
ATOM 4048 N N . MET B 1 150 ? 73.333 27.613 32.045 1.00 24.19 150 MET B N 1
ATOM 4049 C CA . MET B 1 150 ? 73.021 27.157 30.694 1.00 22.32 150 MET B CA 1
ATOM 4050 C C . MET B 1 150 ? 72.500 28.298 29.826 1.00 28.61 150 MET B C 1
ATOM 4051 O O . MET B 1 150 ? 72.924 28.379 28.657 1.00 27.82 150 MET B O 1
ATOM 4056 N N . GLY B 1 151 ? 71.607 29.152 30.357 1.00 30.55 151 GLY B N 1
ATOM 4057 C CA . GLY B 1 151 ? 71.092 30.305 29.600 1.00 26.03 151 GLY B CA 1
ATOM 4058 C C . GLY B 1 151 ? 72.185 31.287 29.192 1.00 32.25 151 GLY B C 1
ATOM 4059 O O . GLY B 1 151 ? 72.094 31.902 28.098 1.00 26.96 151 GLY B O 1
ATOM 4060 N N . GLY B 1 152 ? 73.192 31.466 30.057 1.00 29.75 152 GLY B N 1
ATOM 4061 C CA . GLY B 1 152 ? 74.392 32.240 29.715 1.00 28.59 152 GLY B CA 1
ATOM 4062 C C . GLY B 1 152 ? 75.252 31.549 28.676 1.00 27.46 152 GLY B C 1
ATOM 4063 O O . GLY B 1 152 ? 75.737 32.189 27.733 1.00 27.03 152 GLY B O 1
ATOM 4064 N N . VAL B 1 153 ? 75.478 30.258 28.867 1.00 27.58 153 VAL B N 1
ATOM 4065 C CA . VAL B 1 153 ? 76.148 29.450 27.844 1.00 23.34 153 VAL B CA 1
ATOM 4066 C C . VAL B 1 153 ? 75.447 29.707 26.518 1.00 29.01 153 VAL B C 1
ATOM 4067 O O . VAL B 1 153 ? 76.119 29.905 25.502 1.00 27.89 153 VAL B O 1
ATOM 4071 N N . ALA B 1 154 ? 74.107 29.706 26.539 1.00 34.51 154 ALA B N 1
ATOM 4072 C CA . ALA B 1 154 ? 73.274 29.944 25.348 1.00 33.15 154 ALA B CA 1
ATOM 4073 C C . ALA B 1 154 ? 73.558 31.317 24.773 1.00 30.72 154 ALA B C 1
ATOM 4074 O O . ALA B 1 154 ? 73.710 31.452 23.556 1.00 31.48 154 ALA B O 1
ATOM 4076 N N . MET B 1 155 ? 73.612 32.328 25.620 1.00 27.26 155 MET B N 1
ATOM 4077 C CA . MET B 1 155 ? 73.818 33.667 25.075 1.00 22.94 155 MET B CA 1
ATOM 4078 C C . MET B 1 155 ? 75.251 33.821 24.556 1.00 27.93 155 MET B C 1
ATOM 4079 O O . MET B 1 155 ? 75.429 34.424 23.490 1.00 29.50 155 MET B O 1
ATOM 4084 N N . PHE B 1 156 ? 76.254 33.211 25.189 1.00 25.85 156 PHE B N 1
ATOM 4085 C CA . PHE B 1 156 ? 77.599 33.217 24.577 1.00 28.04 156 PHE B CA 1
ATOM 4086 C C . PHE B 1 156 ? 77.569 32.509 23.241 1.00 25.70 156 PHE B C 1
ATOM 4087 O O . PHE B 1 156 ? 78.177 32.977 22.275 1.00 23.72 156 PHE B O 1
ATOM 4095 N N . TRP B 1 157 ? 76.878 31.382 23.194 1.00 21.37 157 TRP B N 1
ATOM 4096 C CA . TRP B 1 157 ? 76.814 30.591 21.967 1.00 21.81 157 TRP B CA 1
ATOM 4097 C C . TRP B 1 157 ? 76.215 31.460 20.869 1.00 22.12 157 TRP B C 1
ATOM 4098 O O . TRP B 1 157 ? 76.689 31.444 19.724 1.00 25.36 157 TRP B O 1
ATOM 4109 N N . PHE B 1 158 ? 75.229 32.265 21.234 1.00 19.76 158 PHE B N 1
ATOM 4110 C CA . PHE B 1 158 ? 74.617 33.209 20.297 1.00 20.68 158 PHE B CA 1
ATOM 4111 C C . PHE B 1 158 ? 75.674 34.129 19.737 1.00 24.11 158 PHE B C 1
ATOM 4112 O O . PHE B 1 158 ? 75.781 34.278 18.517 1.00 26.28 158 PHE B O 1
ATOM 4120 N N . LEU B 1 159 ? 76.455 34.725 20.631 1.00 27.03 159 LEU B N 1
ATOM 4121 C CA . LEU B 1 159 ? 77.453 35.724 20.226 1.00 27.38 159 LEU B CA 1
ATOM 4122 C C . LEU B 1 159 ? 78.502 35.068 19.350 1.00 24.28 159 LEU B C 1
ATOM 4123 O O . LEU B 1 159 ? 78.974 35.669 18.372 1.00 24.99 159 LEU B O 1
ATOM 4128 N N . ASP B 1 160 ? 78.848 33.846 19.708 1.00 26.21 160 ASP B N 1
ATOM 4129 C CA . ASP B 1 160 ? 79.818 33.069 18.945 1.00 24.02 160 ASP B CA 1
ATOM 4130 C C . ASP B 1 160 ? 79.317 32.925 17.519 1.00 24.24 160 ASP B C 1
ATOM 4131 O O . ASP B 1 160 ? 80.120 33.041 16.574 1.00 24.90 160 ASP B O 1
ATOM 4136 N N . CYS B 1 161 ? 78.011 32.701 17.364 1.00 29.01 161 CYS B N 1
ATOM 4137 C CA . CYS B 1 161 ? 77.385 32.636 16.032 1.00 31.63 161 CYS B CA 1
ATOM 4138 C C . CYS B 1 161 ? 77.519 33.974 15.316 1.00 32.86 161 CYS B C 1
ATOM 4139 O O . CYS B 1 161 ? 77.797 34.001 14.105 1.00 40.34 161 CYS B O 1
ATOM 4142 N N . PHE B 1 162 ? 77.280 35.068 16.038 1.00 36.00 162 PHE B N 1
ATOM 4143 C CA . PHE B 1 162 ? 77.241 36.405 15.418 1.00 37.92 162 PHE B CA 1
ATOM 4144 C C . PHE B 1 162 ? 78.637 36.834 14.990 1.00 36.14 162 PHE B C 1
ATOM 4145 O O . PHE B 1 162 ? 78.777 37.615 14.041 1.00 35.74 162 PHE B O 1
ATOM 4153 N N . VAL B 1 163 ? 79.652 36.259 15.621 1.00 37.08 163 VAL B N 1
ATOM 4154 C CA . VAL B 1 163 ? 81.046 36.481 15.215 1.00 34.48 163 VAL B CA 1
ATOM 4155 C C . VAL B 1 163 ? 81.405 35.572 14.049 1.00 34.15 163 VAL B C 1
ATOM 4156 O O . VAL B 1 163 ? 81.804 36.070 12.976 1.00 32.08 163 VAL B O 1
ATOM 4160 N N . GLY B 1 164 ? 81.228 34.265 14.238 1.00 36.52 164 GLY B N 1
ATOM 4161 C CA . GLY B 1 164 ? 81.548 33.297 13.200 1.00 30.58 164 GLY B CA 1
ATOM 4162 C C . GLY B 1 164 ? 80.833 33.599 11.900 1.00 33.13 164 GLY B C 1
ATOM 4163 O O . GLY B 1 164 ? 81.296 33.146 10.847 1.00 37.00 164 GLY B O 1
ATOM 4164 N N . ALA B 1 165 ? 79.709 34.312 11.933 1.00 35.45 165 ALA B N 1
ATOM 4165 C CA . ALA B 1 165 ? 79.022 34.616 10.673 1.00 39.43 165 ALA B CA 1
ATOM 4166 C C . ALA B 1 165 ? 79.744 35.754 9.947 1.00 48.65 165 ALA B C 1
ATOM 4167 O O . ALA B 1 165 ? 79.876 35.709 8.707 1.00 54.64 165 ALA B O 1
ATOM 4169 N N . TRP B 1 166 ? 80.268 36.723 10.700 1.00 45.14 166 TRP B N 1
ATOM 4170 C CA . TRP B 1 166 ? 80.949 37.895 10.118 1.00 47.30 166 TRP B CA 1
ATOM 4171 C C . TRP B 1 166 ? 82.300 37.451 9.574 1.00 44.81 166 TRP B C 1
ATOM 4172 O O . TRP B 1 166 ? 82.630 37.765 8.422 1.00 42.62 166 TRP B O 1
ATOM 4183 N N . LEU B 1 167 ? 82.998 36.642 10.370 1.00 40.93 167 LEU B N 1
ATOM 4184 C CA . LEU B 1 167 ? 84.306 36.028 10.068 1.00 40.72 167 LEU B CA 1
ATOM 4185 C C . LEU B 1 167 ? 84.277 35.074 8.854 1.00 43.68 167 LEU B C 1
ATOM 4186 O O . LEU B 1 167 ? 85.353 34.799 8.282 1.00 44.86 167 LEU B O 1
ATOM 4191 N N . THR B 1 168 ? 83.112 34.542 8.464 1.00 47.79 168 THR B N 1
ATOM 4192 C CA . THR B 1 168 ? 83.013 33.542 7.380 1.00 45.96 168 THR B CA 1
ATOM 4193 C C . THR B 1 168 ? 82.154 34.052 6.237 1.00 46.07 168 THR B C 1
ATOM 4194 O O . THR B 1 168 ? 81.555 33.236 5.524 1.00 40.78 168 THR B O 1
ATOM 4198 N N . LEU B 1 169 ? 82.056 35.352 6.087 1.00 51.84 169 LEU B N 1
ATOM 4199 C CA . LEU B 1 169 ? 81.215 35.905 5.026 1.00 56.29 169 LEU B CA 1
ATOM 4200 C C . LEU B 1 169 ? 82.013 35.900 3.719 1.00 56.21 169 LEU B C 1
ATOM 4201 O O . LEU B 1 169 ? 83.246 35.903 3.757 1.00 53.31 169 LEU B O 1
ATOM 4206 N N . PRO B 1 170 ? 81.342 35.782 2.520 1.00 61.14 170 PRO B N 1
ATOM 4207 C CA . PRO B 1 170 ? 82.064 35.898 1.249 1.00 61.23 170 PRO B CA 1
ATOM 4208 C C . PRO B 1 170 ? 83.084 37.033 1.269 1.00 64.42 170 PRO B C 1
ATOM 4209 O O . PRO B 1 170 ? 82.773 38.148 1.696 1.00 66.06 170 PRO B O 1
ATOM 4213 N N . ARG B 1 171 ? 84.299 36.740 0.813 1.00 65.58 171 ARG B N 1
ATOM 4214 C CA . ARG B 1 171 ? 85.406 37.712 0.904 1.00 75.24 171 ARG B CA 1
ATOM 4215 C C . ARG B 1 171 ? 85.315 38.763 -0.222 1.00 70.95 171 ARG B C 1
ATOM 4216 O O . ARG B 1 171 ? 86.141 38.767 -1.146 1.00 76.36 171 ARG B O 1
ATOM 4224 N N . ASN B 1 189 ? 97.786 13.918 8.551 1.00 55.94 189 ASN B N 1
ATOM 4225 C CA . ASN B 1 189 ? 97.470 14.109 9.972 1.00 53.23 189 ASN B CA 1
ATOM 4226 C C . ASN B 1 189 ? 96.077 13.509 10.200 1.00 58.91 189 ASN B C 1
ATOM 4227 O O . ASN B 1 189 ? 95.315 13.411 9.228 1.00 52.04 189 ASN B O 1
ATOM 4232 N N . ALA B 1 190 ? 95.737 13.130 11.438 1.00 60.92 190 ALA B N 1
ATOM 4233 C CA . ALA B 1 190 ? 94.333 12.966 11.861 1.00 47.89 190 ALA B CA 1
ATOM 4234 C C . ALA B 1 190 ? 93.757 14.328 12.237 1.00 47.75 190 ALA B C 1
ATOM 4235 O O . ALA B 1 190 ? 92.563 14.567 12.012 1.00 44.78 190 ALA B O 1
ATOM 4237 N N . TYR B 1 191 ? 94.620 15.203 12.770 1.00 53.72 191 TYR B N 1
ATOM 4238 C CA . TYR B 1 191 ? 94.258 16.539 13.262 1.00 43.47 191 TYR B CA 1
ATOM 4239 C C . TYR B 1 191 ? 93.624 17.354 12.158 1.00 42.30 191 TYR B C 1
ATOM 4240 O O . TYR B 1 191 ? 92.736 18.162 12.454 1.00 51.04 191 TYR B O 1
ATOM 4249 N N . ARG B 1 192 ? 94.097 17.181 10.927 1.00 45.68 192 ARG B N 1
ATOM 4250 C CA . ARG B 1 192 ? 93.573 17.983 9.820 1.00 51.73 192 ARG B CA 1
ATOM 4251 C C . ARG B 1 192 ? 92.123 17.639 9.527 1.00 50.82 192 ARG B C 1
ATOM 4252 O O . ARG B 1 192 ? 91.349 18.549 9.170 1.00 56.85 192 ARG B O 1
ATOM 4260 N N . PHE B 1 193 ? 91.744 16.376 9.626 1.00 46.15 193 PHE B N 1
ATOM 4261 C CA . PHE B 1 193 ? 90.390 16.027 9.182 1.00 41.32 193 PHE B CA 1
ATOM 4262 C C . PHE B 1 193 ? 89.397 16.521 10.228 1.00 37.38 193 PHE B C 1
ATOM 4263 O O . PHE B 1 193 ? 88.345 17.040 9.848 1.00 38.10 193 PHE B O 1
ATOM 4271 N N . ASN B 1 194 ? 89.752 16.436 11.511 1.00 33.59 194 ASN B N 1
ATOM 4272 C CA . ASN B 1 194 ? 88.944 17.067 12.569 1.00 32.25 194 ASN B CA 1
ATOM 4273 C C . ASN B 1 194 ? 88.897 18.575 12.358 1.00 38.58 194 ASN B C 1
ATOM 4274 O O . ASN B 1 194 ? 87.821 19.182 12.480 1.00 38.63 194 ASN B O 1
ATOM 4279 N N . PHE B 1 195 ? 90.029 19.176 12.010 1.00 36.71 195 PHE B N 1
ATOM 4280 C CA . PHE B 1 195 ? 90.043 20.615 11.718 1.00 36.34 195 PHE B CA 1
ATOM 4281 C C . PHE B 1 195 ? 89.082 20.929 10.580 1.00 43.28 195 PHE B C 1
ATOM 4282 O O . PHE B 1 195 ? 88.244 21.832 10.712 1.00 42.91 195 PHE B O 1
ATOM 4290 N N . ASP B 1 196 ? 89.173 20.169 9.490 1.00 47.58 196 ASP B N 1
ATOM 4291 C CA . ASP B 1 196 ? 88.327 20.426 8.319 1.00 52.01 196 ASP B CA 1
ATOM 4292 C C . ASP B 1 196 ? 86.869 20.201 8.678 1.00 42.94 196 ASP B C 1
ATOM 4293 O O . ASP B 1 196 ? 86.051 21.100 8.462 1.00 44.81 196 ASP B O 1
ATOM 4298 N N . LEU B 1 197 ? 86.542 19.033 9.232 1.00 34.44 197 LEU B N 1
ATOM 4299 C CA . LEU B 1 197 ? 85.136 18.748 9.555 1.00 35.00 197 LEU B CA 1
ATOM 4300 C C . LEU B 1 197 ? 84.567 19.934 10.318 1.00 35.25 197 LEU B C 1
ATOM 4301 O O . LEU B 1 197 ? 83.583 20.526 9.883 1.00 31.91 197 LEU B O 1
ATOM 4306 N N . HIS B 1 198 ? 85.254 20.339 11.380 1.00 31.09 198 HIS B N 1
ATOM 4307 C CA . HIS B 1 198 ? 84.775 21.382 12.291 1.00 25.78 198 HIS B CA 1
ATOM 4308 C C . HIS B 1 198 ? 84.562 22.673 11.526 1.00 25.95 198 HIS B C 1
ATOM 4309 O O . HIS B 1 198 ? 83.523 23.314 11.687 1.00 27.38 198 HIS B O 1
ATOM 4316 N N . ARG B 1 199 ? 85.542 23.028 10.703 1.00 29.32 199 ARG B N 1
ATOM 4317 C CA . ARG B 1 199 ? 85.563 24.260 9.902 1.00 27.96 199 ARG B CA 1
ATOM 4318 C C . ARG B 1 199 ? 84.569 24.212 8.740 1.00 27.93 199 ARG B C 1
ATOM 4319 O O . ARG B 1 199 ? 84.215 25.283 8.215 1.00 28.14 199 ARG B O 1
ATOM 4327 N N . ALA B 1 200 ? 84.099 23.021 8.373 1.00 27.68 200 ALA B N 1
ATOM 4328 C CA . ALA B 1 200 ? 83.423 22.756 7.094 1.00 29.32 200 ALA B CA 1
ATOM 4329 C C . ALA B 1 200 ? 82.037 23.382 7.009 1.00 28.20 200 ALA B C 1
ATOM 4330 O O . ALA B 1 200 ? 81.467 23.439 5.906 1.00 27.93 200 ALA B O 1
ATOM 4332 N N . GLY B 1 201 ? 81.483 23.817 8.131 1.00 26.62 201 GLY B N 1
ATOM 4333 C CA . GLY B 1 201 ? 80.132 24.350 8.103 1.00 29.56 201 GLY B CA 1
ATOM 4334 C C . GLY B 1 201 ? 80.054 25.546 7.186 1.00 27.87 201 GLY B C 1
ATOM 4335 O O . GLY B 1 201 ? 79.177 25.599 6.304 1.00 31.25 201 GLY B O 1
ATOM 4336 N N . GLY B 1 202 ? 81.003 26.461 7.336 1.00 31.38 202 GLY B N 1
ATOM 4337 C CA . GLY B 1 202 ? 80.899 27.740 6.655 1.00 32.04 202 GLY B CA 1
ATOM 4338 C C . GLY B 1 202 ? 79.833 28.633 7.278 1.00 29.22 202 GLY B C 1
ATOM 4339 O O . GLY B 1 202 ? 79.370 28.437 8.409 1.00 27.31 202 GLY B O 1
ATOM 4340 N N . LEU B 1 203 ? 79.445 29.624 6.506 1.00 28.44 203 LEU B N 1
ATOM 4341 C CA . LEU B 1 203 ? 78.452 30.600 6.948 1.00 33.52 203 LEU B CA 1
ATOM 4342 C C . LEU B 1 203 ? 77.119 29.918 7.237 1.00 31.28 203 LEU B C 1
ATOM 4343 O O . LEU B 1 203 ? 76.431 30.307 8.187 1.00 32.37 203 LEU B O 1
ATOM 4348 N N . TRP B 1 204 ? 76.773 28.912 6.435 1.00 33.38 204 TRP B N 1
ATOM 4349 C CA . TRP B 1 204 ? 75.482 28.199 6.542 1.00 28.73 204 TRP B CA 1
ATOM 4350 C C . TRP B 1 204 ? 75.260 27.686 7.979 1.00 23.50 204 TRP B C 1
ATOM 4351 O O . TRP B 1 204 ? 74.171 27.895 8.535 1.00 15.23 204 TRP B O 1
ATOM 4362 N N . LEU B 1 205 ? 76.260 27.000 8.566 1.00 34.17 205 LEU B N 1
ATOM 4363 C CA . LEU B 1 205 ? 76.173 26.440 9.944 1.00 30.65 205 LEU B CA 1
ATOM 4364 C C . LEU B 1 205 ? 75.958 27.521 10.994 1.00 27.02 205 LEU B C 1
ATOM 4365 O O . LEU B 1 205 ? 75.110 27.325 11.889 1.00 32.52 205 LEU B O 1
ATOM 4370 N N . TRP B 1 206 ? 76.747 28.599 10.950 1.00 26.62 206 TRP B N 1
ATOM 4371 C CA . TRP B 1 206 ? 76.567 29.679 11.934 1.00 29.67 206 TRP B CA 1
ATOM 4372 C C . TRP B 1 206 ? 75.147 30.205 11.847 1.00 28.07 206 TRP B C 1
ATOM 4373 O O . TRP B 1 206 ? 74.503 30.448 12.882 1.00 24.29 206 TRP B O 1
ATOM 4384 N N . LEU B 1 207 ? 74.654 30.325 10.622 1.00 31.19 207 LEU B N 1
ATOM 4385 C CA . LEU B 1 207 ? 73.301 30.838 10.398 1.00 25.21 207 LEU B CA 1
ATOM 4386 C C . LEU B 1 207 ? 72.283 29.892 11.027 1.00 23.67 207 LEU B C 1
ATOM 4387 O O . LEU B 1 207 ? 71.456 30.349 11.830 1.00 23.14 207 LEU B O 1
ATOM 4392 N N . LEU B 1 208 ? 72.407 28.589 10.746 1.00 19.50 208 LEU B N 1
ATOM 4393 C CA . LEU B 1 208 ? 71.497 27.583 11.319 1.00 14.43 208 LEU B CA 1
ATOM 4394 C C . LEU B 1 208 ? 71.506 27.666 12.832 1.00 17.65 208 LEU B C 1
ATOM 4395 O O . LEU B 1 208 ? 70.437 27.777 13.457 1.00 16.21 208 LEU B O 1
ATOM 4400 N N . LEU B 1 209 ? 72.703 27.604 13.407 1.00 18.87 209 LEU B N 1
ATOM 4401 C CA . LEU B 1 209 ? 72.869 27.552 14.862 1.00 19.91 209 LEU B CA 1
ATOM 4402 C C . LEU B 1 209 ? 72.299 28.824 15.506 1.00 20.54 209 LEU B C 1
ATOM 4403 O O . LEU B 1 209 ? 71.894 28.768 16.684 1.00 23.35 209 LEU B O 1
ATOM 4408 N N . ALA B 1 210 ? 72.254 29.949 14.782 1.00 22.19 210 ALA B N 1
ATOM 4409 C CA . ALA B 1 210 ? 71.925 31.246 15.404 1.00 25.03 210 ALA B CA 1
ATOM 4410 C C . ALA B 1 210 ? 70.568 31.262 16.108 1.00 22.42 210 ALA B C 1
ATOM 4411 O O . ALA B 1 210 ? 70.515 31.688 17.273 1.00 20.96 210 ALA B O 1
ATOM 4413 N N . PRO B 1 211 ? 69.444 30.867 15.459 1.00 24.85 211 PRO B N 1
ATOM 4414 C CA . PRO B 1 211 ? 68.132 30.891 16.126 1.00 18.46 211 PRO B CA 1
ATOM 4415 C C . PRO B 1 211 ? 67.969 29.880 17.241 1.00 17.80 211 PRO B C 1
ATOM 4416 O O . PRO B 1 211 ? 67.138 30.086 18.110 1.00 21.83 211 PRO B O 1
ATOM 4420 N N . VAL B 1 212 ? 68.711 28.781 17.188 1.00 17.71 212 VAL B N 1
ATOM 4421 C CA . VAL B 1 212 ? 68.731 27.827 18.306 1.00 14.81 212 VAL B CA 1
ATOM 4422 C C . VAL B 1 212 ? 69.398 28.495 19.508 1.00 17.02 212 VAL B C 1
ATOM 4423 O O . VAL B 1 212 ? 68.819 28.499 20.598 1.00 18.03 212 VAL B O 1
ATOM 4427 N N . ALA B 1 213 ? 70.549 29.133 19.309 1.00 18.23 213 ALA B N 1
ATOM 4428 C CA . ALA B 1 213 ? 71.193 29.870 20.399 1.00 18.86 213 ALA B CA 1
ATOM 4429 C C . ALA B 1 213 ? 70.266 30.952 20.917 1.00 15.93 213 ALA B C 1
ATOM 4430 O O . ALA B 1 213 ? 70.108 31.081 22.149 1.00 23.42 213 ALA B O 1
ATOM 4432 N N . LEU B 1 214 ? 69.656 31.707 20.001 1.00 17.68 214 LEU B N 1
ATOM 4433 C CA . LEU B 1 214 ? 68.763 32.807 20.403 1.00 17.14 214 LEU B CA 1
ATOM 4434 C C . LEU B 1 214 ? 67.554 32.266 21.189 1.00 25.75 214 LEU B C 1
ATOM 4435 O O . LEU B 1 214 ? 67.333 32.663 22.355 1.00 26.04 214 LEU B O 1
ATOM 4440 N N . SER B 1 215 ? 66.791 31.343 20.605 1.00 20.98 215 SER B N 1
ATOM 4441 C CA . SER B 1 215 ? 65.618 30.807 21.300 1.00 18.70 215 SER B CA 1
ATOM 4442 C C . SER B 1 215 ? 66.039 30.146 22.599 1.00 21.51 215 SER B C 1
ATOM 4443 O O . SER B 1 215 ? 65.242 30.125 23.524 1.00 27.16 215 SER B O 1
ATOM 4446 N N . SER B 1 216 ? 67.255 29.620 22.691 1.00 19.15 216 SER B N 1
ATOM 4447 C CA . SER B 1 216 ? 67.723 29.129 23.991 1.00 23.51 216 SER B CA 1
ATOM 4448 C C . SER B 1 216 ? 67.702 30.269 24.985 1.00 24.60 216 SER B C 1
ATOM 4449 O O . SER B 1 216 ? 67.138 30.121 26.069 1.00 20.50 216 SER B O 1
ATOM 4452 N N . VAL B 1 217 ? 68.248 31.412 24.606 1.00 23.17 217 VAL B N 1
ATOM 4453 C CA . VAL B 1 217 ? 68.237 32.556 25.534 1.00 24.45 217 VAL B CA 1
ATOM 4454 C C . VAL B 1 217 ? 66.801 32.901 25.911 1.00 27.79 217 VAL B C 1
ATOM 4455 O O . VAL B 1 217 ? 66.519 33.153 27.097 1.00 30.53 217 VAL B O 1
ATOM 4459 N N . ALA B 1 218 ? 65.898 32.881 24.926 1.00 34.71 218 ALA B N 1
ATOM 4460 C CA . ALA B 1 218 ? 64.462 33.124 25.158 1.00 30.21 218 ALA B CA 1
ATOM 4461 C C . ALA B 1 218 ? 63.879 32.071 26.101 1.00 30.01 218 ALA B C 1
ATOM 4462 O O . ALA B 1 218 ? 62.948 32.371 26.863 1.00 34.09 218 ALA B O 1
ATOM 4464 N N . LEU B 1 219 ? 64.362 30.842 26.032 1.00 30.71 219 LEU B N 1
ATOM 4465 C CA . LEU B 1 219 ? 63.744 29.759 26.805 1.00 28.92 219 LEU B CA 1
ATOM 4466 C C . LEU B 1 219 ? 64.308 29.666 28.214 1.00 31.04 219 LEU B C 1
ATOM 4467 O O . LEU B 1 219 ? 63.584 29.199 29.091 1.00 36.53 219 LEU B O 1
ATOM 4472 N N . ASN B 1 220 ? 65.556 30.047 28.453 1.00 33.79 220 ASN B N 1
ATOM 4473 C CA . ASN B 1 220 ? 66.060 30.054 29.836 1.00 29.57 220 ASN B CA 1
ATOM 4474 C C . ASN B 1 220 ? 65.966 31.455 30.420 1.00 31.49 220 ASN B C 1
ATOM 4475 O O . ASN B 1 220 ? 65.723 31.566 31.621 1.00 35.36 220 ASN B O 1
ATOM 4480 N N . LEU B 1 221 ? 66.112 32.509 29.626 1.00 34.49 221 LEU B N 1
ATOM 4481 C CA . LEU B 1 221 ? 66.237 33.822 30.274 1.00 35.47 221 LEU B CA 1
ATOM 4482 C C . LEU B 1 221 ? 65.329 34.863 29.652 1.00 32.95 221 LEU B C 1
ATOM 4483 O O . LEU B 1 221 ? 65.799 35.933 29.269 1.00 36.07 221 LEU B O 1
ATOM 4488 N N . PRO B 1 222 ? 64.014 34.622 29.582 1.00 37.45 222 PRO B N 1
ATOM 4489 C CA . PRO B 1 222 ? 63.132 35.557 28.868 1.00 40.06 222 PRO B CA 1
ATOM 4490 C C . PRO B 1 222 ? 62.942 36.907 29.559 1.00 46.77 222 PRO B C 1
ATOM 4491 O O . PRO B 1 222 ? 63.114 37.936 28.916 1.00 43.67 222 PRO B O 1
ATOM 4495 N N . SER B 1 223 ? 62.600 36.880 30.852 1.00 50.39 223 SER B N 1
ATOM 4496 C CA . SER B 1 223 ? 62.279 38.095 31.623 1.00 44.64 223 SER B CA 1
ATOM 4497 C C . SER B 1 223 ? 63.530 38.929 31.871 1.00 45.23 223 SER B C 1
ATOM 4498 O O . SER B 1 223 ? 63.407 40.161 31.988 1.00 45.71 223 SER B O 1
ATOM 4501 N N . GLN B 1 224 ? 64.697 38.282 31.963 1.00 41.34 224 GLN B N 1
ATOM 4502 C CA . GLN B 1 224 ? 65.950 38.957 32.340 1.00 44.89 224 GLN B CA 1
ATOM 4503 C C . GLN B 1 224 ? 66.657 39.469 31.097 1.00 43.33 224 GLN B C 1
ATOM 4504 O O . GLN B 1 224 ? 67.028 40.647 31.033 1.00 47.89 224 GLN B O 1
ATOM 4510 N N . VAL B 1 225 ? 66.826 38.602 30.114 1.00 38.98 225 VAL B N 1
ATOM 4511 C CA . VAL B 1 225 ? 67.748 38.891 29.010 1.00 38.85 225 VAL B CA 1
ATOM 4512 C C . VAL B 1 225 ? 66.949 39.181 27.756 1.00 36.54 225 VAL B C 1
ATOM 4513 O O . VAL B 1 225 ? 67.086 40.270 27.183 1.00 37.97 225 VAL B O 1
ATOM 4517 N N . PHE B 1 226 ? 66.137 38.206 27.346 1.00 41.56 226 PHE B N 1
ATOM 4518 C CA . PHE B 1 226 ? 65.598 38.167 25.980 1.00 34.46 226 PHE B CA 1
ATOM 4519 C C . PHE B 1 226 ? 64.550 39.256 25.772 1.00 37.99 226 PHE B C 1
ATOM 4520 O O . PHE B 1 226 ? 64.651 39.998 24.782 1.00 38.22 226 PHE B O 1
ATOM 4528 N N . LYS B 1 227 ? 63.573 39.363 26.673 1.00 40.60 227 LYS B N 1
ATOM 4529 C CA . LYS B 1 227 ? 62.488 40.357 26.510 1.00 48.74 227 LYS B CA 1
ATOM 4530 C C . LYS B 1 227 ? 62.994 41.797 26.622 1.00 51.32 227 LYS B C 1
ATOM 4531 O O . LYS B 1 227 ? 62.559 42.648 25.832 1.00 50.93 227 LYS B O 1
ATOM 4537 N N . PRO B 1 228 ? 63.860 42.166 27.589 1.00 46.35 228 PRO B N 1
ATOM 4538 C CA . PRO B 1 228 ? 64.406 43.526 27.561 1.00 46.61 228 PRO B CA 1
ATOM 4539 C C . PRO B 1 228 ? 65.045 43.871 26.216 1.00 44.53 228 PRO B C 1
ATOM 4540 O O . PRO B 1 228 ? 64.832 44.982 25.720 1.00 42.03 228 PRO B O 1
ATOM 4544 N N . LEU B 1 229 ? 65.750 42.907 25.603 1.00 42.88 229 LEU B N 1
ATOM 4545 C CA . LEU B 1 229 ? 66.455 43.129 24.324 1.00 41.30 229 LEU B CA 1
ATOM 4546 C C . LEU B 1 229 ? 65.492 43.198 23.146 1.00 40.99 229 LEU B C 1
ATOM 4547 O O . LEU B 1 229 ? 65.772 43.927 22.187 1.00 38.84 229 LEU B O 1
ATOM 4552 N N . VAL B 1 230 ? 64.382 42.485 23.195 1.00 40.76 230 VAL B N 1
ATOM 4553 C CA . VAL B 1 230 ? 63.440 42.567 22.068 1.00 47.35 230 VAL B CA 1
ATOM 4554 C C . VAL B 1 230 ? 62.590 43.842 22.162 1.00 48.41 230 VAL B C 1
ATOM 4555 O O . VAL B 1 230 ? 62.279 44.422 21.107 1.00 53.13 230 VAL B O 1
ATOM 4559 N N . SER B 1 231 ? 62.232 44.298 23.373 1.00 52.56 231 SER B N 1
ATOM 4560 C CA . SER B 1 231 ? 61.345 45.474 23.534 1.00 57.02 231 SER B CA 1
ATOM 4561 C C . SER B 1 231 ? 61.937 46.707 22.837 1.00 55.42 231 SER B C 1
ATOM 4562 O O . SER B 1 231 ? 61.184 47.652 22.532 1.00 56.30 231 SER B O 1
ATOM 4565 N N . LEU B 1 232 ? 63.238 46.670 22.536 1.00 53.97 232 LEU B N 1
ATOM 4566 C CA . LEU B 1 232 ? 63.955 47.788 21.906 1.00 54.35 232 LEU B CA 1
ATOM 4567 C C . LEU B 1 232 ? 63.467 47.986 20.475 1.00 57.57 232 LEU B C 1
ATOM 4568 O O . LEU B 1 232 ? 63.336 49.133 20.027 1.00 59.33 232 LEU B O 1
ATOM 4573 N N . PHE B 1 233 ? 63.128 46.886 19.806 1.00 64.19 233 PHE B N 1
ATOM 4574 C CA . PHE B 1 233 ? 62.855 46.822 18.356 1.00 65.88 233 PHE B CA 1
ATOM 4575 C C . PHE B 1 233 ? 61.348 46.740 18.086 1.00 69.26 233 PHE B C 1
ATOM 4576 O O . PHE B 1 233 ? 60.892 47.118 16.986 1.00 68.75 233 PHE B O 1
ATOM 4584 N N . SER B 1 234 ? 60.595 46.203 19.060 1.00 65.34 234 SER B N 1
ATOM 4585 C CA . SER B 1 234 ? 59.143 46.376 19.224 1.00 55.13 234 SER B CA 1
ATOM 4586 C C . SER B 1 234 ? 58.794 45.905 20.631 1.00 57.87 234 SER B C 1
ATOM 4587 O O . SER B 1 234 ? 59.366 44.934 21.127 1.00 56.42 234 SER B O 1
ATOM 4590 N N . PRO B 1 235 ? 57.830 46.553 21.296 1.00 66.03 235 PRO B N 1
ATOM 4591 C CA . PRO B 1 235 ? 57.595 46.318 22.724 1.00 65.05 235 PRO B CA 1
ATOM 4592 C C . PRO B 1 235 ? 56.851 45.013 23.011 1.00 67.01 235 PRO B C 1
ATOM 4593 O O . PRO B 1 235 ? 55.832 44.720 22.393 1.00 61.85 235 PRO B O 1
ATOM 4597 N N . ILE B 1 236 ? 57.382 44.261 23.962 1.00 58.67 236 ILE B N 1
ATOM 4598 C CA . ILE B 1 236 ? 56.744 43.060 24.522 1.00 58.43 236 ILE B CA 1
ATOM 4599 C C . ILE B 1 236 ? 56.289 43.416 25.935 1.00 61.56 236 ILE B C 1
ATOM 4600 O O . ILE B 1 236 ? 57.152 43.601 26.806 1.00 70.22 236 ILE B O 1
ATOM 4605 N N . GLU B 1 237 ? 54.982 43.524 26.170 1.00 57.65 237 GLU B N 1
ATOM 4606 C CA . GLU B 1 237 ? 54.496 43.649 27.555 1.00 59.02 237 GLU B CA 1
ATOM 4607 C C . GLU B 1 237 ? 54.914 42.402 28.331 1.00 60.69 237 GLU B C 1
ATOM 4608 O O . GLU B 1 237 ? 54.994 41.320 27.746 1.00 58.95 237 GLU B O 1
ATOM 4614 N N . PRO B 1 238 ? 55.265 42.508 29.630 1.00 61.43 238 PRO B N 1
ATOM 4615 C CA . PRO B 1 238 ? 55.585 41.304 30.391 1.00 61.89 238 PRO B CA 1
ATOM 4616 C C . PRO B 1 238 ? 54.353 40.410 30.492 1.00 59.70 238 PRO B C 1
ATOM 4617 O O . PRO B 1 238 ? 53.221 40.901 30.447 1.00 50.87 238 PRO B O 1
ATOM 4621 N N . SER B 1 239 ? 54.610 39.113 30.663 1.00 63.16 239 SER B N 1
ATOM 4622 C CA . SER B 1 239 ? 53.554 38.105 30.809 1.00 52.18 239 SER B CA 1
ATOM 4623 C C . SER B 1 239 ? 52.681 38.452 32.009 1.00 53.37 239 SER B C 1
ATOM 4624 O O . SER B 1 239 ? 53.109 39.191 32.908 1.00 57.42 239 SER B O 1
ATOM 4627 N N . VAL B 1 240 ? 51.466 37.911 32.016 1.00 56.29 240 VAL B N 1
ATOM 4628 C CA . VAL B 1 240 ? 50.599 38.016 33.203 1.00 60.17 240 VAL B CA 1
ATOM 4629 C C . VAL B 1 240 ? 51.402 37.551 34.412 1.00 57.35 240 VAL B C 1
ATOM 4630 O O . VAL B 1 240 ? 51.349 38.195 35.471 1.00 61.98 240 VAL B O 1
ATOM 4634 N N . TYR B 1 241 ? 52.215 36.514 34.230 1.00 57.27 241 TYR B N 1
ATOM 4635 C CA . TYR B 1 241 ? 53.067 36.023 35.320 1.00 56.44 241 TYR B CA 1
ATOM 4636 C C . TYR B 1 241 ? 54.179 37.017 35.652 1.00 56.30 241 TYR B C 1
ATOM 4637 O O . TYR B 1 241 ? 54.385 37.356 36.829 1.00 56.22 241 TYR B O 1
ATOM 4646 N N . GLU B 1 242 ? 54.925 37.450 34.637 1.00 58.23 242 GLU B N 1
ATOM 4647 C CA . GLU B 1 242 ? 56.057 38.374 34.839 1.00 63.88 242 GLU B CA 1
ATOM 4648 C C . GLU B 1 242 ? 55.588 39.672 35.496 1.00 66.86 242 GLU B C 1
ATOM 4649 O O . GLU B 1 242 ? 56.260 40.168 36.418 1.00 68.47 242 GLU B O 1
ATOM 4655 N N . ALA B 1 243 ? 54.501 40.255 34.998 1.00 66.63 243 ALA B N 1
ATOM 4656 C CA . ALA B 1 243 ? 54.029 41.541 35.525 1.00 72.69 243 ALA B CA 1
ATOM 4657 C C . ALA B 1 243 ? 53.449 41.351 36.926 1.00 73.88 243 ALA B C 1
ATOM 4658 O O . ALA B 1 243 ? 53.684 42.211 37.799 1.00 74.48 243 ALA B O 1
ATOM 4660 N N . ARG B 1 244 ? 52.739 40.236 37.159 1.00 70.31 244 ARG B N 1
ATOM 4661 C CA . ARG B 1 244 ? 52.021 40.019 38.430 1.00 78.93 244 ARG B CA 1
ATOM 4662 C C . ARG B 1 244 ? 52.960 39.501 39.525 1.00 72.21 244 ARG B C 1
ATOM 4663 O O . ARG B 1 244 ? 52.699 39.741 40.722 1.00 71.36 244 ARG B O 1
ATOM 4671 N N . GLY B 1 245 ? 54.054 38.853 39.143 1.00 73.01 245 GLY B N 1
ATOM 4672 C CA . GLY B 1 245 ? 55.097 38.529 40.111 1.00 77.33 245 GLY B CA 1
ATOM 4673 C C . GLY B 1 245 ? 55.676 39.776 40.738 1.00 77.74 245 GLY B C 1
ATOM 4674 O O . GLY B 1 245 ? 55.968 39.776 41.940 1.00 75.08 245 GLY B O 1
ATOM 4675 N N . ARG B 1 246 ? 55.813 40.832 39.939 1.00 84.02 246 ARG B N 1
ATOM 4676 C CA . ARG B 1 246 ? 56.399 42.104 40.377 1.00 84.88 246 ARG B CA 1
ATOM 4677 C C . ARG B 1 246 ? 55.465 42.881 41.307 1.00 89.76 246 ARG B C 1
ATOM 4678 O O . ARG B 1 246 ? 55.963 43.769 42.019 1.00 96.04 246 ARG B O 1
ATOM 4686 N N . LEU B 1 247 ? 54.161 42.580 41.328 1.00 86.40 247 LEU B N 1
ATOM 4687 C CA . LEU B 1 247 ? 53.241 43.369 42.165 1.00 93.44 247 LEU B CA 1
ATOM 4688 C C . LEU B 1 247 ? 53.405 43.014 43.648 1.00 97.66 247 LEU B C 1
ATOM 4689 O O . LEU B 1 247 ? 53.661 41.850 43.987 1.00 91.59 247 LEU B O 1
ATOM 4694 N N . PRO B 1 248 ? 53.208 44.001 44.560 1.00 99.22 248 PRO B N 1
ATOM 4695 C CA . PRO B 1 248 ? 53.341 43.756 46.002 1.00 93.43 248 PRO B CA 1
ATOM 4696 C C . PRO B 1 248 ? 52.466 42.593 46.476 1.00 99.18 248 PRO B C 1
ATOM 4697 O O . PRO B 1 248 ? 51.387 42.368 45.928 1.00 103.94 248 PRO B O 1
ATOM 4701 N N . ARG B 1 249 ? 52.964 41.887 47.501 1.00 105.77 249 ARG B N 1
ATOM 4702 C CA . ARG B 1 249 ? 52.449 40.572 47.955 1.00 108.42 249 ARG B CA 1
ATOM 4703 C C . ARG B 1 249 ? 50.957 40.637 48.355 1.00 108.66 249 ARG B C 1
ATOM 4704 O O . ARG B 1 249 ? 50.192 39.704 48.031 1.00 105.59 249 ARG B O 1
ATOM 4712 N N . GLU B 1 250 ? 50.545 41.673 49.092 1.00 96.94 250 GLU B N 1
ATOM 4713 C CA . GLU B 1 250 ? 49.138 41.792 49.519 1.00 100.95 250 GLU B CA 1
ATOM 4714 C C . GLU B 1 250 ? 48.176 41.906 48.327 1.00 103.30 250 GLU B C 1
ATOM 4715 O O . GLU B 1 250 ? 47.090 41.298 48.380 1.00 109.11 250 GLU B O 1
ATOM 4721 N N . GLN B 1 251 ? 48.546 42.645 47.268 1.00 103.01 251 GLN B N 1
ATOM 4722 C CA . GLN B 1 251 ? 47.548 43.112 46.278 1.00 100.58 251 GLN B CA 1
ATOM 4723 C C . GLN B 1 251 ? 46.940 41.968 45.456 1.00 97.95 251 GLN B C 1
ATOM 4724 O O . GLN B 1 251 ? 45.880 42.182 44.842 1.00 97.42 251 GLN B O 1
ATOM 4730 N N . LEU B 1 252 ? 47.573 40.790 45.433 1.00 91.42 252 LEU B N 1
ATOM 4731 C CA . LEU B 1 252 ? 47.192 39.688 44.523 1.00 88.87 252 LEU B CA 1
ATOM 4732 C C . LEU B 1 252 ? 45.740 39.251 44.744 1.00 87.58 252 LEU B C 1
ATOM 4733 O O . LEU B 1 252 ? 45.095 38.778 43.795 1.00 76.61 252 LEU B O 1
ATOM 4738 N N . GLY B 1 253 ? 45.217 39.447 45.955 1.00 95.31 253 GLY B N 1
ATOM 4739 C CA . GLY B 1 253 ? 43.878 38.990 46.320 1.00 98.15 253 GLY B CA 1
ATOM 4740 C C . GLY B 1 253 ? 43.926 37.558 46.807 1.00 100.53 253 GLY B C 1
ATOM 4741 O O . GLY B 1 253 ? 45.021 36.962 46.892 1.00 99.13 253 GLY B O 1
ATOM 4742 N N . GLU B 1 254 ? 42.757 37.018 47.146 1.00 93.44 254 GLU B N 1
ATOM 4743 C CA . GLU B 1 254 ? 42.633 35.631 47.623 1.00 90.32 254 GLU B CA 1
ATOM 4744 C C . GLU B 1 254 ? 41.805 34.821 46.620 1.00 92.68 254 GLU B C 1
ATOM 4745 O O . GLU B 1 254 ? 40.827 35.341 46.054 1.00 88.89 254 GLU B O 1
ATOM 4751 N N . THR B 1 255 ? 42.200 33.568 46.403 1.00 90.03 255 THR B N 1
ATOM 4752 C CA . THR B 1 255 ? 41.679 32.749 45.296 1.00 83.64 255 THR B CA 1
ATOM 4753 C C . THR B 1 255 ? 40.223 32.370 45.526 1.00 89.75 255 THR B C 1
ATOM 4754 O O . THR B 1 255 ? 39.921 31.761 46.554 1.00 97.88 255 THR B O 1
ATOM 4758 N N . ARG B 1 256 ? 39.345 32.677 44.569 1.00 90.89 256 ARG B N 1
ATOM 4759 C CA . ARG B 1 256 ? 37.936 32.265 44.680 1.00 96.21 256 ARG B CA 1
ATOM 4760 C C . ARG B 1 256 ? 37.533 31.297 43.569 1.00 98.14 256 ARG B C 1
ATOM 4761 O O . ARG B 1 256 ? 36.551 30.557 43.765 1.00 95.01 256 ARG B O 1
ATOM 4769 N N . LEU B 1 257 ? 38.247 31.297 42.437 1.00 88.96 257 LEU B N 1
ATOM 4770 C CA . LEU B 1 257 ? 37.870 30.531 41.238 1.00 78.34 257 LEU B CA 1
ATOM 4771 C C . LEU B 1 257 ? 38.358 29.091 41.334 1.00 75.84 257 LEU B C 1
ATOM 4772 O O . LEU B 1 257 ? 39.097 28.725 42.265 1.00 76.04 257 LEU B O 1
ATOM 4777 N N . ASP B 1 258 ? 37.928 28.293 40.366 1.00 76.42 258 ASP B N 1
ATOM 4778 C CA . ASP B 1 258 ? 38.454 26.938 40.164 1.00 76.74 258 ASP B CA 1
ATOM 4779 C C . ASP B 1 258 ? 38.653 26.732 38.670 1.00 77.39 258 ASP B C 1
ATOM 4780 O O . ASP B 1 258 ? 38.575 27.701 37.908 1.00 81.72 258 ASP B O 1
ATOM 4785 N N . TYR B 1 259 ? 38.896 25.476 38.288 1.00 73.89 259 TYR B N 1
ATOM 4786 C CA . TYR B 1 259 ? 39.085 25.054 36.885 1.00 77.40 259 TYR B CA 1
ATOM 4787 C C . TYR B 1 259 ? 37.761 25.089 36.105 1.00 81.20 259 TYR B C 1
ATOM 4788 O O . TYR B 1 259 ? 37.776 25.371 34.883 1.00 78.22 259 TYR B O 1
ATOM 4797 N N . ASP B 1 260 ? 36.643 24.774 36.773 1.00 84.71 260 ASP B N 1
ATOM 4798 C CA . ASP B 1 260 ? 35.304 24.869 36.158 1.00 86.00 260 ASP B CA 1
ATOM 4799 C C . ASP B 1 260 ? 34.939 26.330 35.850 1.00 89.75 260 ASP B C 1
ATOM 4800 O O . ASP B 1 260 ? 34.530 26.620 34.709 1.00 90.16 260 ASP B O 1
ATOM 4805 N N . ARG B 1 261 ? 35.070 27.234 36.835 1.00 92.84 261 ARG B N 1
ATOM 4806 C CA . ARG B 1 261 ? 34.693 28.660 36.671 1.00 91.36 261 ARG B CA 1
ATOM 4807 C C . ARG B 1 261 ? 35.678 29.395 35.747 1.00 82.69 261 ARG B C 1
ATOM 4808 O O . ARG B 1 261 ? 35.265 30.312 34.995 1.00 79.48 261 ARG B O 1
ATOM 4816 N N . THR B 1 262 ? 36.958 29.029 35.795 1.00 79.16 262 THR B N 1
ATOM 4817 C CA . THR B 1 262 ? 37.924 29.535 34.808 1.00 78.04 262 THR B CA 1
ATOM 4818 C C . THR B 1 262 ? 37.504 29.103 33.413 1.00 74.24 262 THR B C 1
ATOM 4819 O O . THR B 1 262 ? 37.595 29.909 32.479 1.00 74.86 262 THR B O 1
ATOM 4823 N N . PHE B 1 263 ? 37.072 27.847 33.269 1.00 73.88 263 PHE B N 1
ATOM 4824 C CA . PHE B 1 263 ? 36.661 27.324 31.959 1.00 72.13 263 PHE B CA 1
ATOM 4825 C C . PHE B 1 263 ? 35.452 28.094 31.426 1.00 76.80 263 PHE B C 1
ATOM 4826 O O . PHE B 1 263 ? 35.426 28.403 30.221 1.00 74.85 263 PHE B O 1
ATOM 4834 N N . GLN B 1 264 ? 34.479 28.396 32.296 1.00 83.88 264 GLN B N 1
ATOM 4835 C CA . GLN B 1 264 ? 33.313 29.232 31.934 1.00 82.06 264 GLN B CA 1
ATOM 4836 C C . GLN B 1 264 ? 33.771 30.612 31.443 1.00 80.35 264 GLN B C 1
ATOM 4837 O O . GLN B 1 264 ? 33.326 31.053 30.357 1.00 87.98 264 GLN B O 1
ATOM 4843 N N . LEU B 1 265 ? 34.618 31.298 32.225 1.00 68.23 265 LEU B N 1
ATOM 4844 C CA . LEU B 1 265 ? 35.062 32.660 31.862 1.00 66.62 265 LEU B CA 1
ATOM 4845 C C . LEU B 1 265 ? 35.841 32.637 30.543 1.00 64.45 265 LEU B C 1
ATOM 4846 O O . LEU B 1 265 ? 35.717 33.590 29.737 1.00 63.38 265 LEU B O 1
ATOM 4851 N N . ALA B 1 266 ? 36.635 31.577 30.324 1.00 70.96 266 ALA B N 1
ATOM 4852 C CA . ALA B 1 266 ? 37.520 31.459 29.152 1.00 68.36 266 ALA B CA 1
ATOM 4853 C C . ALA B 1 266 ? 36.720 31.165 27.887 1.00 67.21 266 ALA B C 1
ATOM 4854 O O . ALA B 1 266 ? 37.091 31.654 26.813 1.00 60.77 266 ALA B O 1
ATOM 4856 N N . SER B 1 267 ? 35.649 30.378 27.992 1.00 66.98 267 SER B N 1
ATOM 4857 C CA . SER B 1 267 ? 34.811 30.071 26.818 1.00 70.32 267 SER B CA 1
ATOM 4858 C C . SER B 1 267 ? 34.019 31.301 26.365 1.00 72.16 267 SER B C 1
ATOM 4859 O O . SER B 1 267 ? 33.925 31.543 25.145 1.00 72.71 267 SER B O 1
ATOM 4862 N N . VAL B 1 268 ? 33.477 32.079 27.308 1.00 68.70 268 VAL B N 1
ATOM 4863 C CA . VAL B 1 268 ? 32.792 33.344 26.953 1.00 68.53 268 VAL B CA 1
ATOM 4864 C C . VAL B 1 268 ? 33.792 34.322 26.322 1.00 73.02 268 VAL B C 1
ATOM 4865 O O . VAL B 1 268 ? 33.485 34.915 25.273 1.00 73.35 268 VAL B O 1
ATOM 4869 N N . GLU B 1 269 ? 34.972 34.487 26.938 1.00 72.66 269 GLU B N 1
ATOM 4870 C CA . GLU B 1 269 ? 35.998 35.415 26.424 1.00 67.44 269 GLU B CA 1
ATOM 4871 C C . GLU B 1 269 ? 36.552 34.966 25.074 1.00 72.14 269 GLU B C 1
ATOM 4872 O O . GLU B 1 269 ? 36.960 35.833 24.274 1.00 73.72 269 GLU B O 1
ATOM 4878 N N . ALA B 1 270 ? 36.624 33.648 24.846 1.00 71.38 270 ALA B N 1
ATOM 4879 C CA . ALA B 1 270 ? 37.040 33.070 23.557 1.00 71.69 270 ALA B CA 1
ATOM 4880 C C . ALA B 1 270 ? 36.029 33.401 22.462 1.00 77.12 270 ALA B C 1
ATOM 4881 O O . ALA B 1 270 ? 36.437 33.762 21.339 1.00 79.07 270 ALA B O 1
ATOM 4883 N N . ALA B 1 271 ? 34.734 33.278 22.775 1.00 75.11 271 ALA B N 1
ATOM 4884 C CA . ALA B 1 271 ? 33.659 33.692 21.862 1.00 71.56 271 ALA B CA 1
ATOM 4885 C C . ALA B 1 271 ? 33.825 35.160 21.473 1.00 69.38 271 ALA B C 1
ATOM 4886 O O . ALA B 1 271 ? 33.693 35.512 20.279 1.00 65.92 271 ALA B O 1
ATOM 4888 N N . ARG B 1 272 ? 34.100 35.998 22.475 1.00 76.86 272 ARG B N 1
ATOM 4889 C CA . ARG B 1 272 ? 34.188 37.459 22.295 1.00 81.07 272 ARG B CA 1
ATOM 4890 C C . ARG B 1 272 ? 35.422 37.824 21.460 1.00 73.56 272 ARG B C 1
ATOM 4891 O O . ARG B 1 272 ? 35.342 38.777 20.668 1.00 75.33 272 ARG B O 1
ATOM 4899 N N . LEU B 1 273 ? 36.548 37.115 21.654 1.00 68.02 273 LEU B N 1
ATOM 4900 C CA . LEU B 1 273 ? 37.793 37.339 20.891 1.00 67.91 273 LEU B CA 1
ATOM 4901 C C . LEU B 1 273 ? 37.739 36.688 19.506 1.00 65.19 273 LEU B C 1
ATOM 4902 O O . LEU B 1 273 ? 38.552 37.066 18.639 1.00 63.37 273 LEU B O 1
ATOM 4907 N N . GLY B 1 274 ? 36.800 35.762 19.294 1.00 71.59 274 GLY B N 1
ATOM 4908 C CA . GLY B 1 274 ? 36.664 35.024 18.041 1.00 68.07 274 GLY B CA 1
ATOM 4909 C C . GLY B 1 274 ? 37.635 33.871 17.917 1.00 66.33 274 GLY B C 1
ATOM 4910 O O . GLY B 1 274 ? 37.866 33.412 16.786 1.00 69.68 274 GLY B O 1
ATOM 4911 N N . ILE B 1 275 ? 38.170 33.373 19.034 1.00 62.57 275 ILE B N 1
ATOM 4912 C CA . ILE B 1 275 ? 39.113 32.237 19.001 1.00 58.83 275 ILE B CA 1
ATOM 4913 C C . ILE B 1 275 ? 38.317 30.972 18.694 1.00 63.36 275 ILE B C 1
ATOM 4914 O O . ILE B 1 275 ? 37.490 30.549 19.515 1.00 64.18 275 ILE B O 1
ATOM 4919 N N . ALA B 1 276 ? 38.541 30.382 17.525 1.00 61.19 276 ALA B N 1
ATOM 4920 C CA . ALA B 1 276 ? 37.795 29.176 17.143 1.00 53.01 276 ALA B CA 1
ATOM 4921 C C . ALA B 1 276 ? 38.275 27.963 17.951 1.00 53.14 276 ALA B C 1
ATOM 4922 O O . ALA B 1 276 ? 37.471 27.052 18.190 1.00 49.78 276 ALA B O 1
ATOM 4924 N N . GLU B 1 277 ? 39.544 27.950 18.374 1.00 50.03 277 GLU B N 1
ATOM 4925 C CA . GLU B 1 277 ? 40.194 26.743 18.913 1.00 44.29 277 GLU B CA 1
ATOM 4926 C C . GLU B 1 277 ? 39.629 26.344 20.279 1.00 48.22 277 GLU B C 1
ATOM 4927 O O . GLU B 1 277 ? 39.143 27.179 21.045 1.00 47.32 277 GLU B O 1
ATOM 4933 N N . PRO B 1 278 ? 39.717 25.044 20.613 1.00 46.49 278 PRO B N 1
ATOM 4934 C CA . PRO B 1 278 ? 39.161 24.521 21.858 1.00 46.17 278 PRO B CA 1
ATOM 4935 C C . PRO B 1 278 ? 40.163 24.506 23.005 1.00 47.03 278 PRO B C 1
ATOM 4936 O O . PRO B 1 278 ? 41.349 24.332 22.784 1.00 57.80 278 PRO B O 1
ATOM 4940 N N . ILE B 1 279 ? 39.641 24.625 24.225 1.00 48.79 279 ILE B N 1
ATOM 4941 C CA . ILE B 1 279 ? 40.469 24.648 25.451 1.00 48.06 279 I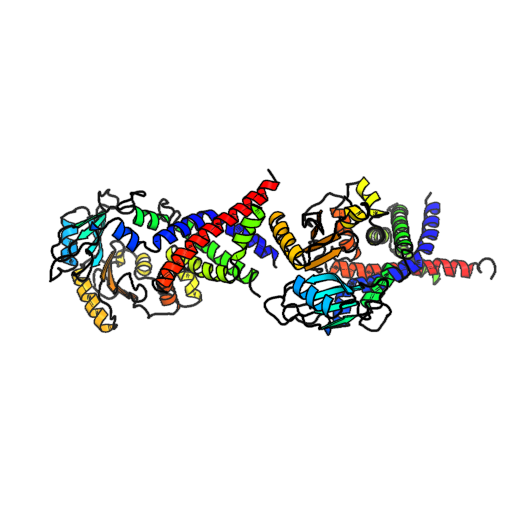LE B CA 1
ATOM 4942 C C . ILE B 1 279 ? 41.203 23.316 25.573 1.00 52.93 279 ILE B C 1
ATOM 4943 O O . ILE B 1 279 ? 40.559 22.259 25.579 1.00 67.16 279 ILE B O 1
ATOM 4948 N N . GLY B 1 280 ? 42.526 23.367 25.678 1.00 51.89 280 GLY B N 1
ATOM 4949 C CA . GLY B 1 280 ? 43.336 22.154 25.748 1.00 50.71 280 GLY B CA 1
ATOM 4950 C C . GLY B 1 280 ? 44.141 22.100 27.022 1.00 51.18 280 GLY B C 1
ATOM 4951 O O . GLY B 1 280 ? 44.427 20.998 27.513 1.00 55.00 280 GLY B O 1
ATOM 4952 N N . GLU B 1 281 ? 44.459 23.267 27.553 1.00 44.64 281 GLU B N 1
ATOM 4953 C CA . GLU B 1 281 ? 45.317 23.345 28.746 1.00 45.08 281 GLU B CA 1
ATOM 4954 C C . GLU B 1 281 ? 44.621 24.210 29.779 1.00 42.87 281 GLU B C 1
ATOM 4955 O O . GLU B 1 281 ? 43.940 25.115 29.402 1.00 42.08 281 GLU B O 1
ATOM 4961 N N . LEU B 1 282 ? 44.808 23.894 31.043 1.00 43.26 282 LEU B N 1
ATOM 4962 C CA . LEU B 1 282 ? 44.350 24.743 32.145 1.00 44.47 282 LEU B CA 1
ATOM 4963 C C . LEU B 1 282 ? 45.428 24.860 33.204 1.00 45.73 282 LEU B C 1
ATOM 4964 O O . LEU B 1 282 ? 46.168 23.905 33.459 1.00 43.68 282 LEU B O 1
ATOM 4969 N N . TYR B 1 283 ? 45.469 26.041 33.807 1.00 49.76 283 TYR B N 1
ATOM 4970 C CA . TYR B 1 283 ? 46.593 26.497 34.624 1.00 49.86 283 TYR B CA 1
ATOM 4971 C C . TYR B 1 283 ? 46.096 27.301 35.812 1.00 52.45 283 TYR B C 1
ATOM 4972 O O . TYR B 1 283 ? 45.157 28.099 35.677 1.00 55.69 283 TYR B O 1
ATOM 4981 N N . TYR B 1 284 ? 46.762 27.112 36.945 1.00 62.79 284 TYR B N 1
ATOM 4982 C CA . TYR B 1 284 ? 46.477 27.877 38.161 1.00 60.55 284 TYR B CA 1
ATOM 4983 C C . TYR B 1 284 ? 47.801 28.347 38.751 1.00 68.11 284 TYR B C 1
ATOM 4984 O O . TYR B 1 284 ? 48.705 27.517 38.987 1.00 57.82 284 TYR B O 1
ATOM 4993 N N . SER B 1 285 ? 47.872 29.654 39.036 1.00 74.37 285 SER B N 1
ATOM 4994 C CA . SER B 1 285 ? 49.048 30.323 39.635 1.00 77.30 285 SER B CA 1
ATOM 4995 C C . SER B 1 285 ? 48.744 30.557 41.111 1.00 78.66 285 SER B C 1
ATOM 4996 O O . SER B 1 285 ? 48.121 31.566 41.504 1.00 74.32 285 SER B O 1
ATOM 4999 N N . PHE B 1 286 ? 49.195 29.603 41.909 1.00 85.27 286 PHE B N 1
ATOM 5000 C CA . PHE B 1 286 ? 49.010 29.625 43.362 1.00 88.46 286 PHE B CA 1
ATOM 5001 C C . PHE B 1 286 ? 49.653 30.879 43.956 1.00 86.27 286 PHE B C 1
ATOM 5002 O O . PHE B 1 286 ? 49.014 31.551 44.766 1.00 85.38 286 PHE B O 1
ATOM 5010 N N . GLU B 1 287 ? 50.860 31.227 43.519 1.00 80.93 287 GLU B N 1
ATOM 5011 C CA . GLU B 1 287 ? 51.649 32.337 44.096 1.00 81.15 287 GLU B CA 1
ATOM 5012 C C . GLU B 1 287 ? 51.051 33.707 43.761 1.00 86.77 287 GLU B C 1
ATOM 5013 O O . GLU B 1 287 ? 50.892 34.510 44.694 1.00 87.44 287 GLU B O 1
ATOM 5019 N N . TYR B 1 288 ? 50.608 33.976 42.523 1.00 87.55 288 TYR B N 1
ATOM 5020 C CA . TYR B 1 288 ? 50.170 35.358 42.231 1.00 86.30 288 TYR B CA 1
ATOM 5021 C C . TYR B 1 288 ? 48.703 35.437 41.811 1.00 81.48 288 TYR B C 1
ATOM 5022 O O . TYR B 1 288 ? 48.310 36.408 41.129 1.00 80.90 288 TYR B O 1
ATOM 5031 N N . ASN B 1 289 ? 47.924 34.417 42.174 1.00 77.39 289 ASN B N 1
ATOM 5032 C CA . ASN B 1 289 ? 46.453 34.493 42.202 1.00 88.02 289 ASN B CA 1
ATOM 5033 C C . ASN B 1 289 ? 45.861 34.832 40.828 1.00 84.92 289 ASN B C 1
ATOM 5034 O O . ASN B 1 289 ? 45.253 35.907 40.642 1.00 89.09 289 ASN B O 1
ATOM 5039 N N . PHE B 1 290 ? 46.053 33.927 39.876 1.00 74.14 290 PHE B N 1
ATOM 5040 C CA . PHE B 1 290 ? 45.280 33.955 38.629 1.00 69.89 290 PHE B CA 1
ATOM 5041 C C . PHE B 1 290 ? 45.224 32.539 38.058 1.00 60.23 290 PHE B C 1
ATOM 5042 O O . PHE B 1 290 ? 45.911 31.620 38.530 1.00 60.03 290 PHE B O 1
ATOM 5050 N N . PHE B 1 291 ? 44.316 32.361 37.106 1.00 65.43 291 PHE B N 1
ATOM 5051 C CA . PHE B 1 291 ? 44.095 31.084 36.418 1.00 61.99 291 PHE B CA 1
ATOM 5052 C C . PHE B 1 291 ? 44.332 31.276 34.927 1.00 56.10 291 PHE B C 1
ATOM 5053 O O . PHE B 1 291 ? 44.081 32.359 34.365 1.00 58.31 291 PHE B O 1
ATOM 5061 N N . GLY B 1 292 ? 44.749 30.192 34.295 1.00 58.37 292 GLY B N 1
ATOM 5062 C CA . GLY B 1 292 ? 45.129 30.212 32.886 1.00 56.55 292 GLY B CA 1
ATOM 5063 C C . GLY B 1 292 ? 44.376 29.172 32.088 1.00 59.03 292 GLY B C 1
ATOM 5064 O O . GLY B 1 292 ? 44.253 28.014 32.536 1.00 62.07 292 GLY B O 1
ATOM 5065 N N . ALA B 1 293 ? 43.884 29.596 30.922 1.00 54.44 293 ALA B N 1
ATOM 5066 C CA . ALA B 1 293 ? 43.169 28.759 29.954 1.00 46.23 293 ALA B CA 1
ATOM 5067 C C . ALA B 1 293 ? 43.834 28.895 28.587 1.00 44.94 293 ALA B C 1
ATOM 5068 O O . ALA B 1 293 ? 43.930 30.014 28.051 1.00 45.32 293 ALA B O 1
ATOM 5070 N N . GLY B 1 294 ? 44.294 27.773 28.045 1.00 42.96 294 GLY B N 1
ATOM 5071 C CA . GLY B 1 294 ? 45.021 27.754 26.784 1.00 43.34 294 GLY B CA 1
ATOM 5072 C C . GLY B 1 294 ? 44.221 27.030 25.728 1.00 41.95 294 GLY B C 1
ATOM 5073 O O . GLY B 1 294 ? 43.544 26.043 26.045 1.00 43.29 294 GLY B O 1
ATOM 5074 N N . PHE B 1 295 ? 44.256 27.536 24.499 1.00 46.01 295 PHE B N 1
ATOM 5075 C CA . PHE B 1 295 ? 43.495 26.969 23.359 1.00 42.33 295 PHE B CA 1
ATOM 5076 C C . PHE B 1 295 ? 44.436 26.233 22.415 1.00 43.83 295 PHE B C 1
ATOM 5077 O O . PHE B 1 295 ? 45.460 26.760 22.142 1.00 48.32 295 PHE B O 1
ATOM 5085 N N . GLY B 1 296 ? 43.971 25.130 21.859 1.00 53.21 296 GLY B N 1
ATOM 5086 C CA . GLY B 1 296 ? 44.726 24.342 20.887 1.00 52.80 296 GLY B CA 1
ATOM 5087 C C . GLY B 1 296 ? 45.449 23.207 21.551 1.00 55.32 296 GLY B C 1
ATOM 5088 O O . GLY B 1 296 ? 45.570 23.239 22.755 1.00 52.27 296 GLY B O 1
ATOM 5089 N N . ASP B 1 297 ? 45.801 22.185 20.777 1.00 67.90 297 ASP B N 1
ATOM 5090 C CA . ASP B 1 297 ? 46.619 21.055 21.283 1.00 69.17 297 ASP B CA 1
ATOM 5091 C C . ASP B 1 297 ? 48.093 21.432 21.163 1.00 65.63 297 ASP B C 1
ATOM 5092 O O . ASP B 1 297 ? 48.396 22.427 20.537 1.00 62.38 297 ASP B O 1
ATOM 5097 N N . HIS B 1 298 ? 48.997 20.580 21.654 1.00 65.54 298 HIS B N 1
ATOM 5098 C CA . HIS B 1 298 ? 50.472 20.811 21.671 1.00 66.98 298 HIS B CA 1
ATOM 5099 C C . HIS B 1 298 ? 51.084 20.425 20.322 1.00 61.87 298 HIS B C 1
ATOM 5100 O O . HIS B 1 298 ? 52.269 20.646 20.152 1.00 53.96 298 HIS B O 1
ATOM 5107 N N . ASP B 1 299 ? 50.273 19.884 19.413 1.00 63.81 299 ASP B N 1
ATOM 5108 C CA . ASP B 1 299 ? 50.633 19.463 18.040 1.00 71.87 299 ASP B CA 1
ATOM 5109 C C . ASP B 1 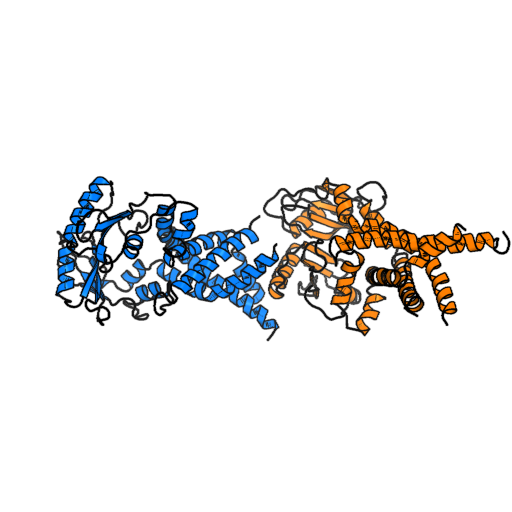299 ? 50.820 20.661 17.098 1.00 69.15 299 ASP B C 1
ATOM 5110 O O . ASP B 1 299 ? 51.437 20.468 16.051 1.00 66.81 299 ASP B O 1
ATOM 5115 N N . ASP B 1 300 ? 50.233 21.818 17.404 1.00 70.54 300 ASP B N 1
ATOM 5116 C CA . ASP B 1 300 ? 50.377 23.046 16.570 1.00 67.82 300 ASP B CA 1
ATOM 5117 C C . ASP B 1 300 ? 50.744 24.198 17.497 1.00 60.82 300 ASP B C 1
ATOM 5118 O O . ASP B 1 300 ? 49.912 25.056 17.718 1.00 72.02 300 ASP B O 1
ATOM 5123 N N . PRO B 1 301 ? 51.966 24.269 18.029 1.00 46.88 301 PRO B N 1
ATOM 5124 C CA . PRO B 1 301 ? 52.290 25.333 18.939 1.00 53.42 301 PRO B CA 1
ATOM 5125 C C . PRO B 1 301 ? 52.096 26.734 18.355 1.00 53.89 301 PRO B C 1
ATOM 5126 O O . PRO B 1 301 ? 52.020 27.629 19.115 1.00 63.20 301 PRO B O 1
ATOM 5130 N N . MET B 1 302 ? 51.987 26.882 17.039 1.00 52.41 302 MET B N 1
ATOM 5131 C CA . MET B 1 302 ? 51.868 28.250 16.492 1.00 60.09 302 MET B CA 1
ATOM 5132 C C . MET B 1 302 ? 50.441 28.773 16.592 1.00 55.16 302 MET B C 1
ATOM 5133 O O . MET B 1 302 ? 50.250 29.944 16.306 1.00 49.33 302 MET B O 1
ATOM 5138 N N . GLY B 1 303 ? 49.480 27.943 16.970 1.00 57.47 303 GLY B N 1
ATOM 5139 C CA . GLY B 1 303 ? 48.104 28.419 17.019 1.00 58.66 303 GLY B CA 1
ATOM 5140 C C . GLY B 1 303 ? 47.561 28.503 18.414 1.00 51.01 303 GLY B C 1
ATOM 5141 O O . GLY B 1 303 ? 46.358 28.808 18.565 1.00 45.56 303 GLY B O 1
ATOM 5142 N N . LYS B 1 304 ? 48.410 28.294 19.404 1.00 40.56 304 LYS B N 1
ATOM 5143 C CA . LYS B 1 304 ? 47.949 28.279 20.800 1.00 42.72 304 LYS B CA 1
ATOM 5144 C C . LYS B 1 304 ? 47.883 29.683 21.368 1.00 46.34 304 LYS B C 1
ATOM 5145 O O . LYS B 1 304 ? 48.873 30.379 21.275 1.00 47.61 304 LYS B O 1
ATOM 5151 N N . SER B 1 305 ? 46.729 30.031 21.933 1.00 41.73 305 SER B N 1
ATOM 5152 C CA . SER B 1 305 ? 46.483 31.291 22.634 1.00 40.51 305 SER B CA 1
ATOM 5153 C C . SER B 1 305 ? 46.418 30.969 24.115 1.00 43.08 305 SER B C 1
ATOM 5154 O O . SER B 1 305 ? 46.396 29.795 24.480 1.00 39.91 305 SER B O 1
ATOM 5157 N N . TRP B 1 306 ? 46.441 31.994 24.950 1.00 41.14 306 TRP B N 1
ATOM 5158 C CA . TRP B 1 306 ? 46.159 31.806 26.377 1.00 41.65 306 TRP B CA 1
ATOM 5159 C C . TRP B 1 306 ? 45.353 32.993 26.882 1.00 42.92 306 TRP B C 1
ATOM 5160 O O . TRP B 1 306 ? 45.503 34.097 26.339 1.00 43.39 306 TRP B O 1
ATOM 5171 N N . LEU B 1 307 ? 44.506 32.742 27.887 1.00 43.69 307 LEU B N 1
ATOM 5172 C CA . LEU B 1 307 ? 43.824 33.786 28.671 1.00 45.53 307 LEU B CA 1
ATOM 5173 C C . LEU B 1 307 ? 44.018 33.528 30.163 1.00 48.68 307 LEU B C 1
ATOM 5174 O O . LEU B 1 307 ? 43.911 32.381 30.615 1.00 46.78 307 LEU B O 1
ATOM 5179 N N . PHE B 1 308 ? 44.257 34.598 30.916 1.00 50.95 308 PHE B N 1
ATOM 5180 C CA . PHE B 1 308 ? 44.524 34.525 32.360 1.00 55.52 308 PHE B CA 1
ATOM 5181 C C . PHE B 1 308 ? 43.527 35.430 33.081 1.00 60.15 308 PHE B C 1
ATOM 5182 O O . PHE B 1 308 ? 43.356 36.600 32.673 1.00 55.16 308 PHE B O 1
ATOM 5190 N N . PHE B 1 309 ? 42.902 34.888 34.139 1.00 72.33 309 PHE B N 1
ATOM 5191 C CA . PHE B 1 309 ? 41.767 35.494 34.874 1.00 68.19 309 PHE B CA 1
ATOM 5192 C C . PHE B 1 309 ? 42.120 35.706 36.350 1.00 71.75 309 PHE B C 1
ATOM 5193 O O . PHE B 1 309 ? 42.631 34.774 37.003 1.00 75.59 309 PHE B O 1
ATOM 5201 N N . HIS B 1 310 ? 41.797 36.897 36.876 1.00 69.44 310 HIS B N 1
ATOM 5202 C CA . HIS B 1 310 ? 42.124 37.278 38.264 1.00 72.99 310 HIS B CA 1
ATOM 5203 C C . HIS B 1 310 ? 41.594 36.208 39.221 1.00 78.47 310 HIS B C 1
ATOM 5204 O O . HIS B 1 310 ? 40.442 35.768 39.067 1.00 77.42 310 HIS B O 1
ATOM 5211 N N . GLY B 1 311 ? 42.422 35.809 40.197 1.00 75.20 311 GLY B N 1
ATOM 5212 C CA . GLY B 1 311 ? 42.041 34.775 41.167 1.00 77.92 311 GLY B CA 1
ATOM 5213 C C . GLY B 1 311 ? 40.869 35.184 42.052 1.00 83.72 311 GLY B C 1
ATOM 5214 O O . GLY B 1 311 ? 40.059 34.313 42.442 1.00 86.16 311 GLY B O 1
ATOM 5215 N N . SER B 1 312 ? 40.771 36.476 42.390 1.00 88.55 312 SER B N 1
ATOM 5216 C CA . SER B 1 312 ? 39.627 37.028 43.148 1.00 90.84 312 SER B CA 1
ATOM 5217 C C . SER B 1 312 ? 38.544 37.443 42.149 1.00 91.83 312 SER B C 1
ATOM 5218 O O . SER B 1 312 ? 37.476 36.803 42.085 1.00 90.24 312 SER B O 1
ATOM 5221 N N . ASP B 1 313 ? 38.856 38.439 41.310 1.00 82.63 313 ASP B N 1
ATOM 5222 C CA . ASP B 1 313 ? 37.812 39.159 40.568 1.00 78.94 313 ASP B CA 1
ATOM 5223 C C . ASP B 1 313 ? 37.171 38.251 39.522 1.00 75.76 313 ASP B C 1
ATOM 5224 O O . ASP B 1 313 ? 35.988 38.451 39.201 1.00 71.82 313 ASP B O 1
ATOM 5229 N N . GLY B 1 314 ? 37.930 37.286 39.000 1.00 71.74 314 GLY B N 1
ATOM 5230 C CA . GLY B 1 314 ? 37.496 36.434 37.897 1.00 74.42 314 GLY B CA 1
ATOM 5231 C C . GLY B 1 314 ? 37.540 37.110 36.537 1.00 82.05 314 GLY B C 1
ATOM 5232 O O . GLY B 1 314 ? 37.266 36.425 35.524 1.00 80.48 314 GLY B O 1
ATOM 5233 N N . ARG B 1 315 ? 37.879 38.407 36.491 1.00 83.99 315 ARG B N 1
ATOM 5234 C CA . ARG B 1 315 ? 37.914 39.243 35.273 1.00 78.08 315 ARG B CA 1
ATOM 5235 C C . ARG B 1 315 ? 39.189 38.963 34.477 1.00 76.44 315 ARG B C 1
ATOM 5236 O O . ARG B 1 315 ? 40.140 38.363 35.007 1.00 72.24 315 ARG B O 1
ATOM 5244 N N . LEU B 1 316 ? 39.208 39.438 33.230 1.00 69.72 316 LEU B N 1
ATOM 5245 C CA . LEU B 1 316 ? 40.342 39.226 32.308 1.00 73.21 316 LEU B CA 1
ATOM 5246 C C . LEU B 1 316 ? 41.609 39.893 32.851 1.00 75.45 316 LEU B C 1
ATOM 5247 O O . LEU B 1 316 ? 41.658 41.131 32.895 1.00 80.42 316 LEU B O 1
ATOM 5252 N N . LEU B 1 317 ? 42.613 39.110 33.269 1.00 68.63 317 LEU B N 1
ATOM 5253 C CA . LEU B 1 317 ? 43.902 39.726 33.629 1.00 67.92 317 LEU B CA 1
ATOM 5254 C C . LEU B 1 317 ? 44.756 39.956 32.383 1.00 67.44 317 LEU B C 1
ATOM 5255 O O . LEU B 1 317 ? 45.412 41.005 32.315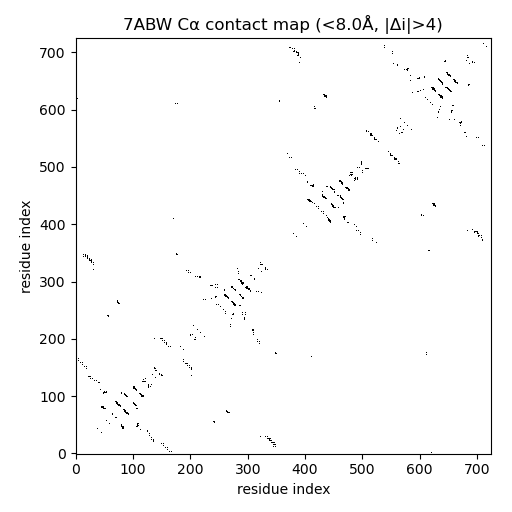 1.00 72.83 317 LEU B O 1
ATOM 5260 N N . GLY B 1 318 ? 44.770 39.022 31.427 1.00 60.63 318 GLY B N 1
ATOM 5261 C CA . GLY B 1 318 ? 45.587 39.203 30.217 1.00 56.57 318 GLY B CA 1
ATOM 5262 C C . GLY B 1 318 ? 45.256 38.199 29.140 1.00 53.51 318 GLY B C 1
ATOM 5263 O O . GLY B 1 318 ? 44.521 37.242 29.406 1.00 57.13 318 GLY B O 1
ATOM 5264 N N . GLN B 1 319 ? 45.773 38.455 27.927 1.00 50.39 319 GLN B N 1
ATOM 5265 C CA . GLN B 1 319 ? 45.511 37.631 26.724 1.00 49.96 319 GLN B CA 1
ATOM 5266 C C . GLN B 1 319 ? 46.779 37.407 25.888 1.00 42.38 319 GLN B C 1
ATOM 5267 O O . GLN B 1 319 ? 47.606 38.321 25.767 1.00 47.12 319 GLN B O 1
ATOM 5273 N N . GLU B 1 320 ? 46.907 36.213 25.303 1.00 39.24 320 GLU B N 1
ATOM 5274 C CA . GLU B 1 320 ? 48.039 35.861 24.424 1.00 38.36 320 GLU B CA 1
ATOM 5275 C C . GLU B 1 320 ? 47.497 35.308 23.107 1.00 41.29 320 GLU B C 1
ATOM 5276 O O . GLU B 1 320 ? 47.792 34.162 22.749 1.00 44.52 320 GLU B O 1
ATOM 5282 N N . VAL B 1 321 ? 46.716 36.140 22.407 1.00 49.49 321 VAL B N 1
ATOM 5283 C CA . VAL B 1 321 ? 46.049 35.761 21.139 1.00 52.36 321 VAL B CA 1
ATOM 5284 C C . VAL B 1 321 ? 47.107 35.377 20.103 1.00 52.50 321 VAL B C 1
ATOM 5285 O O . VAL B 1 321 ? 48.030 36.170 19.820 1.00 56.38 321 VAL B O 1
ATOM 5289 N N . ALA B 1 322 ? 46.983 34.161 19.568 1.00 47.56 322 ALA B N 1
ATOM 5290 C CA . ALA B 1 322 ? 47.975 33.575 18.660 1.00 50.05 322 ALA B CA 1
ATOM 5291 C C . ALA B 1 322 ? 48.029 34.333 17.329 1.00 61.77 322 ALA B C 1
ATOM 5292 O O . ALA B 1 322 ? 49.125 34.418 16.722 1.00 64.77 322 ALA B O 1
ATOM 5294 N N . GLY B 1 323 ? 46.892 34.883 16.868 1.00 57.37 323 GLY B N 1
ATOM 5295 C CA . GLY B 1 323 ? 46.817 35.544 15.557 1.00 67.82 323 GLY B CA 1
ATOM 5296 C C . GLY B 1 323 ? 47.338 36.977 15.511 1.00 71.10 323 GLY B C 1
ATOM 5297 O O . GLY B 1 323 ? 47.427 37.559 14.409 1.00 69.00 323 GLY B O 1
ATOM 5298 N N . GLN B 1 324 ? 47.679 37.557 16.661 1.00 64.49 324 GLN B N 1
ATOM 5299 C CA . GLN B 1 324 ? 48.055 38.976 16.753 1.00 61.81 324 GLN B CA 1
ATOM 5300 C C . GLN B 1 324 ? 49.139 39.141 17.807 1.00 60.31 324 GLN B C 1
ATOM 5301 O O . GLN B 1 324 ? 49.628 38.151 18.379 1.00 50.41 324 GLN B O 1
ATOM 5307 N N . GLY B 1 325 ? 49.467 40.406 18.039 1.00 59.94 325 GLY B N 1
ATOM 5308 C CA . GLY B 1 325 ? 50.543 40.946 18.855 1.00 59.15 325 GLY B CA 1
ATOM 5309 C C . GLY B 1 325 ? 51.340 41.947 18.043 1.00 61.49 325 GLY B C 1
ATOM 5310 O O . GLY B 1 325 ? 50.885 42.413 16.980 1.00 61.82 325 GLY B O 1
ATOM 5311 N N . SER B 1 326 ? 52.514 42.298 18.522 1.00 58.10 326 SER B N 1
ATOM 5312 C CA . SER B 1 326 ? 53.307 43.252 17.728 1.00 66.25 326 SER B CA 1
ATOM 5313 C C . SER B 1 326 ? 54.340 42.476 16.927 1.00 64.28 326 SER B C 1
ATOM 5314 O O . SER B 1 326 ? 54.203 41.292 16.754 1.00 59.61 326 SER B O 1
ATOM 5317 N N . TRP B 1 327 ? 55.405 43.156 16.544 1.00 69.73 327 TRP B N 1
ATOM 5318 C CA . TRP B 1 327 ? 56.520 42.577 15.762 1.00 66.00 327 TRP B CA 1
ATOM 5319 C C . TRP B 1 327 ? 57.583 42.062 16.733 1.00 63.28 327 TRP B C 1
ATOM 5320 O O . TRP B 1 327 ? 58.638 41.675 16.259 1.00 63.99 327 TRP B O 1
ATOM 5331 N N . GLY B 1 328 ? 57.333 42.178 18.037 1.00 52.17 328 GLY B N 1
ATOM 5332 C CA . GLY B 1 328 ? 58.214 41.763 19.136 1.00 53.93 328 GLY B CA 1
ATOM 5333 C C . GLY B 1 328 ? 57.466 40.823 20.042 1.00 53.56 328 GLY B C 1
ATOM 5334 O O . GLY B 1 328 ? 58.102 40.209 20.871 1.00 49.37 328 GLY B O 1
ATOM 5335 N N . GLU B 1 329 ? 56.139 40.814 19.972 1.00 48.33 329 GLU B N 1
ATOM 5336 C CA . GLU B 1 329 ? 55.444 39.757 20.721 1.00 45.71 329 GLU B CA 1
ATOM 5337 C C . GLU B 1 329 ? 55.308 38.497 19.872 1.00 40.34 329 GLU B C 1
ATOM 5338 O O . GLU B 1 329 ? 55.502 37.402 20.396 1.00 36.17 329 GLU B O 1
ATOM 5344 N N . ARG B 1 330 ? 54.961 38.648 18.589 1.00 45.93 330 ARG B N 1
ATOM 5345 C CA . ARG B 1 330 ? 54.911 37.509 17.652 1.00 51.03 330 ARG B CA 1
ATOM 5346 C C . ARG B 1 330 ? 56.325 37.026 17.334 1.00 45.04 330 ARG B C 1
ATOM 5347 O O . ARG B 1 330 ? 56.446 35.984 16.679 1.00 46.10 330 ARG B O 1
ATOM 5355 N N . PHE B 1 331 ? 57.366 37.764 17.734 1.00 35.63 331 PHE B N 1
ATOM 5356 C CA . PHE B 1 331 ? 58.735 37.215 17.695 1.00 36.27 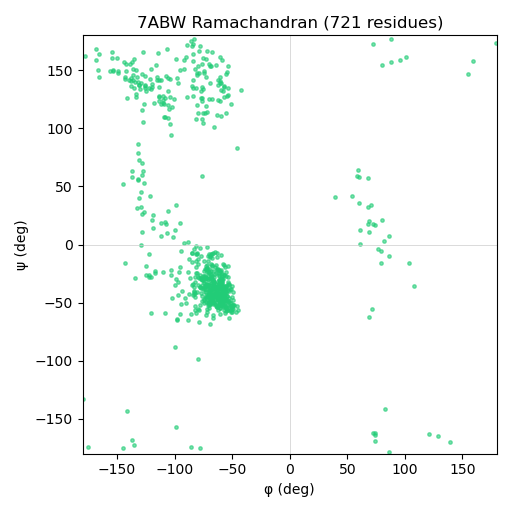331 PHE B CA 1
ATOM 5357 C C . PHE B 1 331 ? 59.002 36.321 18.914 1.00 33.39 331 PHE B C 1
ATOM 5358 O O . PHE B 1 331 ? 59.627 35.247 18.768 1.00 38.76 331 PHE B O 1
ATOM 5366 N N . TYR B 1 332 ? 58.540 36.723 20.101 1.00 35.44 332 TYR B N 1
ATOM 5367 C CA . TYR B 1 332 ? 58.778 35.921 21.316 1.00 30.16 332 TYR B CA 1
ATOM 5368 C C . TYR B 1 332 ? 57.962 34.631 21.304 1.00 28.82 332 TYR B C 1
ATOM 5369 O O . TYR B 1 332 ? 58.462 33.560 21.678 1.00 23.71 332 TYR B O 1
ATOM 5378 N N . ARG B 1 333 ? 56.693 34.733 20.925 1.00 34.84 333 ARG B N 1
ATOM 5379 C CA . ARG B 1 333 ? 55.807 33.562 20.909 1.00 35.20 333 ARG B CA 1
ATOM 5380 C C . ARG B 1 333 ? 56.273 32.598 19.819 1.00 27.09 333 ARG B C 1
ATOM 5381 O O . ARG B 1 333 ? 55.834 31.454 19.807 1.00 31.02 333 ARG B O 1
ATOM 5389 N N . LEU B 1 334 ? 57.172 33.028 18.944 1.00 30.12 334 LEU B N 1
ATOM 5390 C CA . LEU B 1 334 ? 57.749 32.145 17.924 1.00 30.71 334 LEU B CA 1
ATOM 5391 C C . LEU B 1 334 ? 58.986 31.392 18.409 1.00 29.43 334 LEU B C 1
ATOM 5392 O O . LEU B 1 334 ? 59.418 30.480 17.708 1.00 29.10 334 LEU B O 1
ATOM 5397 N N . GLN B 1 335 ? 59.578 31.748 19.544 1.00 28.66 335 GLN B N 1
ATOM 5398 C CA . GLN B 1 335 ? 60.889 31.168 19.879 1.00 22.59 335 GLN B CA 1
ATOM 5399 C C . GLN B 1 335 ? 60.775 29.688 20.219 1.00 30.47 335 GLN B C 1
ATOM 5400 O O . GLN B 1 335 ? 61.599 28.897 19.764 1.00 27.53 335 GLN B O 1
ATOM 5406 N N . TYR B 1 336 ? 59.820 29.487 21.103 1.00 34.59 336 TYR B N 1
ATOM 5407 C CA . TYR B 1 336 ? 59.495 28.163 21.631 1.00 34.17 336 TYR B CA 1
ATOM 5408 C C . TYR B 1 336 ? 59.348 27.299 20.430 1.00 33.21 336 TYR B C 1
ATOM 5409 O O . TYR B 1 336 ? 60.063 26.341 20.434 1.00 31.09 336 TYR B O 1
ATOM 5418 N N . PRO B 1 337 ? 58.395 27.519 19.293 1.00 31.49 337 PRO B N 1
ATOM 5419 C CA . PRO B 1 337 ? 58.236 26.826 18.007 1.00 30.78 337 PRO B CA 1
ATOM 5420 C C . PRO B 1 337 ? 59.515 26.713 17.169 1.00 25.24 337 PRO B C 1
ATOM 5421 O O . PRO B 1 337 ? 59.677 25.715 16.476 1.00 29.83 337 PRO B O 1
ATOM 5425 N N . ILE B 1 338 ? 60.409 27.699 17.219 1.00 26.99 338 ILE B N 1
ATOM 5426 C CA . ILE B 1 338 ? 61.628 27.684 16.378 1.00 26.30 338 ILE B CA 1
ATOM 5427 C C . ILE B 1 338 ? 62.639 26.684 16.925 1.00 25.97 338 ILE B C 1
ATOM 5428 O O . ILE B 1 338 ? 63.259 25.922 16.150 1.00 22.16 338 ILE B O 1
ATOM 5433 N N . HIS B 1 339 ? 62.841 26.748 18.239 1.00 29.78 339 HIS B N 1
ATOM 5434 C CA . HIS B 1 339 ? 63.837 25.938 18.946 1.00 20.07 339 HIS B CA 1
ATOM 5435 C C . HIS B 1 339 ? 63.512 24.465 18.767 1.00 22.27 339 HIS B C 1
ATOM 5436 O O . HIS B 1 339 ? 64.412 23.694 18.449 1.00 30.40 339 HIS B O 1
ATOM 5443 N N . GLY B 1 340 ? 62.234 24.098 18.898 1.00 32.40 340 GLY B N 1
ATOM 5444 C CA . GLY B 1 340 ? 61.806 22.701 18.800 1.00 29.85 340 GLY B CA 1
ATOM 5445 C C . GLY B 1 340 ? 61.685 22.195 17.373 1.00 34.41 340 GLY B C 1
ATOM 5446 O O . GLY B 1 340 ? 61.608 20.970 17.187 1.00 36.00 340 GLY B O 1
ATOM 5447 N N . GLY B 1 341 ? 61.715 23.095 16.384 1.00 29.83 341 GLY B N 1
ATOM 5448 C CA . GLY B 1 341 ? 61.622 22.746 14.966 1.00 31.66 341 GLY B CA 1
ATOM 5449 C C . GLY B 1 341 ? 60.197 22.633 14.463 1.00 33.90 341 GLY B C 1
ATOM 5450 O O . GLY B 1 341 ? 59.996 22.565 13.237 1.00 33.08 341 GLY B O 1
ATOM 5451 N N . ARG B 1 342 ? 59.254 22.650 15.386 1.00 34.63 342 ARG B N 1
ATOM 5452 C CA . ARG B 1 342 ? 57.823 22.440 15.083 1.00 32.72 342 ARG B CA 1
ATOM 5453 C C . ARG B 1 342 ? 57.295 23.533 14.175 1.00 31.38 342 ARG B C 1
ATOM 5454 O O . ARG B 1 342 ? 56.262 23.356 13.572 1.00 32.54 342 ARG B O 1
ATOM 5462 N N . ILE B 1 343 ? 57.968 24.653 14.151 1.00 29.25 343 ILE B N 1
ATOM 5463 C CA . ILE B 1 343 ? 57.548 25.778 13.318 1.00 26.49 343 ILE B CA 1
ATOM 5464 C C . ILE B 1 343 ? 57.505 25.324 11.859 1.00 29.84 343 ILE B C 1
ATOM 5465 O O . ILE B 1 343 ? 56.650 25.807 11.107 1.00 35.12 343 ILE B O 1
ATOM 5470 N N . ALA B 1 344 ? 58.357 24.365 11.480 1.00 33.70 344 ALA B N 1
ATOM 5471 C CA . ALA B 1 344 ? 58.454 23.856 10.102 1.00 33.03 344 ALA B CA 1
ATOM 5472 C C . ALA B 1 344 ? 57.882 22.437 9.973 1.00 36.47 344 ALA B C 1
ATOM 5473 O O . ALA B 1 344 ? 58.182 21.736 8.986 1.00 30.70 344 ALA B O 1
ATOM 5475 N N . GLY B 1 345 ? 57.054 22.019 10.927 1.00 39.33 345 GLY B N 1
ATOM 5476 C CA . GLY B 1 345 ? 56.421 20.704 10.867 1.00 39.80 345 GLY B CA 1
ATOM 5477 C C . GLY B 1 345 ? 57.417 19.605 11.179 1.00 32.75 345 GLY B C 1
ATOM 5478 O O . GLY B 1 345 ? 58.507 19.870 11.704 1.00 34.58 345 GLY B O 1
ATOM 5479 N N . LEU B 1 346 ? 57.041 18.381 10.823 1.00 36.73 346 LEU B N 1
ATOM 5480 C CA . LEU B 1 346 ? 57.924 17.223 11.021 1.00 37.62 346 LEU B CA 1
ATOM 5481 C C . LEU B 1 346 ? 59.274 17.414 10.328 1.00 38.99 346 LEU B C 1
ATOM 5482 O O . LEU B 1 346 ? 60.291 17.003 10.900 1.00 40.81 346 LEU B O 1
ATOM 5487 N N . PRO B 1 347 ? 59.389 18.027 9.128 1.00 37.75 347 PRO B N 1
ATOM 5488 C CA . PRO B 1 347 ? 60.732 18.268 8.589 1.00 31.70 347 PRO B CA 1
ATOM 5489 C C . PRO B 1 347 ? 61.568 19.031 9.596 1.00 31.29 347 PRO B C 1
ATOM 5490 O O . PRO B 1 347 ? 62.644 18.575 9.939 1.00 36.35 347 PRO B O 1
ATOM 5494 N N . GLY B 1 348 ? 61.035 20.153 10.084 1.00 35.34 348 GLY B N 1
ATOM 5495 C CA . GLY B 1 348 ? 61.773 21.029 10.994 1.00 38.33 348 GLY B CA 1
ATOM 5496 C C . GLY B 1 348 ? 62.236 20.305 12.241 1.00 35.68 348 GLY B C 1
ATOM 5497 O O . GLY B 1 348 ? 63.403 20.456 12.645 1.00 46.14 348 GLY B O 1
ATOM 5498 N N . ARG B 1 349 ? 61.358 19.512 12.843 1.00 34.13 349 ARG B N 1
ATOM 5499 C CA . ARG B 1 349 ? 61.766 18.683 13.984 1.00 27.04 349 ARG B CA 1
ATOM 5500 C C . ARG B 1 349 ? 62.883 17.732 13.574 1.00 36.41 349 ARG B C 1
ATOM 5501 O O . ARG B 1 349 ? 63.909 17.650 14.282 1.00 35.55 349 ARG B O 1
ATOM 5509 N N . ILE B 1 350 ? 62.712 17.051 12.436 1.00 33.97 350 ILE B N 1
ATOM 5510 C CA . ILE B 1 350 ? 63.794 16.206 11.892 1.00 33.66 350 ILE B CA 1
ATOM 5511 C C . ILE B 1 350 ? 65.039 17.068 11.729 1.00 34.85 350 ILE B C 1
ATOM 5512 O O . ILE B 1 350 ? 66.112 16.703 12.241 1.00 39.89 350 ILE B O 1
ATOM 5517 N N . ALA B 1 351 ? 64.869 18.243 11.116 1.00 30.12 351 ALA B N 1
ATOM 5518 C CA . ALA B 1 351 ? 65.950 19.219 10.955 1.00 28.84 351 ALA B CA 1
ATOM 5519 C C . ALA B 1 351 ? 66.630 19.469 12.297 1.00 27.55 351 ALA B C 1
ATOM 5520 O O . ALA B 1 351 ? 67.853 19.306 12.395 1.00 28.04 351 ALA B O 1
ATOM 5522 N N . ILE B 1 352 ? 65.854 19.815 13.326 1.00 25.40 352 ILE B N 1
ATOM 5523 C CA . ILE B 1 352 ? 66.448 20.144 14.631 1.00 20.54 352 ILE B CA 1
ATOM 5524 C C . ILE B 1 352 ? 67.152 18.931 15.207 1.00 20.96 352 ILE B C 1
ATOM 5525 O O . ILE B 1 352 ? 68.196 19.089 15.854 1.00 23.25 352 ILE B O 1
ATOM 5530 N N . ALA B 1 353 ? 66.599 17.737 15.002 1.00 23.18 353 ALA B N 1
ATOM 5531 C CA . ALA B 1 353 ? 67.255 16.520 15.493 1.00 27.50 353 ALA B CA 1
ATOM 5532 C C . ALA B 1 353 ? 68.652 16.417 14.905 1.00 21.89 353 ALA B C 1
ATOM 5533 O O . ALA B 1 353 ? 69.617 16.191 15.651 1.00 21.72 353 ALA B O 1
ATOM 5535 N N . ALA B 1 354 ? 68.768 16.679 13.602 1.00 22.02 354 ALA B N 1
ATOM 5536 C CA . ALA B 1 354 ? 70.065 16.727 12.914 1.00 23.13 354 ALA B CA 1
ATOM 5537 C C . ALA B 1 354 ? 70.960 17.810 13.518 1.00 22.18 354 ALA B C 1
ATOM 5538 O O . ALA B 1 354 ? 72.124 17.532 13.859 1.00 21.91 354 ALA B O 1
ATOM 5540 N N . LEU B 1 355 ? 70.430 19.029 13.648 1.00 25.82 355 LEU B N 1
ATOM 5541 C CA . LEU B 1 355 ? 71.186 20.143 14.238 1.00 21.08 355 LEU B CA 1
ATOM 5542 C C . LEU B 1 355 ? 71.690 19.744 15.605 1.00 21.26 355 LEU B C 1
ATOM 5543 O O . LEU B 1 355 ? 72.865 19.966 15.912 1.00 29.97 355 LEU B O 1
ATOM 5548 N N . GLY B 1 356 ? 70.837 19.121 16.406 1.00 27.30 356 GLY B N 1
ATOM 5549 C CA . GLY B 1 356 ? 71.297 18.685 17.716 1.00 22.85 356 GLY B CA 1
ATOM 5550 C C . GLY B 1 356 ? 72.597 17.920 17.604 1.00 21.43 356 GLY B C 1
ATOM 5551 O O . GLY B 1 356 ? 73.631 18.375 18.135 1.00 21.02 356 GLY B O 1
ATOM 5552 N N . LEU B 1 357 ? 72.589 16.871 16.781 1.00 22.46 357 LEU B N 1
ATOM 5553 C CA . LEU B 1 357 ? 73.784 16.029 16.630 1.00 24.04 357 LEU B CA 1
ATOM 5554 C C . LEU B 1 357 ? 74.910 16.900 16.109 1.00 22.62 357 LEU B C 1
ATOM 5555 O O . LEU B 1 357 ? 75.981 16.935 16.715 1.00 26.67 357 LEU B O 1
ATOM 5560 N N . ALA B 1 358 ? 74.646 17.635 15.036 1.00 26.74 358 ALA B N 1
ATOM 5561 C CA . ALA B 1 358 ? 75.668 18.514 14.474 1.00 22.73 358 ALA B CA 1
ATOM 5562 C C . ALA B 1 358 ? 76.265 19.345 15.596 1.00 22.02 358 ALA B C 1
ATOM 5563 O O . ALA B 1 358 ? 77.487 19.370 15.736 1.00 22.20 358 ALA B O 1
ATOM 5565 N N . ILE B 1 359 ? 75.443 19.946 16.448 1.00 21.19 359 ILE B N 1
ATOM 5566 C CA . ILE B 1 359 ? 76.035 20.805 17.482 1.00 21.12 359 ILE B CA 1
ATOM 5567 C C . ILE B 1 359 ? 76.989 19.989 18.337 1.00 22.14 359 ILE B C 1
ATOM 5568 O O . ILE B 1 359 ? 78.154 20.393 18.489 1.00 24.34 359 ILE B O 1
ATOM 5573 N N . ALA B 1 360 ? 76.568 18.814 18.787 1.00 24.27 360 ALA B N 1
ATOM 5574 C CA . ALA B 1 360 ? 77.503 17.946 19.514 1.00 26.91 360 ALA B CA 1
ATOM 5575 C C . ALA B 1 360 ? 78.801 17.806 18.720 1.00 26.36 360 ALA B C 1
ATOM 5576 O O . ALA B 1 360 ? 79.888 18.104 19.250 1.00 36.34 360 ALA B O 1
ATOM 5578 N N . GLY B 1 361 ? 78.703 17.406 17.457 1.00 31.29 361 GLY B N 1
ATOM 5579 C CA . GLY B 1 361 ? 79.903 17.256 16.629 1.00 31.39 361 GLY B CA 1
ATOM 5580 C C . GLY B 1 361 ? 80.761 18.501 16.671 1.00 28.04 361 GLY B C 1
ATOM 5581 O O . GLY B 1 361 ? 81.951 18.433 17.059 1.00 27.16 361 GLY B O 1
ATOM 5582 N N . LEU B 1 362 ? 80.138 19.626 16.316 1.00 31.37 362 LEU B N 1
ATOM 5583 C CA . LEU B 1 362 ? 80.834 20.911 16.351 1.00 30.75 362 LEU B CA 1
ATOM 5584 C C . LEU B 1 362 ? 81.462 21.088 17.713 1.00 29.84 362 LEU B C 1
ATOM 5585 O O . LEU B 1 362 ? 82.657 21.361 17.774 1.00 37.92 362 LEU B O 1
ATOM 5590 N N . SER B 1 363 ? 80.715 20.908 18.794 1.00 36.27 363 SER B N 1
ATOM 5591 C CA . SER B 1 363 ? 81.344 21.221 20.086 1.00 37.58 363 SER B CA 1
ATOM 5592 C C . SER B 1 363 ? 82.476 20.246 20.435 1.00 34.91 363 SER B C 1
ATOM 5593 O O . SER B 1 363 ? 83.297 20.604 21.298 1.00 33.55 363 SER B O 1
ATOM 5596 N N . LEU B 1 364 ? 82.555 19.057 19.815 1.00 34.06 364 LEU B N 1
ATOM 5597 C CA . LEU B 1 364 ? 83.652 18.131 20.157 1.00 36.42 364 LEU B CA 1
ATOM 5598 C C . LEU B 1 364 ? 84.845 18.242 19.231 1.00 35.34 364 LEU B C 1
ATOM 5599 O O . LEU B 1 364 ? 85.976 18.325 19.755 1.00 37.81 364 LEU B O 1
ATOM 5604 N N . THR B 1 365 ? 84.672 18.177 17.912 1.00 34.92 365 THR B N 1
ATOM 5605 C CA . THR B 1 365 ? 85.875 18.106 17.066 1.00 32.97 365 THR B CA 1
ATOM 5606 C C . THR B 1 365 ? 86.827 19.223 17.478 1.00 34.19 365 THR B C 1
ATOM 5607 O O . THR B 1 365 ? 88.054 18.983 17.546 1.00 33.02 365 THR B O 1
ATOM 5611 N N . GLY B 1 366 ? 86.249 20.372 17.861 1.00 36.33 366 GLY B N 1
ATOM 5612 C CA . GLY B 1 366 ? 87.013 21.540 18.300 1.00 38.45 366 GLY B CA 1
ATOM 5613 C C . GLY B 1 366 ? 87.698 21.299 19.632 1.00 41.55 366 GLY B C 1
ATOM 5614 O O . GLY B 1 366 ? 88.819 21.785 19.856 1.00 49.80 366 GLY B O 1
ATOM 5615 N N . VAL B 1 367 ? 87.080 20.508 20.498 1.00 33.66 367 VAL B N 1
ATOM 5616 C CA . VAL B 1 367 ? 87.772 20.149 21.741 1.00 38.15 367 VAL B CA 1
ATOM 5617 C C . VAL B 1 367 ? 89.015 19.375 21.346 1.00 38.90 367 VAL B C 1
ATOM 5618 O O . VAL B 1 367 ? 90.104 19.712 21.808 1.00 33.30 367 VAL B O 1
ATOM 5622 N N . TYR B 1 368 ? 88.879 18.484 20.359 1.00 35.51 368 TYR B N 1
ATOM 5623 C CA . TYR B 1 368 ? 90.044 17.740 19.868 1.00 38.18 368 TYR B CA 1
ATOM 5624 C C . TYR B 1 368 ? 91.056 18.702 19.294 1.00 43.63 368 TYR B C 1
ATOM 5625 O O . TYR B 1 368 ? 92.259 18.505 19.525 1.00 56.11 368 TYR B O 1
ATOM 5634 N N . ILE B 1 369 ? 90.615 19.686 18.509 1.00 42.59 369 ILE B N 1
ATOM 5635 C CA . ILE B 1 369 ? 91.644 20.543 17.893 1.00 39.35 369 ILE B CA 1
ATOM 5636 C C . ILE B 1 369 ? 92.311 21.363 18.987 1.00 43.76 369 ILE B C 1
ATOM 5637 O O . ILE B 1 369 ? 93.447 21.792 18.787 1.00 63.80 369 ILE B O 1
ATOM 5642 N N . TRP B 1 370 ? 91.659 21.572 20.126 1.00 41.70 370 TRP B N 1
ATOM 5643 C CA . TRP B 1 370 ? 92.392 22.134 21.275 1.00 40.80 370 TRP B CA 1
ATOM 5644 C C . TRP B 1 370 ? 93.384 21.109 21.828 1.00 44.81 370 TRP B C 1
ATOM 5645 O O . TRP B 1 370 ? 94.602 21.373 21.914 1.00 47.27 370 TRP B O 1
ATOM 5656 N N . TRP B 1 371 ? 92.882 19.914 22.105 1.00 52.38 371 TRP B N 1
ATOM 5657 C CA . TRP B 1 371 ? 93.643 18.894 22.833 1.00 51.96 371 TRP B CA 1
ATOM 5658 C C . TRP B 1 371 ? 94.905 18.523 22.072 1.00 51.59 371 TRP B C 1
ATOM 5659 O O . TRP B 1 371 ? 96.001 18.758 22.591 1.00 51.36 371 TRP B O 1
ATOM 5670 N N . ARG B 1 372 ? 94.770 18.020 20.843 1.00 46.80 372 ARG B N 1
ATOM 5671 C CA . ARG B 1 372 ? 95.955 17.514 20.140 1.00 51.70 372 ARG B CA 1
ATOM 5672 C C . ARG B 1 372 ? 96.925 18.664 19.959 1.00 50.86 372 ARG B C 1
ATOM 5673 O O . ARG B 1 372 ? 98.145 18.443 20.007 1.00 51.78 372 ARG B O 1
ATOM 5681 N N . LYS B 1 373 ? 96.390 19.876 19.821 1.00 48.64 373 LYS B N 1
ATOM 5682 C CA . LYS B 1 373 ? 97.245 21.064 19.679 1.00 54.82 373 LYS B CA 1
ATOM 5683 C C . LYS B 1 373 ? 98.128 21.195 20.910 1.00 48.60 373 LYS B C 1
ATOM 5684 O O . LYS B 1 373 ? 99.308 21.559 20.788 1.00 45.20 373 LYS B O 1
ATOM 5690 N N . ARG B 1 374 ? 97.606 20.817 22.053 1.00 55.86 374 ARG B N 1
ATOM 5691 C CA . ARG B 1 374 ? 98.398 20.929 23.288 1.00 59.97 374 ARG B CA 1
ATOM 5692 C C . ARG B 1 374 ? 99.264 19.690 23.426 1.00 59.02 374 ARG B C 1
ATOM 5693 O O . ARG B 1 374 ? 100.397 19.810 23.838 1.00 56.01 374 ARG B O 1
ATOM 5701 N N . ARG B 1 375 ? 98.751 18.551 22.990 1.00 54.08 375 ARG B N 1
ATOM 5702 C CA . ARG B 1 375 ? 99.513 17.288 23.092 1.00 59.56 375 ARG B CA 1
ATOM 5703 C C . ARG B 1 375 ? 100.806 17.405 22.305 1.00 61.33 375 ARG B C 1
ATOM 5704 O O . ARG B 1 375 ? 101.824 16.975 22.792 1.00 65.85 375 ARG B O 1
ATOM 5712 N N . ALA B 1 376 ? 100.711 17.966 21.109 1.00 64.15 376 ALA B N 1
ATOM 5713 C CA . ALA B 1 376 ? 101.869 18.153 20.223 1.00 62.90 376 ALA B CA 1
ATOM 5714 C C . ALA B 1 376 ? 102.795 19.151 20.894 1.00 65.53 376 ALA B C 1
ATOM 5715 O O . ALA B 1 376 ? 103.972 18.995 20.732 1.00 78.35 376 ALA B O 1
ATOM 5717 N N . ARG B 1 377 ? 102.279 20.126 21.637 1.00 61.73 377 ARG B N 1
ATOM 5718 C CA . ARG B 1 377 ? 103.190 21.140 22.230 1.00 57.39 377 ARG B CA 1
ATOM 5719 C C . ARG B 1 377 ? 103.763 20.654 23.562 1.00 77.01 377 ARG B C 1
ATOM 5720 O O . ARG B 1 377 ? 104.612 21.373 24.114 1.00 71.83 377 ARG B O 1
ATOM 5728 N N . HIS B 1 378 ? 103.258 19.519 24.049 1.00 83.64 378 HIS B N 1
ATOM 5729 C CA . HIS B 1 378 ? 103.630 18.826 25.317 1.00 83.48 378 HIS B CA 1
ATOM 5730 C C . HIS B 1 378 ? 103.116 19.582 26.540 1.00 81.36 378 HIS B C 1
ATOM 5731 O O . HIS B 1 378 ? 103.753 19.454 27.578 1.00 78.00 378 HIS B O 1
ATOM 5738 N N . TRP B 1 379 ? 102.147 20.485 26.361 1.00 77.28 379 TRP B N 1
ATOM 5739 C CA . TRP B 1 379 ? 101.504 21.331 27.405 1.00 73.74 379 TRP B CA 1
ATOM 5740 C C . TRP B 1 379 ? 102.473 22.359 27.976 1.00 74.43 379 TRP B C 1
ATOM 5741 O O . TRP B 1 379 ? 102.123 22.916 28.996 1.00 75.20 379 TRP B O 1
ATOM 5752 N N . ASN B 1 380 ? 103.585 22.643 27.293 1.00 75.81 380 ASN B N 1
ATOM 5753 C CA . ASN B 1 380 ? 104.693 23.516 27.751 1.00 77.61 380 ASN B CA 1
ATOM 5754 C C . ASN B 1 380 ? 105.295 22.948 29.049 1.00 86.87 380 ASN B C 1
ATOM 5755 O O . ASN B 1 380 ? 105.686 23.744 29.916 1.00 86.56 380 ASN B O 1
ATOM 5760 N N . GLY B 1 381 ? 105.343 21.611 29.152 1.00 66.56 381 GLY B N 1
ATOM 5761 C CA . GLY B 1 381 ? 105.885 20.887 30.322 1.00 68.54 381 GLY B CA 1
ATOM 5762 C C . GLY B 1 381 ? 104.725 19.907 30.181 1.00 67.39 381 GLY B C 1
ATOM 5763 O O . GLY B 1 381 ? 104.044 19.954 29.137 1.00 65.59 381 GLY B O 1
ATOM 5764 N N . ARG B 1 382 ? 104.549 19.038 31.188 1.00 74.48 382 ARG B N 1
ATOM 5765 C CA . ARG B 1 382 ? 103.968 17.681 31.364 1.00 71.02 382 ARG B CA 1
ATOM 5766 C C . ARG B 1 382 ? 103.916 16.927 30.040 1.00 81.29 382 ARG B C 1
ATOM 5767 O O . ARG B 1 382 ? 103.008 16.097 29.910 1.00 81.06 382 ARG B O 1
#

Radius of gyration: 39.07 Å; Cα contacts (8 Å, |Δi|>4): 1231; chains: 2; bounding box: 135×52×81 Å